Protein 5C9E (pdb70)

Secondary structure (DSSP, 8-state):
-HHHHHHHHHHHHHHS--HHHHH--SGGGT----------TTS-HHHHHHHHHHHHT-SSS-HHHHHHHHHHHHHHS-SSSHHHHHHHHHH-SS--HHHHHHHHHHHHHHT---HHHHHHHHTT-TTHHHHHHHHHHHHHHHHTT---HHHHHHHHHHHHHHHHHHHHHT---THHHHHHBSS--HHHHHHHHHHHHH-SS--HHHHHTHHHHTTBPSSTHHHHHHHHHHHHHHS-GGG-SSSHHHHHHHHHHHHHHHHHTT-/-HHHHHHHHHHHHHHS--HHHHHS-SGGGSTTT-SS--SGGGTTPPTTHHHHHHHHHHT-SSS-HHHHHHHHHHHHHHS-SSSHHHHHHHHHH-SS--HHHHHHHHHHHHHHT---HHHHHHHSSS-TTTHHHHHHHHHHHHHHHTT---HHHHHHHHHHHHHHHHHHHHHT----HHHHHHBSS--HHHHHHHHHHHHH-SS--HHHHHTHHHHTTB-GGGHHHHHHHHHHHHHHS-GGG-SSSHHHHHHHHHHHHHHHHH-

Sequence (526 aa):
TIEKLLNEMQELLTLTDSDKIKELSLKNSGLLEDPTLAMFGNMPKGEIVALISSLLQSKFVKIELKKKYAKLLLDLLGEDDWELALLSWLGVGELNQEGIQKIKKLYEKAKDASLLDWFMEIKDLPEREKHLKVIIRALSFDLSYMSSFEDKVRTSSIISDLCRIIIFLSLNNYTDIIAISIKKDKDVILNEMLSIIEHVWLTEDWLLESPSRVSIVEDKHVYYFHLLKEFFASLPDACFIDNEQRSNTLLMIGKVIDYKEDVTIEKLLNEMQELLTLTDSDKIKELSLKNSGLLEQHDPTLAMFGNMPKGEIVALISSLLQSKFVKIELKKKYAKLLLDLLGEDDWELALLSWLGVGELNQEGIQKIKKLYEKAKDASLLDWFMEIKDLPEREKHLKVIIRALSFDLSYMSSFEDKVRTSSIISDLCRIIIFLSLNNYTDIIAISIKKDKDVILNEMLSIIEHVWLTEDWLLESPSRVSIVEDKHVYYFHLLKEFFASLPDACFIDNEQRSNTLLMIGKVIDYKE

Foldseek 3Di:
DLLVLLVLLVVLVVLDPFVLLVVDPLVPVVVPDDQDAPPVPPPDLLNLLSSLVNQSNDPPHDPVRNSSSSVRNCVSQDVPPSSLVSLQSRLDDPDDPVLVVLLVVLLVVLQVDALLRVCVSLVPDDPSLSSLSSSLSVLVSCLVVDDDVVNNCSSVVVNLSSVLVNLLVPDDLCQVVLVQAPVSDPVQVSSLLSVLLVPLVDDLVVVLCSCVSRRGDPPCSLVNLVSVLVVLVPDDPSNHPDPCSSVVSNVSSVVNSVVVVVD/DLLVLLVLLVLLCVLDPFVLLVPDDLVPVCLLVDQQDAPCVVPPDDQLNVLSSLSSLSNDPPHDPSSNSNSSVRLCVVQDVPPSSLVSLQSRLDDPDDPVLVVLLVVVLVVLQVDALLRSVVSFDVHDVRLSSLSSSLSVLVSCLVVDDDVVNNCSSVVVNLSSVLVSLLVVDDLCCVVLVQAPNSDPVQVSSLLRVLQVPLVDDLVVVLCSCVSRRGPPVCSLVNLVSVLVVLVPDDCSNHPDNCSSVVSNVSSVVNSVVVD

Nearest PDB structures (foldseek):
  5c9e-assembly3_A  TM=1.004E+00  e=1.015E-33  Escherichia coli
  5c9e-assembly3_B  TM=9.970E-01  e=2.074E-30  Escherichia coli
  7oom-assembly1_A  TM=2.958E-01  e=8.778E+00  Trichonephila clavipes
  5c9e-assembly3_B  TM=1.004E+00  e=8.356E-34  Escherichia coli
  5c9e-assembly3_A  TM=9.970E-01  e=1.530E-30  Escherichia coli

CATH classification: 1.20.1280.80

Solvent-accessible surface area: 24592 Å² total; per-residue (Å²): 89,80,91,115,20,7,63,36,0,39,41,0,2,80,24,3,119,21,104,66,8,165,147,58,70,8,145,138,52,48,5,65,120,67,136,28,145,90,103,18,56,158,58,73,66,12,101,15,0,2,18,2,0,10,0,0,44,12,170,134,18,110,82,85,9,16,51,84,0,0,103,23,0,28,70,58,0,41,114,117,48,20,52,8,24,0,0,4,48,6,16,2,52,113,20,81,136,115,1,50,103,45,1,78,114,1,26,86,68,2,64,156,96,35,8,24,62,3,0,88,44,0,57,106,17,64,54,48,53,82,1,0,45,0,0,5,45,5,0,6,11,23,1,35,120,32,106,43,44,80,51,28,3,70,1,0,36,19,1,5,30,0,0,16,1,5,9,0,16,79,32,97,53,1,79,67,4,26,50,7,0,114,68,117,60,61,24,55,0,1,34,3,0,0,15,0,1,58,72,4,75,16,69,70,120,53,0,46,101,0,1,62,89,4,47,5,41,153,123,90,43,56,101,0,0,87,12,0,75,109,6,0,58,73,5,30,118,16,0,13,58,39,131,100,2,45,58,40,2,34,114,14,0,10,118,0,25,83,99,50,114,119,127,83,81,91,103,20,6,62,36,0,37,41,0,3,84,26,3,120,19,111,63,11,165,139,59,67,18,142,135,46,24,9,42,118,78,104,128,25,75,55,89,72,18,52,167,62,73,84,7,102,11,0,3,18,0,0,9,0,0,44,12,186,130,17,103,83,86,6,17,50,74,0,0,104,16,0,28,61,30,2,42,114,118,60,20,53,8,18,0,0,1,46,6,15,1,52,125,20,86,148,123,2,33,91,34,1,77,112,3,34,124,73,1,70,154,96,35,6,24,59,2,3,112,72,0,10,143,14,84,44,54,73,85,1,0,46,0,0,5,45,5,0,7,10,24,0,34,116,32,104,45,44,82,56,26,4,70,0,0,37,18,1,4,30,0,0,14,1,6,10,0,21,85,27,91,52,0,80,66,2,27,46,10,1,104,90,141,60,61,41,38,0,1,34,3,0,0,15,0,0,55,63,5,62,16,67,68,120,50,0,40,98,0,0,60,79,2,30,0,41,133,119,79,28,60,101,0,0,82,12,0,76,111,5,0,58,74,4,30,117,14,0,13,60,50,133,100,1,44,50,35,1,34,115,14,0,14,119,0,11,96,145,87,144

B-factor: mean 97.91, std 22.44, range [28.12, 191.38]

Radius of gyration: 26.91 Å; Cα contacts (8 Å, |Δi|>4): 558; chains: 2; bounding box: 66×42×80 Å

InterPro domains:
  IPR010812 Hypersensitivity response secretion-like, HrpJ [PF07201] (56-211)
  IPR013351 Type III secretion system effector delivery regulator TyeA-related [TIGR02511] (271-349)
  IPR038347 TyeA superfamily [G3DSA:1.20.1280.80] (271-348)

Organism: Escherichia coli (NCBI:txid562)

Structure (mmCIF, N/CA/C/O backbone):
data_5C9E
#
_entry.id   5C9E
#
_cell.length_a   84.320
_cell.length_b   84.320
_cell.length_c   238.960
_cell.angle_alpha   90.000
_cell.angle_beta   90.000
_cell.angle_gamma   90.000
#
_symmetry.space_group_name_H-M   'P 43 21 2'
#
loop_
_entity.id
_entity.type
_entity.pdbx_description
1 polymer SepL
2 non-polymer 'BROMIDE ION'
3 water water
#
loop_
_atom_site.group_PDB
_atom_site.id
_atom_site.type_symbol
_atom_site.label_atom_id
_atom_site.label_alt_id
_atom_site.label_comp_id
_atom_site.label_asym_id
_atom_site.label_entity_id
_atom_site.label_seq_id
_atom_site.pdbx_PDB_ins_code
_atom_site.Cartn_x
_atom_site.Cartn_y
_atom_site.Cartn_z
_atom_site.occupancy
_atom_site.B_iso_or_equiv
_atom_site.auth_seq_id
_atom_site.auth_comp_id
_atom_site.auth_asym_id
_atom_site.auth_atom_id
_atom_site.pdbx_PDB_model_num
ATOM 1 N N . THR A 1 11 ? 31.952 48.702 72.043 1.00 119.14 80 THR A N 1
ATOM 2 C CA . THR A 1 11 ? 31.963 48.884 70.591 1.00 120.20 80 THR A CA 1
ATOM 3 C C . THR A 1 11 ? 32.620 50.203 70.142 1.00 124.66 80 THR A C 1
ATOM 4 O O . THR A 1 11 ? 32.734 51.126 70.953 1.00 122.70 80 THR A O 1
ATOM 8 N N . ILE A 1 12 ? 33.031 50.292 68.846 1.00 122.65 81 ILE A N 1
ATOM 9 C CA . ILE A 1 12 ? 33.657 51.482 68.223 1.00 121.33 81 ILE A CA 1
ATOM 10 C C . ILE A 1 12 ? 32.691 52.670 68.288 1.00 123.04 81 ILE A C 1
ATOM 11 O O . ILE A 1 12 ? 33.098 53.784 68.621 1.00 120.67 81 ILE A O 1
ATOM 16 N N . GLU A 1 13 ? 31.408 52.401 67.977 1.00 120.18 82 GLU A N 1
ATOM 17 C CA . GLU A 1 13 ? 30.286 53.336 67.978 1.00 119.28 82 GLU A CA 1
ATOM 18 C C . GLU A 1 13 ? 30.164 54.035 69.347 1.00 118.39 82 GLU A C 1
ATOM 19 O O . GLU A 1 13 ? 30.187 55.269 69.410 1.00 116.81 82 GLU A O 1
ATOM 25 N N . LYS A 1 14 ? 30.105 53.240 70.439 1.00 112.73 83 LYS A N 1
ATOM 26 C CA . LYS A 1 14 ? 30.026 53.766 71.803 1.00 109.72 83 LYS A CA 1
ATOM 27 C C . LYS A 1 14 ? 31.362 54.335 72.302 1.00 108.96 83 LYS A C 1
ATOM 28 O O . LYS A 1 14 ? 31.352 55.243 73.136 1.00 107.25 83 LYS A O 1
ATOM 34 N N . LEU A 1 15 ? 32.504 53.809 71.780 1.00 102.89 84 LEU A N 1
ATOM 35 C CA . LEU A 1 15 ? 33.859 54.287 72.101 1.00 99.29 84 LEU A CA 1
ATOM 36 C C . LEU A 1 15 ? 33.955 55.767 71.731 1.00 99.54 84 LEU A C 1
ATOM 37 O O . LEU A 1 15 ? 34.363 56.562 72.578 1.00 97.64 84 LEU A O 1
ATOM 42 N N . LEU A 1 16 ? 33.518 56.133 70.492 1.00 95.01 85 LEU A N 1
ATOM 43 C CA . LEU A 1 16 ? 33.497 57.515 70.025 1.00 93.85 85 LEU A CA 1
ATOM 44 C C . LEU A 1 16 ? 32.716 58.374 71.011 1.00 95.32 85 LEU A C 1
ATOM 45 O O . LEU A 1 16 ? 33.229 59.411 71.443 1.00 94.10 85 LEU A O 1
ATOM 50 N N . ASN A 1 17 ? 31.510 57.918 71.408 1.00 90.57 86 ASN A N 1
ATOM 51 C CA . ASN A 1 17 ? 30.688 58.664 72.353 1.00 89.06 86 ASN A CA 1
ATOM 52 C C . ASN A 1 17 ? 31.400 58.920 73.700 1.00 88.98 86 ASN A C 1
ATOM 53 O O . ASN A 1 17 ? 31.377 60.057 74.183 1.00 86.63 86 ASN A O 1
ATOM 58 N N . GLU A 1 18 ? 32.115 57.887 74.234 1.00 84.17 87 GLU A N 1
ATOM 59 C CA . GLU A 1 18 ? 32.907 57.945 75.474 1.00 81.52 87 GLU A CA 1
ATOM 60 C C . GLU A 1 18 ? 34.081 58.911 75.293 1.00 82.67 87 GLU A C 1
ATOM 61 O O . GLU A 1 18 ? 34.371 59.702 76.196 1.00 81.37 87 GLU A O 1
ATOM 67 N N . MET A 1 19 ? 34.733 58.867 74.103 1.00 77.54 88 MET A N 1
ATOM 68 C CA . MET A 1 19 ? 35.840 59.751 73.738 1.00 75.76 88 MET A CA 1
ATOM 69 C C . MET A 1 19 ? 35.365 61.209 73.724 1.00 80.34 88 MET A C 1
ATOM 70 O O . MET A 1 19 ? 36.007 62.056 74.344 1.00 79.93 88 MET A O 1
ATOM 75 N N . GLN A 1 20 ? 34.193 61.475 73.108 1.00 77.06 89 GLN A N 1
ATOM 76 C CA . GLN A 1 20 ? 33.572 62.805 73.050 1.00 76.82 89 GLN A CA 1
ATOM 77 C C . GLN A 1 20 ? 33.097 63.262 74.446 1.00 81.68 89 GLN A C 1
ATOM 78 O O . GLN A 1 20 ? 33.183 64.448 74.771 1.00 81.46 89 GLN A O 1
ATOM 84 N N . GLU A 1 21 ? 32.589 62.317 75.256 1.00 79.32 90 GLU A N 1
ATOM 85 C CA . GLU A 1 21 ? 32.111 62.558 76.618 1.00 79.07 90 GLU A CA 1
ATOM 86 C C . GLU A 1 21 ? 33.301 62.986 77.468 1.00 84.12 90 GLU A C 1
ATOM 87 O O . GLU A 1 21 ? 33.190 63.950 78.230 1.00 83.18 90 GLU A O 1
ATOM 93 N N . LEU A 1 22 ? 34.454 62.288 77.305 1.00 82.31 91 LEU A N 1
ATOM 94 C CA . LEU A 1 22 ? 35.704 62.606 78.008 1.00 81.55 91 LEU A CA 1
ATOM 95 C C . LEU A 1 22 ? 36.244 63.949 77.526 1.00 86.01 91 LEU A C 1
ATOM 96 O O . LEU A 1 22 ? 36.773 64.728 78.324 1.00 84.61 91 LEU A O 1
ATOM 101 N N . LEU A 1 23 ? 36.095 64.213 76.215 1.00 84.05 92 LEU A N 1
ATOM 102 C CA . LEU A 1 23 ? 36.543 65.439 75.573 1.00 84.57 92 LEU A CA 1
ATOM 103 C C . LEU A 1 23 ? 35.819 66.675 76.048 1.00 91.63 92 LEU A C 1
ATOM 104 O O . LEU A 1 23 ? 36.390 67.764 75.981 1.00 91.93 92 LEU A O 1
ATOM 109 N N . THR A 1 24 ? 34.573 66.513 76.532 1.00 90.67 93 THR A N 1
ATOM 110 C CA . THR A 1 24 ? 33.762 67.612 77.060 1.00 91.48 93 THR A CA 1
ATOM 111 C C . THR A 1 24 ? 34.061 67.871 78.530 1.00 96.55 93 THR A C 1
ATOM 112 O O . THR A 1 24 ? 33.852 68.992 78.994 1.00 96.55 93 THR A O 1
ATOM 116 N N . LEU A 1 25 ? 34.592 66.858 79.254 1.00 93.83 94 LEU A N 1
ATOM 117 C CA . LEU A 1 25 ? 35.015 67.011 80.648 1.00 94.07 94 LEU A CA 1
ATOM 118 C C . LEU A 1 25 ? 36.202 67.982 80.700 1.00 102.95 94 LEU A C 1
ATOM 119 O O . LEU A 1 25 ? 36.187 68.920 81.501 1.00 102.81 94 LEU A O 1
ATOM 124 N N . THR A 1 26 ? 37.208 67.772 79.815 1.00 103.20 95 THR A N 1
ATOM 125 C CA . THR A 1 26 ? 38.355 68.666 79.618 1.00 104.79 95 THR A CA 1
ATOM 126 C C . THR A 1 26 ? 37.824 69.785 78.719 1.00 114.03 95 THR A C 1
ATOM 127 O O . THR A 1 26 ? 36.896 69.556 77.945 1.00 113.85 95 THR A O 1
ATOM 131 N N . ASP A 1 27 ? 38.375 70.984 78.816 1.00 115.41 96 ASP A N 1
ATOM 132 C CA . ASP A 1 27 ? 37.927 72.061 77.930 1.00 118.57 96 ASP A CA 1
ATOM 133 C C . ASP A 1 27 ? 39.143 72.724 77.315 1.00 126.53 96 ASP A C 1
ATOM 134 O O . ASP A 1 27 ? 39.248 73.960 77.289 1.00 127.81 96 ASP A O 1
ATOM 139 N N . SER A 1 28 ? 40.076 71.871 76.822 1.00 124.21 97 SER A N 1
ATOM 140 C CA . SER A 1 28 ? 41.352 72.285 76.255 1.00 125.62 97 SER A CA 1
ATOM 141 C C . SER A 1 28 ? 41.161 73.219 75.094 1.00 133.20 97 SER A C 1
ATOM 142 O O . SER A 1 28 ? 40.441 72.907 74.134 1.00 133.99 97 SER A O 1
ATOM 145 N N . ASP A 1 29 ? 41.742 74.420 75.247 1.00 131.30 98 ASP A N 1
ATOM 146 C CA . ASP A 1 29 ? 41.707 75.489 74.257 1.00 133.22 98 ASP A CA 1
ATOM 147 C C . ASP A 1 29 ? 42.603 75.078 73.094 1.00 135.20 98 ASP A C 1
ATOM 148 O O . ASP A 1 29 ? 42.341 75.498 71.963 1.00 135.77 98 ASP A O 1
ATOM 153 N N . LYS A 1 30 ? 43.586 74.146 73.370 1.00 129.15 99 LYS A N 1
ATOM 154 C CA . LYS A 1 30 ? 44.473 73.493 72.394 1.00 129.48 99 LYS A CA 1
ATOM 155 C C . LYS A 1 30 ? 43.615 72.996 71.217 1.00 132.26 99 LYS A C 1
ATOM 156 O O . LYS A 1 30 ? 43.899 73.343 70.076 1.00 134.67 99 LYS A O 1
ATOM 162 N N . ILE A 1 31 ? 42.542 72.223 71.523 1.00 125.07 100 ILE A N 1
ATOM 163 C CA . ILE A 1 31 ? 41.581 71.643 70.579 1.00 124.90 100 ILE A CA 1
ATOM 164 C C . ILE A 1 31 ? 40.850 72.723 69.736 1.00 131.09 100 ILE A C 1
ATOM 165 O O . ILE A 1 31 ? 40.733 72.577 68.508 1.00 133.27 100 ILE A O 1
ATOM 170 N N . LYS A 1 32 ? 40.361 73.794 70.395 1.00 125.85 101 LYS A N 1
ATOM 171 C CA . LYS A 1 32 ? 39.629 74.874 69.714 1.00 126.27 101 LYS A CA 1
ATOM 172 C C . LYS A 1 32 ? 40.520 75.748 68.817 1.00 128.46 101 LYS A C 1
ATOM 173 O O . LYS A 1 32 ? 40.121 76.047 67.687 1.00 129.92 101 LYS A O 1
ATOM 179 N N . GLU A 1 33 ? 41.724 76.126 69.311 1.00 122.23 102 GLU A N 1
ATOM 180 C CA . GLU A 1 33 ? 42.743 76.905 68.586 1.00 123.50 102 GLU A CA 1
ATOM 181 C C . GLU A 1 33 ? 43.085 76.220 67.255 1.00 125.02 102 GLU A C 1
ATOM 182 O O . GLU A 1 33 ? 43.224 76.900 66.233 1.00 128.03 102 GLU A O 1
ATOM 188 N N . LEU A 1 34 ? 43.207 74.866 67.292 1.00 115.63 103 LEU A N 1
ATOM 189 C CA . LEU A 1 34 ? 43.535 73.978 66.180 1.00 115.04 103 LEU A CA 1
ATOM 190 C C . LEU A 1 34 ? 42.645 74.183 64.951 1.00 117.32 103 LEU A C 1
ATOM 191 O O . LEU A 1 34 ? 41.408 74.202 65.069 1.00 115.80 103 LEU A O 1
ATOM 196 N N . SER A 1 35 ? 43.306 74.361 63.781 1.00 113.80 104 SER A N 1
ATOM 197 C CA . SER A 1 35 ? 42.692 74.587 62.474 1.00 115.49 104 SER A CA 1
ATOM 198 C C . SER A 1 35 ? 41.764 73.456 62.033 1.00 116.87 104 SER A C 1
ATOM 199 O O . SER A 1 35 ? 40.590 73.688 61.695 1.00 118.15 104 SER A O 1
ATOM 202 N N . LEU A 1 36 ? 42.340 72.241 61.984 1.00 108.53 105 LEU A N 1
ATOM 203 C CA . LEU A 1 36 ? 41.810 70.962 61.511 1.00 105.61 105 LEU A CA 1
ATOM 204 C C . LEU A 1 36 ? 41.657 71.025 60.011 1.00 108.95 105 LEU A C 1
ATOM 205 O O . LEU A 1 36 ? 42.126 70.126 59.314 1.00 111.04 105 LEU A O 1
ATOM 210 N N . LYS A 1 37 ? 40.992 72.088 59.519 1.00 102.45 106 LYS A N 1
ATOM 211 C CA . LYS A 1 37 ? 40.769 72.334 58.107 1.00 103.63 106 LYS A CA 1
ATOM 212 C C . LYS A 1 37 ? 42.078 72.167 57.345 1.00 107.47 106 LYS A C 1
ATOM 213 O O . LYS A 1 37 ? 42.196 71.266 56.512 1.00 108.01 106 LYS A O 1
ATOM 219 N N . ASN A 1 38 ? 43.090 72.964 57.714 1.00 102.86 107 ASN A N 1
ATOM 220 C CA . ASN A 1 38 ? 44.383 72.959 57.049 1.00 104.25 107 ASN A CA 1
ATOM 221 C C . ASN A 1 38 ? 45.439 71.958 57.570 1.00 105.76 107 ASN A C 1
ATOM 222 O O . ASN A 1 38 ? 46.561 71.931 57.051 1.00 108.49 107 ASN A O 1
ATOM 227 N N . SER A 1 39 ? 45.048 71.082 58.532 1.00 97.08 108 SER A N 1
ATOM 228 C CA . SER A 1 39 ? 45.904 70.029 59.088 1.00 94.85 108 SER A CA 1
ATOM 229 C C . SER A 1 39 ? 46.136 68.959 58.031 1.00 100.00 108 SER A C 1
ATOM 230 O O . SER A 1 39 ? 47.220 68.366 57.988 1.00 101.58 108 SER A O 1
ATOM 233 N N . GLY A 1 40 ? 45.094 68.729 57.215 1.00 95.42 109 GLY A N 1
ATOM 234 C CA . GLY A 1 40 ? 45.044 67.762 56.129 1.00 96.21 109 GLY A CA 1
ATOM 235 C C . GLY A 1 40 ? 44.435 66.428 56.507 1.00 95.94 109 GLY A C 1
ATOM 236 O O . GLY A 1 40 ? 44.444 65.518 55.681 1.00 98.24 109 GLY A O 1
ATOM 237 N N . LEU A 1 41 ? 43.896 66.295 57.750 1.00 87.40 110 LEU A N 1
ATOM 238 C CA . LEU A 1 41 ? 43.299 65.063 58.303 1.00 84.90 110 LEU A CA 1
ATOM 239 C C . LEU A 1 41 ? 42.111 64.508 57.521 1.00 91.59 110 LEU A C 1
ATOM 240 O O . LEU A 1 41 ? 41.722 63.350 57.694 1.00 91.84 110 LEU A O 1
ATOM 245 N N . LEU A 1 42 ? 41.545 65.345 56.661 1.00 89.73 111 LEU A N 1
ATOM 246 C CA . LEU A 1 42 ? 40.451 65.066 55.739 1.00 90.23 111 LEU A CA 1
ATOM 247 C C . LEU A 1 42 ? 41.165 65.072 54.329 1.00 101.14 111 LEU A C 1
ATOM 248 O O . LEU A 1 42 ? 41.402 66.151 53.756 1.00 104.73 111 LEU A O 1
ATOM 253 N N . GLU A 1 43 ? 41.684 63.913 53.842 1.00 98.62 112 GLU A N 1
ATOM 254 C CA . GLU A 1 43 ? 41.529 62.534 54.319 1.00 130.93 112 GLU A CA 1
ATOM 255 C C . GLU A 1 43 ? 42.831 62.025 54.986 1.00 131.18 112 GLU A C 1
ATOM 256 O O . GLU A 1 43 ? 42.896 60.918 55.535 1.00 77.07 112 GLU A O 1
ATOM 262 N N . ASP A 1 46 ? 41.413 58.400 53.378 1.00 143.31 115 ASP A N 1
ATOM 263 C CA . ASP A 1 46 ? 40.745 58.321 54.678 1.00 138.79 115 ASP A CA 1
ATOM 264 C C . ASP A 1 46 ? 41.395 57.303 55.631 1.00 140.46 115 ASP A C 1
ATOM 265 O O . ASP A 1 46 ? 41.695 57.727 56.747 1.00 137.67 115 ASP A O 1
ATOM 270 N N . PRO A 1 47 ? 41.688 56.008 55.261 1.00 138.37 116 PRO A N 1
ATOM 271 C CA . PRO A 1 47 ? 42.380 55.117 56.223 1.00 136.35 116 PRO A CA 1
ATOM 272 C C . PRO A 1 47 ? 43.758 55.686 56.592 1.00 137.01 116 PRO A C 1
ATOM 273 O O . PRO A 1 47 ? 44.647 55.811 55.739 1.00 139.05 116 PRO A O 1
ATOM 277 N N . THR A 1 48 ? 43.888 56.109 57.860 1.00 127.87 117 THR A N 1
ATOM 278 C CA . THR A 1 48 ? 45.079 56.779 58.374 1.00 126.31 117 THR A CA 1
ATOM 279 C C . THR A 1 48 ? 45.831 55.998 59.417 1.00 127.38 117 THR A C 1
ATOM 280 O O . THR A 1 48 ? 45.267 55.089 60.021 1.00 125.59 117 THR A O 1
ATOM 284 N N . LEU A 1 49 ? 47.115 56.359 59.630 1.00 123.68 118 LEU A N 1
ATOM 285 C CA . LEU A 1 49 ? 48.000 55.733 60.612 1.00 122.56 118 LEU A CA 1
ATOM 286 C C . LEU A 1 49 ? 48.843 56.796 61.337 1.00 122.30 118 LEU A C 1
ATOM 287 O O . LEU A 1 49 ? 48.265 57.717 61.916 1.00 118.14 118 LEU A O 1
ATOM 292 N N . ALA A 1 50 ? 50.187 56.677 61.316 1.00 119.60 119 ALA A N 1
ATOM 293 C CA . ALA A 1 50 ? 51.083 57.663 61.919 1.00 117.57 119 ALA A CA 1
ATOM 294 C C . ALA A 1 50 ? 51.879 58.378 60.802 1.00 120.99 119 ALA A C 1
ATOM 295 O O . ALA A 1 50 ? 52.950 57.956 60.346 1.00 121.72 119 ALA A O 1
ATOM 297 N N . MET A 1 51 ? 51.227 59.423 60.304 1.00 115.90 120 MET A N 1
ATOM 298 C CA . MET A 1 51 ? 51.675 60.354 59.286 1.00 118.15 120 MET A CA 1
ATOM 299 C C . MET A 1 51 ? 52.303 61.529 60.010 1.00 122.39 120 MET A C 1
ATOM 300 O O . MET A 1 51 ? 53.079 62.299 59.434 1.00 125.45 120 MET A O 1
ATOM 305 N N . PHE A 1 52 ? 51.942 61.647 61.293 1.00 115.39 121 PHE A N 1
ATOM 306 C CA . PHE A 1 52 ? 52.370 62.675 62.233 1.00 113.73 121 PHE A CA 1
ATOM 307 C C . PHE A 1 52 ? 53.883 62.599 62.517 1.00 122.97 121 PHE A C 1
ATOM 308 O O . PHE A 1 52 ? 54.499 63.644 62.734 1.00 124.23 121 PHE A O 1
ATOM 316 N N . GLY A 1 53 ? 54.454 61.382 62.486 1.00 121.86 122 GLY A N 1
ATOM 317 C CA . GLY A 1 53 ? 55.868 61.135 62.748 1.00 125.00 122 GLY A CA 1
ATOM 318 C C . GLY A 1 53 ? 56.348 61.728 64.058 1.00 128.61 122 GLY A C 1
ATOM 319 O O . GLY A 1 53 ? 55.758 61.468 65.111 1.00 125.37 122 GLY A O 1
ATOM 320 N N . ASN A 1 54 ? 57.383 62.586 63.970 1.00 127.91 123 ASN A N 1
ATOM 321 C CA . ASN A 1 54 ? 58.058 63.336 65.043 1.00 127.33 123 ASN A CA 1
ATOM 322 C C . ASN A 1 54 ? 57.131 64.013 66.056 1.00 126.42 123 ASN A C 1
ATOM 323 O O . ASN A 1 54 ? 57.551 64.292 67.182 1.00 124.98 123 ASN A O 1
ATOM 328 N N . MET A 1 55 ? 55.910 64.351 65.620 1.00 120.65 124 MET A N 1
ATOM 329 C CA . MET A 1 55 ? 54.911 65.055 66.402 1.00 116.81 124 MET A CA 1
ATOM 330 C C . MET A 1 55 ? 54.749 64.487 67.827 1.00 117.72 124 MET A C 1
ATOM 331 O O . MET A 1 55 ? 54.706 63.259 67.978 1.00 117.35 124 MET A O 1
ATOM 336 N N . PRO A 1 56 ? 54.707 65.352 68.880 1.00 111.27 125 PRO A N 1
ATOM 337 C CA . PRO A 1 56 ? 54.550 64.833 70.250 1.00 107.95 125 PRO A CA 1
ATOM 338 C C . PRO A 1 56 ? 53.158 64.275 70.498 1.00 106.66 125 PRO A C 1
ATOM 339 O O . PRO A 1 56 ? 52.195 64.771 69.894 1.00 105.32 125 PRO A O 1
ATOM 343 N N . LYS A 1 57 ? 53.065 63.225 71.363 1.00 100.41 126 LYS A N 1
ATOM 344 C CA . LYS A 1 57 ? 51.817 62.519 71.662 1.00 96.86 126 LYS A CA 1
ATOM 345 C C . LYS A 1 57 ? 50.686 63.478 71.939 1.00 99.04 126 LYS A C 1
ATOM 346 O O . LYS A 1 57 ? 49.697 63.476 71.193 1.00 97.13 126 LYS A O 1
ATOM 352 N N . GLY A 1 58 ? 50.908 64.357 72.925 1.00 95.81 127 GLY A N 1
ATOM 353 C CA . GLY A 1 58 ? 49.969 65.388 73.358 1.00 93.47 127 GLY A CA 1
ATOM 354 C C . GLY A 1 58 ? 49.342 66.194 72.235 1.00 97.47 127 GLY A C 1
ATOM 355 O O . GLY A 1 58 ? 48.148 66.522 72.311 1.00 95.98 127 GLY A O 1
ATOM 356 N N . GLU A 1 59 ? 50.144 66.495 71.174 1.00 94.60 128 GLU A N 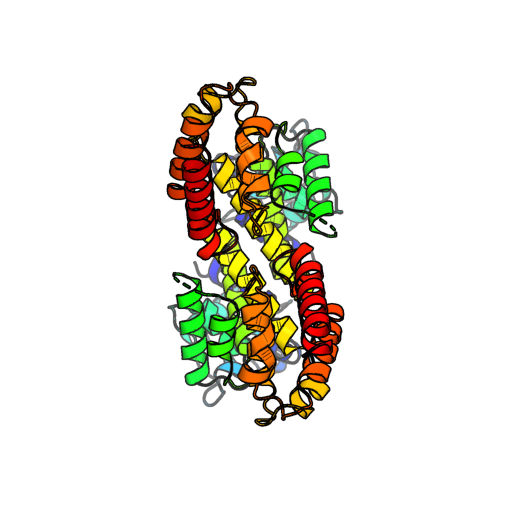1
ATOM 357 C CA . GLU A 1 59 ? 49.720 67.264 69.998 1.00 94.49 128 GLU A CA 1
ATOM 358 C C . GLU A 1 59 ? 48.918 66.445 68.973 1.00 97.51 128 GLU A C 1
ATOM 359 O O . GLU A 1 59 ? 47.997 66.994 68.362 1.00 97.13 128 GLU A O 1
ATOM 365 N N . ILE A 1 60 ? 49.264 65.141 68.795 1.00 92.55 129 ILE A N 1
ATOM 366 C CA . ILE A 1 60 ? 48.569 64.194 67.909 1.00 91.00 129 ILE A CA 1
ATOM 367 C C . ILE A 1 60 ? 47.193 63.938 68.542 1.00 90.85 129 ILE A C 1
ATOM 368 O O . ILE A 1 60 ? 46.172 63.966 67.842 1.00 88.79 129 ILE A O 1
ATOM 373 N N . VAL A 1 61 ? 47.193 63.711 69.887 1.00 85.78 130 VAL A N 1
ATOM 374 C CA . VAL A 1 61 ? 46.004 63.472 70.714 1.00 83.17 130 VAL A CA 1
ATOM 375 C C . VAL A 1 61 ? 45.011 64.632 70.538 1.00 86.82 130 VAL A C 1
ATOM 376 O O . VAL A 1 61 ? 43.843 64.381 70.234 1.00 87.08 130 VAL A O 1
ATOM 380 N N . ALA A 1 62 ? 45.482 65.894 70.697 1.00 82.09 131 ALA A N 1
ATOM 381 C CA . ALA A 1 62 ? 44.644 67.100 70.590 1.00 80.14 131 ALA A CA 1
ATOM 382 C C . ALA A 1 62 ? 44.097 67.312 69.188 1.00 82.35 131 ALA A C 1
ATOM 383 O O . ALA A 1 62 ? 42.942 67.718 69.038 1.00 81.03 131 ALA A O 1
ATOM 385 N N . LEU A 1 63 ? 44.931 67.016 68.169 1.00 78.60 132 LEU A N 1
ATOM 386 C CA . LEU A 1 63 ? 44.613 67.125 66.756 1.00 78.64 132 LEU A CA 1
ATOM 387 C C . LEU A 1 63 ? 43.536 66.124 66.410 1.00 78.88 132 LEU A C 1
ATOM 388 O O . LEU A 1 63 ? 42.558 66.510 65.780 1.00 78.32 132 LEU A O 1
ATOM 393 N N . ILE A 1 64 ? 43.664 64.859 66.872 1.00 74.07 133 ILE A N 1
ATOM 394 C CA . ILE A 1 64 ? 42.642 63.829 66.610 1.00 73.37 133 ILE A CA 1
ATOM 395 C C . ILE A 1 64 ? 41.309 64.267 67.212 1.00 74.65 133 ILE A C 1
ATOM 396 O O . ILE A 1 64 ? 40.271 64.242 66.541 1.00 73.94 133 ILE A O 1
ATOM 401 N N . SER A 1 65 ? 41.377 64.741 68.459 1.00 69.11 134 SER A N 1
ATOM 402 C CA . SER A 1 65 ? 40.245 65.253 69.211 1.00 67.43 134 SER A CA 1
ATOM 403 C C . SER A 1 65 ? 39.611 66.428 68.466 1.00 75.80 134 SER A C 1
ATOM 404 O O . SER A 1 65 ? 38.390 66.516 68.398 1.00 76.48 134 SER A O 1
ATOM 407 N N . SER A 1 66 ? 40.428 67.290 67.847 1.00 74.98 135 SER A N 1
ATOM 408 C CA . SER A 1 66 ? 39.888 68.412 67.107 1.00 76.96 135 SER A CA 1
ATOM 409 C C . SER A 1 66 ? 38.939 67.920 66.031 1.00 84.00 135 SER A C 1
ATOM 410 O O . SER A 1 66 ? 37.936 68.582 65.765 1.00 84.41 135 SER A O 1
ATOM 413 N N . LEU A 1 67 ? 39.226 66.732 65.460 1.00 82.54 136 LEU A N 1
ATOM 414 C CA . LEU A 1 67 ? 38.404 66.119 64.411 1.00 84.49 136 LEU A CA 1
ATOM 415 C C . LEU A 1 67 ? 37.182 65.481 65.022 1.00 86.04 136 LEU A C 1
ATOM 416 O O . LEU A 1 67 ? 36.102 65.590 64.459 1.00 86.45 136 LEU A O 1
ATOM 421 N N . LEU A 1 68 ? 37.364 64.785 66.148 1.00 80.41 137 LEU A N 1
ATOM 422 C CA . LEU A 1 68 ? 36.303 64.076 66.871 1.00 78.64 137 LEU A CA 1
ATOM 423 C C . LEU A 1 68 ? 35.233 65.056 67.328 1.00 81.42 137 LEU A C 1
ATOM 424 O O . LEU A 1 68 ? 34.047 64.786 67.187 1.00 80.09 137 LEU A O 1
ATOM 429 N N . GLN A 1 69 ? 35.669 66.222 67.813 1.00 79.00 138 GLN A N 1
ATOM 430 C CA . GLN A 1 69 ? 34.805 67.284 68.310 1.00 79.16 138 GLN A CA 1
ATOM 431 C C . GLN A 1 69 ? 34.201 68.126 67.167 1.00 86.70 138 GLN A C 1
ATOM 432 O O . GLN A 1 69 ? 33.382 69.014 67.439 1.00 86.30 138 GLN A O 1
ATOM 438 N N . SER A 1 70 ? 34.583 67.838 65.899 1.00 86.31 139 SER A N 1
ATOM 439 C CA . SER A 1 70 ? 34.140 68.617 64.735 1.00 90.03 139 SER A CA 1
ATOM 440 C C . SER A 1 70 ? 32.652 68.667 64.484 1.00 97.44 139 SER A C 1
ATOM 441 O O . SER A 1 70 ? 31.978 67.642 64.477 1.00 98.64 139 SER A O 1
ATOM 444 N N . LYS A 1 71 ? 32.154 69.870 64.220 1.00 95.35 140 LYS A N 1
ATOM 445 C CA . LYS A 1 71 ? 30.736 70.095 63.970 1.00 96.42 140 LYS A CA 1
ATOM 446 C C . LYS A 1 71 ? 30.266 69.677 62.576 1.00 101.99 140 LYS A C 1
ATOM 447 O O . LYS A 1 71 ? 29.067 69.496 62.393 1.00 103.92 140 LYS A O 1
ATOM 453 N N . PHE A 1 72 ? 31.186 69.498 61.604 1.00 97.97 141 PHE A N 1
ATOM 454 C CA . PHE A 1 72 ? 30.832 69.132 60.220 1.00 100.00 141 PHE A CA 1
ATOM 455 C C . PHE A 1 72 ? 31.307 67.754 59.767 1.00 104.28 141 PHE A C 1
ATOM 456 O O . PHE A 1 72 ? 30.740 67.207 58.826 1.00 105.57 141 PHE A O 1
ATOM 464 N N . VAL A 1 73 ? 32.357 67.207 60.403 1.00 100.09 142 VAL A N 1
ATOM 465 C CA . VAL A 1 73 ? 32.931 65.904 60.039 1.00 100.45 142 VAL A CA 1
ATOM 466 C C . VAL A 1 73 ? 31.941 64.746 60.198 1.00 106.71 142 VAL A C 1
ATOM 467 O O . VAL A 1 73 ? 31.220 64.675 61.199 1.00 105.29 142 VAL A O 1
ATOM 471 N N . LYS A 1 74 ? 31.898 63.859 59.186 1.00 106.70 143 LYS A N 1
ATOM 472 C CA . LYS A 1 74 ? 31.056 62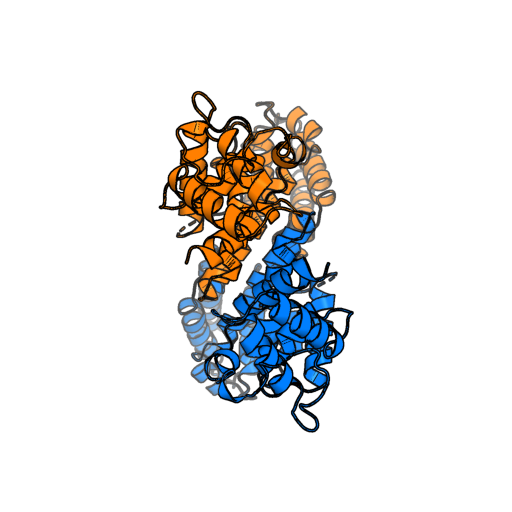.667 59.182 1.00 107.79 143 LY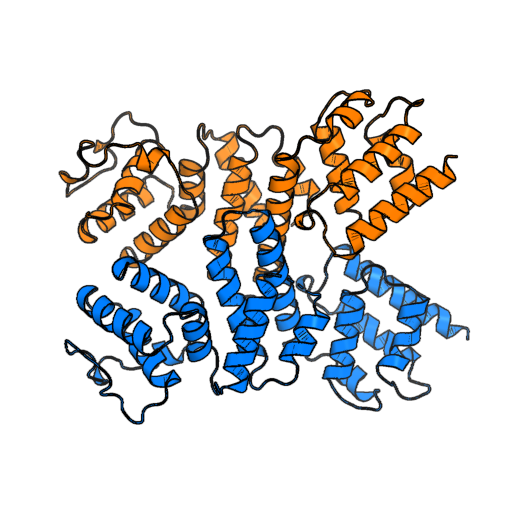S A CA 1
ATOM 473 C C . LYS A 1 74 ? 31.463 61.678 60.305 1.00 111.38 143 LYS A C 1
ATOM 474 O O . LYS A 1 74 ? 32.658 61.512 60.587 1.00 110.60 143 LYS A O 1
ATOM 480 N N . ILE A 1 75 ? 30.456 61.044 60.940 1.00 107.52 144 ILE A N 1
ATOM 481 C CA . ILE A 1 75 ? 30.631 60.049 62.005 1.00 105.83 144 ILE A CA 1
ATOM 482 C C . ILE A 1 75 ? 31.439 58.829 61.546 1.00 108.82 144 ILE A C 1
ATOM 483 O O . ILE A 1 75 ? 32.090 58.183 62.366 1.00 105.95 144 ILE A O 1
ATOM 488 N N . GLU A 1 76 ? 31.374 58.515 60.242 1.00 107.91 145 GLU A N 1
ATOM 489 C CA . GLU A 1 76 ? 32.112 57.414 59.630 1.00 109.12 145 GLU A CA 1
ATOM 490 C C . GLU A 1 76 ? 33.606 57.673 59.801 1.00 109.58 145 GLU A C 1
ATOM 491 O O . GLU A 1 76 ? 34.307 56.807 60.312 1.00 108.47 145 GLU A O 1
ATOM 497 N N . LEU A 1 77 ? 34.073 58.889 59.446 1.00 104.56 146 LEU A N 1
ATOM 498 C CA . LEU A 1 77 ? 35.470 59.314 59.576 1.00 103.08 146 LEU A CA 1
ATOM 499 C C . LEU A 1 77 ? 35.903 59.474 61.050 1.00 102.85 146 LEU A C 1
ATOM 500 O O . LEU A 1 77 ? 37.040 59.139 61.409 1.00 102.05 146 LEU A O 1
ATOM 505 N N . LYS A 1 78 ? 34.987 59.980 61.895 1.00 95.77 147 LYS A N 1
ATOM 506 C CA . LYS A 1 78 ? 35.223 60.158 63.320 1.00 91.90 147 LYS A CA 1
ATOM 507 C C . LYS A 1 78 ? 35.549 58.802 63.954 1.00 95.26 147 LYS A C 1
ATOM 508 O O . LYS A 1 78 ? 36.485 58.715 64.739 1.00 93.28 147 LYS A O 1
ATOM 514 N N . LYS A 1 79 ? 34.832 57.737 63.537 1.00 93.80 148 LYS A N 1
ATOM 515 C CA . LYS A 1 79 ? 35.042 56.354 63.991 1.00 93.49 148 LYS A CA 1
ATOM 516 C C . LYS A 1 79 ? 36.432 55.835 63.595 1.00 97.56 148 LYS A C 1
ATOM 517 O O . LYS A 1 79 ? 37.104 55.210 64.417 1.00 95.80 148 LYS A O 1
ATOM 523 N N . LYS A 1 80 ? 36.868 56.126 62.352 1.00 95.49 149 LYS A N 1
ATOM 524 C CA . LYS A 1 80 ? 38.174 55.721 61.825 1.00 96.30 149 LYS A CA 1
ATOM 525 C C . LYS A 1 80 ? 39.283 56.343 62.690 1.00 98.95 149 LYS A C 1
ATOM 526 O O . LYS A 1 80 ? 40.209 55.637 63.103 1.00 98.27 149 LYS A O 1
ATOM 532 N N . TYR A 1 81 ? 39.143 57.642 63.027 1.00 94.78 150 TYR A N 1
ATOM 533 C CA . TYR A 1 81 ? 40.122 58.336 63.856 1.00 93.61 150 TYR A CA 1
ATOM 534 C C . TYR A 1 81 ? 40.056 57.944 65.331 1.00 96.86 150 TYR A C 1
ATOM 535 O O . TYR A 1 81 ? 41.092 57.931 65.999 1.00 95.50 150 TYR A O 1
ATOM 544 N N . ALA A 1 82 ? 38.845 57.606 65.831 1.00 93.57 151 ALA A N 1
ATOM 545 C CA . ALA A 1 82 ? 38.609 57.184 67.216 1.00 91.69 151 ALA A CA 1
ATOM 546 C C . ALA A 1 82 ? 39.422 55.925 67.536 1.00 97.46 151 ALA A C 1
ATOM 547 O O . ALA A 1 82 ? 40.149 55.903 68.536 1.00 96.17 151 ALA A O 1
ATOM 549 N N . LYS A 1 83 ? 39.341 54.910 66.636 1.00 96.69 152 LYS A N 1
ATOM 550 C CA . LYS A 1 83 ? 40.056 53.631 66.704 1.00 97.97 152 LYS A CA 1
ATOM 551 C C . LYS A 1 83 ? 41.559 53.892 66.696 1.00 101.47 152 LYS A C 1
ATOM 552 O O . LYS A 1 83 ? 42.292 53.276 67.470 1.00 100.71 152 LYS A O 1
ATOM 558 N N . LEU A 1 84 ? 41.996 54.837 65.854 1.00 98.61 153 LEU A N 1
ATOM 559 C CA . LEU A 1 84 ? 43.391 55.220 65.698 1.00 99.44 153 LEU A CA 1
ATOM 560 C C . LEU A 1 84 ? 43.992 55.815 66.982 1.00 100.08 153 LEU A C 1
ATOM 561 O O . LEU A 1 84 ? 45.137 55.493 67.326 1.00 99.76 153 LEU A O 1
ATOM 566 N N . LEU A 1 85 ? 43.207 56.663 67.690 1.00 93.71 154 LEU A N 1
ATOM 567 C CA . LEU A 1 85 ? 43.593 57.320 68.946 1.00 91.06 154 LEU A CA 1
ATOM 568 C C . LEU A 1 85 ? 43.734 56.247 70.018 1.00 95.59 154 LEU A C 1
ATOM 569 O O . LEU A 1 85 ? 44.714 56.253 70.771 1.00 95.00 154 LEU A O 1
ATOM 574 N N . LEU A 1 86 ? 42.791 55.272 70.009 1.00 92.85 155 LEU A N 1
ATOM 575 C CA . LEU A 1 86 ? 42.749 54.117 70.902 1.00 92.88 155 LEU A CA 1
ATOM 576 C C . LEU A 1 86 ? 43.975 53.207 70.725 1.00 101.00 155 LEU A C 1
ATOM 577 O O . LEU A 1 86 ? 44.318 52.468 71.641 1.00 101.31 155 LEU A O 1
ATOM 582 N N . ASP A 1 87 ? 44.642 53.279 69.566 1.00 100.98 156 ASP A N 1
ATOM 583 C CA . ASP A 1 87 ? 45.868 52.531 69.305 1.00 103.74 156 ASP A CA 1
ATOM 584 C C . ASP A 1 87 ? 47.056 53.322 69.847 1.00 105.79 156 ASP A C 1
ATOM 585 O O . ASP A 1 87 ? 47.965 52.714 70.409 1.00 106.23 156 ASP A O 1
ATOM 590 N N . LEU A 1 88 ? 47.052 54.672 69.662 1.00 100.85 157 LEU A N 1
ATOM 591 C CA . LEU A 1 88 ? 48.110 55.575 70.123 1.00 101.02 157 LEU A CA 1
ATOM 592 C C . LEU A 1 88 ? 48.207 55.517 71.641 1.00 106.40 157 LEU A C 1
ATOM 593 O O . LEU A 1 88 ? 49.297 55.302 72.178 1.00 107.56 157 LEU A O 1
ATOM 598 N N . LEU A 1 89 ? 47.050 55.665 72.323 1.00 102.32 158 LEU A N 1
ATOM 599 C CA . LEU A 1 89 ? 46.927 55.536 73.777 1.00 101.04 158 LEU A CA 1
ATOM 600 C C . LEU A 1 89 ? 46.895 54.027 74.011 1.00 110.64 158 LEU A C 1
ATOM 601 O O . LEU A 1 89 ? 46.612 53.273 73.081 1.00 112.51 158 LEU A O 1
ATOM 606 N N . GLY A 1 90 ? 47.158 53.583 75.223 1.00 109.55 159 GLY A N 1
ATOM 607 C CA . GLY A 1 90 ? 47.089 52.153 75.496 1.00 112.72 159 GLY A CA 1
ATOM 608 C C . GLY A 1 90 ? 45.654 51.710 75.711 1.00 118.93 159 GLY A C 1
ATOM 609 O O . GLY A 1 90 ? 44.911 52.423 76.389 1.00 117.75 159 GLY A O 1
ATOM 610 N N . GLU A 1 91 ? 45.249 50.525 75.156 1.00 117.27 160 GLU A N 1
ATOM 611 C CA . GLU A 1 91 ? 43.900 49.923 75.310 1.00 115.98 160 GLU A CA 1
ATOM 612 C C . GLU A 1 91 ? 43.439 49.856 76.787 1.00 116.57 160 GLU A C 1
ATOM 613 O O . GLU A 1 91 ? 42.240 49.931 77.066 1.00 113.30 160 GLU A O 1
ATOM 619 N N . ASP A 1 92 ? 44.409 49.719 77.717 1.00 114.18 161 ASP A N 1
ATOM 620 C CA . ASP A 1 92 ? 44.199 49.665 79.162 1.00 113.27 161 ASP A CA 1
ATOM 621 C C . ASP A 1 92 ? 44.291 51.068 79.718 1.00 112.45 161 ASP A C 1
ATOM 622 O O . ASP A 1 92 ? 45.302 51.755 79.496 1.00 112.42 161 ASP A O 1
ATOM 627 N N . ASP A 1 93 ? 43.225 51.499 80.427 1.00 104.74 162 ASP A N 1
ATOM 628 C CA . ASP A 1 93 ? 43.112 52.821 81.063 1.00 101.66 162 ASP A CA 1
ATOM 629 C C . ASP A 1 93 ? 43.247 54.007 80.058 1.00 99.64 162 ASP A C 1
ATOM 630 O O . ASP A 1 93 ? 43.717 55.089 80.434 1.00 97.80 162 ASP A O 1
ATOM 635 N N . TRP A 1 94 ? 42.810 53.798 78.785 1.00 92.85 163 TRP A N 1
ATOM 636 C CA . TRP A 1 94 ? 42.866 54.800 77.708 1.00 90.26 163 TRP A CA 1
ATOM 637 C C . TRP A 1 94 ? 42.157 56.094 78.083 1.00 90.60 163 TRP A C 1
ATOM 638 O O . TRP A 1 94 ? 42.558 57.173 77.639 1.00 90.24 163 TRP A O 1
ATOM 649 N N . GLU A 1 95 ? 41.068 55.966 78.870 1.00 83.68 164 GLU A N 1
ATOM 650 C CA . GLU A 1 95 ? 40.239 57.062 79.350 1.00 79.77 164 GLU A CA 1
ATOM 651 C C . GLU A 1 95 ? 41.134 57.997 80.125 1.00 80.44 164 GLU A C 1
ATOM 652 O O . GLU A 1 95 ? 41.269 59.172 79.766 1.00 80.12 164 GLU A O 1
ATOM 658 N N . LEU A 1 96 ? 41.848 57.438 81.105 1.00 75.54 165 LEU A N 1
ATOM 659 C CA . LEU A 1 96 ? 42.780 58.185 81.943 1.00 74.14 165 LEU A CA 1
ATOM 660 C C . LEU A 1 96 ? 43.926 58.762 81.113 1.00 76.80 165 LEU A C 1
ATOM 661 O O . LEU A 1 96 ? 44.328 59.906 81.339 1.00 76.49 165 LEU A O 1
ATOM 666 N N . ALA A 1 97 ? 44.407 57.985 80.125 1.00 72.46 166 ALA A N 1
ATOM 667 C CA . ALA A 1 97 ? 45.484 58.389 79.227 1.00 72.25 166 ALA A CA 1
ATOM 668 C C . ALA A 1 97 ? 45.071 59.612 78.415 1.00 71.14 166 ALA A C 1
ATOM 669 O O . ALA A 1 97 ? 45.801 60.606 78.394 1.00 68.13 166 ALA A O 1
ATOM 671 N N . LEU A 1 98 ? 43.858 59.558 77.816 1.00 67.78 167 LEU A N 1
ATOM 672 C CA . LEU A 1 98 ? 43.296 60.638 77.016 1.00 67.65 167 LEU A CA 1
ATOM 673 C C . LEU A 1 98 ? 43.229 61.905 77.853 1.00 71.34 167 LEU A C 1
ATOM 674 O O . LEU A 1 98 ? 43.724 62.959 77.430 1.00 70.72 167 LEU A O 1
ATOM 679 N N . LEU A 1 99 ? 42.671 61.774 79.068 1.00 67.42 168 LEU A N 1
ATOM 680 C CA . LEU A 1 99 ? 42.516 62.883 79.996 1.00 66.35 168 LEU A CA 1
ATOM 681 C C . LEU A 1 99 ? 43.829 63.489 80.402 1.00 71.37 168 LEU A C 1
ATOM 682 O O . LEU A 1 99 ? 43.889 64.715 80.584 1.00 70.00 168 LEU A O 1
ATOM 687 N N . SER A 1 100 ? 44.874 62.634 80.548 1.00 70.34 169 SER A N 1
ATOM 688 C CA . SER A 1 100 ? 46.224 63.047 80.934 1.00 72.07 169 SER A CA 1
ATOM 689 C C . SER A 1 100 ? 46.882 63.848 79.796 1.00 81.21 169 SER A C 1
ATOM 690 O O . SER A 1 100 ? 47.304 64.992 80.014 1.00 80.76 169 SER A O 1
ATOM 693 N N . TRP A 1 101 ? 46.938 63.255 78.579 1.00 80.85 170 TRP A N 1
ATOM 694 C CA . TRP A 1 101 ? 47.529 63.867 77.393 1.00 83.37 170 TRP A CA 1
ATOM 695 C C . TRP A 1 101 ? 46.904 65.200 76.970 1.00 89.97 170 TRP A C 1
ATOM 696 O O . TRP A 1 101 ? 47.595 66.053 76.404 1.00 91.83 170 TRP A O 1
ATOM 707 N N . LEU A 1 102 ? 45.618 65.390 77.279 1.00 86.16 171 LEU A N 1
ATOM 708 C CA . LEU A 1 102 ? 44.926 66.634 76.985 1.00 86.36 171 LEU A CA 1
ATOM 709 C C . LEU A 1 102 ? 45.028 67.609 78.145 1.00 93.43 171 LEU A C 1
ATOM 710 O O . LEU A 1 102 ? 45.172 68.807 77.904 1.00 94.08 171 LEU A O 1
ATOM 715 N N . GLY A 1 103 ? 44.905 67.096 79.376 1.00 91.49 172 GLY A N 1
ATOM 716 C CA . GLY A 1 103 ? 44.911 67.881 80.606 1.00 91.40 172 GLY A CA 1
ATOM 717 C C . GLY A 1 103 ? 46.237 68.474 81.030 1.00 98.76 172 GLY A C 1
ATOM 718 O O . GLY A 1 103 ? 46.264 69.557 81.620 1.00 98.56 172 GLY A O 1
ATOM 719 N N . VAL A 1 104 ? 47.334 67.756 80.768 1.00 98.39 173 VAL A N 1
ATOM 720 C CA . VAL A 1 104 ? 48.664 68.198 81.165 1.00 100.98 173 VAL A CA 1
ATOM 721 C C . VAL A 1 104 ? 49.468 68.726 79.960 1.00 110.75 173 VAL A C 1
ATOM 722 O O . VAL A 1 104 ? 49.545 68.057 78.917 1.00 111.63 173 VAL A O 1
ATOM 726 N N . GLY A 1 105 ? 50.053 69.919 80.136 1.00 110.39 174 GLY A N 1
ATOM 727 C CA . GLY A 1 105 ? 50.912 70.570 79.151 1.00 113.91 174 GLY A CA 1
ATOM 728 C C . GLY A 1 105 ? 52.223 69.828 78.965 1.00 122.65 174 GLY A C 1
ATOM 729 O O . GLY A 1 105 ? 52.476 69.254 77.895 1.00 123.77 174 GLY A O 1
ATOM 730 N N . GLU A 1 106 ? 53.056 69.821 80.021 1.00 121.31 175 GLU A N 1
ATOM 731 C CA . GLU A 1 106 ? 54.333 69.101 80.027 1.00 124.52 175 GLU A CA 1
ATOM 732 C C . GLU A 1 106 ? 54.122 67.712 80.656 1.00 126.45 175 GLU A C 1
ATOM 733 O O . GLU A 1 106 ? 54.402 67.492 81.843 1.00 126.04 175 GLU A O 1
ATOM 739 N N . LEU A 1 107 ? 53.557 66.791 79.861 1.00 121.25 176 LEU A N 1
ATOM 740 C CA . LEU A 1 107 ? 53.269 65.462 80.363 1.00 119.70 176 LEU A CA 1
ATOM 741 C C . LEU A 1 107 ? 54.408 64.470 80.105 1.00 127.59 176 LEU A C 1
ATOM 742 O O . LEU A 1 107 ? 54.672 64.067 78.966 1.00 128.41 176 LEU A O 1
ATOM 747 N N . ASN A 1 108 ? 55.097 64.117 81.194 1.00 125.97 177 ASN A N 1
ATOM 748 C CA . ASN A 1 108 ? 56.226 63.188 81.225 1.00 129.33 177 ASN A CA 1
ATOM 749 C C . ASN A 1 108 ? 55.850 61.922 82.022 1.00 132.75 177 ASN A C 1
ATOM 750 O O . ASN A 1 108 ? 54.866 61.941 82.773 1.00 129.12 177 ASN A O 1
ATOM 755 N N . GLN A 1 109 ? 56.641 60.829 81.858 1.00 132.33 178 GLN A N 1
ATOM 756 C CA . GLN A 1 109 ? 56.428 59.528 82.523 1.00 132.10 178 GLN A CA 1
ATOM 757 C C . GLN A 1 109 ? 56.259 59.564 84.041 1.00 134.34 178 GLN A C 1
ATOM 758 O O . GLN A 1 109 ? 55.596 58.689 84.592 1.00 132.86 178 GLN A O 1
ATOM 764 N N . GLU A 1 110 ? 56.802 60.606 84.708 1.00 130.94 179 GLU A N 1
ATOM 765 C CA . GLU A 1 110 ? 56.645 60.812 86.155 1.00 129.23 179 GLU A CA 1
ATOM 766 C C . GLU A 1 110 ? 55.178 61.157 86.451 1.00 126.43 179 GLU A C 1
ATOM 767 O O . GLU A 1 110 ? 54.600 60.614 87.390 1.00 125.24 179 GLU A O 1
ATOM 773 N N . GLY A 1 111 ? 54.593 62.010 85.612 1.00 118.68 180 GLY A N 1
ATOM 774 C CA . GLY A 1 111 ? 53.195 62.425 85.691 1.00 113.61 180 GLY A CA 1
ATOM 775 C C . GLY A 1 111 ? 52.243 61.297 85.352 1.00 113.05 180 GLY A C 1
ATOM 776 O O . GLY A 1 111 ? 51.330 61.023 86.137 1.00 110.01 180 GLY A O 1
ATOM 777 N N . ILE A 1 112 ? 52.498 60.582 84.215 1.00 109.32 181 ILE A N 1
ATOM 778 C CA . ILE A 1 112 ? 51.669 59.444 83.779 1.00 107.70 181 ILE A CA 1
ATOM 779 C C . ILE A 1 112 ? 51.555 58.416 84.882 1.00 111.28 181 ILE A C 1
ATOM 780 O O . ILE A 1 112 ? 50.445 58.006 85.228 1.00 110.23 181 ILE A O 1
ATOM 785 N N . GLN A 1 113 ? 52.694 58.071 85.486 1.00 108.25 182 GLN A N 1
ATOM 786 C CA . GLN A 1 113 ? 52.699 57.074 86.532 1.00 108.68 182 GLN A CA 1
ATOM 787 C C . GLN A 1 113 ? 51.976 57.567 87.762 1.00 108.06 182 GLN A C 1
ATOM 788 O O . GLN A 1 113 ? 51.174 56.813 88.309 1.00 107.28 182 GLN A O 1
ATOM 794 N N . LYS A 1 114 ? 52.217 58.840 88.167 1.00 101.75 183 LYS A N 1
ATOM 795 C CA . LYS A 1 114 ? 51.603 59.454 89.360 1.00 98.83 183 LYS A CA 1
ATOM 796 C C . LYS A 1 114 ? 50.114 59.484 89.250 1.00 98.44 183 LYS A C 1
ATOM 797 O O . LYS A 1 114 ? 49.423 59.044 90.177 1.00 95.53 183 LYS A O 1
ATOM 803 N N . ILE A 1 115 ? 49.626 60.013 88.103 1.00 94.02 184 ILE A N 1
ATOM 804 C CA . ILE A 1 115 ? 48.210 60.133 87.775 1.00 90.66 184 ILE A CA 1
ATOM 805 C C . ILE A 1 115 ? 47.608 58.739 87.889 1.00 94.01 184 ILE A C 1
ATOM 806 O O . ILE A 1 115 ? 46.749 58.550 88.760 1.00 93.54 184 ILE A O 1
ATOM 811 N N . LYS A 1 116 ? 48.202 57.738 87.178 1.00 89.71 185 LYS A N 1
ATOM 812 C CA . LYS A 1 116 ? 47.772 56.342 87.239 1.00 90.08 185 LYS A CA 1
ATOM 813 C C . LYS A 1 116 ? 47.698 55.824 88.699 1.00 95.19 185 LYS A C 1
ATOM 814 O O . LYS A 1 116 ? 46.687 55.238 89.079 1.00 93.66 185 LYS A O 1
ATOM 820 N N . LYS A 1 117 ? 48.728 56.122 89.529 1.00 93.63 186 LYS A N 1
ATOM 821 C CA . LYS A 1 117 ? 48.804 55.725 90.939 1.00 94.02 186 LYS A CA 1
ATOM 822 C C . LYS A 1 117 ? 47.667 56.327 91.736 1.00 95.13 186 LYS A C 1
ATOM 823 O O . LYS A 1 117 ? 47.006 55.608 92.489 1.00 93.69 186 LYS A O 1
ATOM 829 N N . LEU A 1 118 ? 47.469 57.654 91.590 1.00 91.54 187 LEU A N 1
ATOM 830 C CA . LEU A 1 118 ? 46.440 58.425 92.306 1.00 89.77 187 LEU A CA 1
ATOM 831 C C . LEU A 1 118 ? 45.050 57.897 92.003 1.00 90.00 187 LEU A C 1
ATOM 832 O O . LEU A 1 118 ? 44.210 57.794 92.907 1.00 87.95 187 LEU A O 1
ATOM 837 N N . TYR A 1 119 ? 44.834 57.532 90.723 1.00 84.80 188 TYR A N 1
ATOM 838 C CA . TYR A 1 119 ? 43.589 56.976 90.226 1.00 83.13 188 TYR A CA 1
ATOM 839 C C . TYR A 1 119 ? 43.312 55.594 90.830 1.00 85.10 188 TYR A C 1
ATOM 840 O O . TYR A 1 119 ? 42.183 55.357 91.264 1.00 83.17 188 TYR A O 1
ATOM 849 N N . GLU A 1 120 ? 44.297 54.662 90.795 1.00 82.85 189 GLU A N 1
ATOM 850 C CA . GLU A 1 120 ? 44.100 53.304 91.326 1.00 84.45 189 GLU A CA 1
ATOM 851 C C . GLU A 1 120 ? 43.883 53.348 92.832 1.00 88.20 189 GLU A C 1
ATOM 852 O O . GLU A 1 120 ? 43.166 52.501 93.370 1.00 88.38 189 GLU A O 1
ATOM 858 N N . LYS A 1 121 ? 44.473 54.373 93.497 1.00 84.39 190 LYS A N 1
ATOM 859 C CA . LYS A 1 121 ? 44.334 54.660 94.923 1.00 84.09 190 LYS A CA 1
ATOM 860 C C . LYS A 1 121 ? 42.879 54.981 95.164 1.00 85.04 190 LYS A C 1
ATOM 861 O O . LYS A 1 121 ? 42.260 54.333 96.009 1.00 86.33 190 LYS A O 1
ATOM 867 N N . ALA A 1 122 ? 42.325 55.948 94.388 1.00 77.93 191 ALA A N 1
ATOM 868 C CA . ALA A 1 122 ? 40.936 56.387 94.502 1.00 76.43 191 ALA A CA 1
ATOM 869 C C . ALA A 1 122 ? 39.944 55.247 94.288 1.00 82.89 191 ALA A C 1
ATOM 870 O O . ALA A 1 122 ? 38.853 55.271 94.856 1.00 82.80 191 ALA A O 1
ATOM 872 N N . LYS A 1 123 ? 40.338 54.242 93.488 1.00 81.49 192 LYS A N 1
ATOM 873 C CA . LYS A 1 123 ? 39.505 53.094 93.134 1.00 82.22 192 LYS A CA 1
ATOM 874 C C . LYS A 1 123 ? 39.484 51.884 94.104 1.00 88.54 192 LYS A C 1
ATOM 875 O O . LYS A 1 123 ? 38.658 50.979 93.910 1.00 89.16 192 LYS A O 1
ATOM 881 N N . ASP A 1 124 ? 40.330 51.896 95.175 1.00 86.09 193 ASP A N 1
ATOM 882 C CA . ASP A 1 124 ? 40.380 50.836 96.193 1.00 118.30 193 ASP A CA 1
ATOM 883 C C . ASP A 1 124 ? 39.117 50.845 97.063 1.00 132.25 193 ASP A C 1
ATOM 884 O O . ASP A 1 124 ? 38.369 49.865 97.097 1.00 89.77 193 ASP A O 1
ATOM 889 N N . ALA A 1 131 ? 42.843 57.346 103.121 1.00 103.99 200 ALA A N 1
ATOM 890 C CA . ALA A 1 131 ? 42.947 58.522 102.240 1.00 101.73 200 ALA A CA 1
ATOM 891 C C . ALA A 1 131 ? 42.169 59.763 102.749 1.00 104.02 200 ALA A C 1
ATOM 892 O O . ALA A 1 131 ? 40.925 59.776 102.780 1.00 104.35 200 ALA A O 1
ATOM 894 N N . SER A 1 132 ? 42.935 60.802 103.150 1.00 97.00 201 SER A N 1
ATOM 895 C CA . SER A 1 132 ? 42.439 62.082 103.659 1.00 94.00 201 SER A CA 1
ATOM 896 C C . SER A 1 132 ? 42.945 63.195 102.750 1.00 93.17 201 SER A C 1
ATOM 897 O O . SER A 1 132 ? 43.784 62.904 101.890 1.00 92.96 201 SER A O 1
ATOM 900 N N . LEU A 1 133 ? 42.472 64.463 102.929 1.00 86.06 202 LEU A N 1
ATOM 901 C CA . LEU A 1 133 ? 42.937 65.528 102.030 1.00 83.46 202 LEU A CA 1
ATOM 902 C C . LEU A 1 133 ? 44.414 65.868 102.101 1.00 88.74 202 LEU A C 1
ATOM 903 O O . LEU A 1 133 ? 44.975 66.292 101.091 1.00 88.53 202 LEU A O 1
ATOM 908 N N . LEU A 1 134 ? 45.068 65.589 103.236 1.00 86.76 203 LEU A N 1
ATOM 909 C CA . LEU A 1 134 ? 46.514 65.765 103.333 1.00 88.29 203 LEU A CA 1
ATOM 910 C C . LEU A 1 134 ? 47.268 64.698 102.514 1.00 94.76 203 LEU A C 1
ATOM 911 O O . LEU A 1 134 ? 48.177 65.049 101.763 1.00 94.29 203 LEU A O 1
ATOM 916 N N . ASP A 1 135 ? 46.854 63.408 102.640 1.00 93.19 204 ASP A N 1
ATOM 917 C CA . ASP A 1 135 ? 47.394 62.241 101.925 1.00 94.22 204 ASP A CA 1
ATOM 918 C C . ASP A 1 135 ? 47.433 62.525 100.433 1.00 96.07 204 ASP A C 1
ATOM 919 O O . ASP A 1 135 ? 48.447 62.251 99.786 1.00 96.69 204 ASP A O 1
ATOM 924 N N . TRP A 1 136 ? 46.339 63.119 99.908 1.00 90.33 205 TRP A N 1
ATOM 925 C CA . TRP A 1 136 ? 46.197 63.501 98.509 1.00 89.27 205 TRP A CA 1
ATOM 926 C C . TRP A 1 136 ? 47.137 64.638 98.135 1.00 94.15 205 TRP A C 1
ATOM 927 O O . TRP A 1 136 ? 47.808 64.544 97.102 1.00 95.27 205 TRP A O 1
ATOM 938 N N . PHE A 1 137 ? 47.193 65.703 98.971 1.00 89.61 206 PHE A N 1
ATOM 939 C CA . PHE A 1 137 ? 48.072 66.852 98.752 1.00 89.51 206 PHE A CA 1
ATOM 940 C C . PHE A 1 137 ? 49.529 66.423 98.748 1.00 96.45 206 PHE A C 1
ATOM 941 O O . PHE A 1 137 ? 50.276 66.852 97.877 1.00 97.32 206 PHE A O 1
ATOM 949 N N . MET A 1 138 ? 49.928 65.583 99.714 1.00 94.18 207 MET A N 1
ATOM 950 C CA . MET A 1 138 ? 51.301 65.104 99.847 1.00 96.26 207 MET A CA 1
ATOM 951 C C . MET A 1 138 ? 51.770 64.281 98.657 1.00 98.24 207 MET A C 1
ATOM 952 O O . MET A 1 138 ? 52.964 64.242 98.400 1.00 99.18 207 MET A O 1
ATOM 957 N N . GLU A 1 139 ? 50.837 63.667 97.912 1.00 93.46 208 GLU A N 1
ATOM 958 C CA . GLU A 1 139 ? 51.164 62.889 96.722 1.00 94.46 208 GLU A CA 1
ATOM 959 C C . GLU A 1 139 ? 51.435 63.802 95.519 1.00 98.12 208 GLU A C 1
ATOM 960 O O . GLU A 1 139 ? 52.456 63.650 94.840 1.00 99.90 208 GLU A O 1
ATOM 966 N N . ILE A 1 140 ? 50.560 64.793 95.306 1.00 91.35 209 ILE A N 1
ATOM 967 C CA . ILE A 1 140 ? 50.672 65.732 94.190 1.00 89.69 209 ILE A CA 1
ATOM 968 C C . ILE A 1 140 ? 51.572 66.944 94.443 1.00 96.56 209 ILE A C 1
ATOM 969 O O . ILE A 1 140 ? 51.870 67.662 93.490 1.00 97.30 209 ILE A O 1
ATOM 974 N N . LYS A 1 141 ? 51.955 67.194 95.717 1.00 94.02 210 LYS A N 1
ATOM 975 C CA . LYS A 1 141 ? 52.777 68.315 96.206 1.00 94.80 210 LYS A CA 1
ATOM 976 C C . LYS A 1 141 ? 53.924 68.744 95.264 1.00 101.66 210 LYS A C 1
ATOM 977 O O . LYS A 1 141 ? 53.977 69.910 94.852 1.00 100.66 210 LYS A O 1
ATOM 983 N N . ASP A 1 142 ? 54.815 67.802 94.908 1.00 101.18 211 ASP A N 1
ATOM 984 C CA . ASP A 1 142 ? 55.964 68.115 94.069 1.00 103.85 211 ASP A CA 1
ATOM 985 C C . ASP A 1 142 ? 55.822 67.643 92.620 1.00 108.09 211 ASP A C 1
ATOM 986 O O . ASP A 1 142 ? 56.640 66.863 92.113 1.00 109.54 211 ASP A O 1
ATOM 991 N N . LEU A 1 143 ? 54.777 68.159 91.952 1.00 103.18 212 LEU A N 1
ATOM 992 C CA . LEU A 1 143 ? 54.423 67.819 90.572 1.00 103.24 212 LEU A CA 1
ATOM 993 C C . LEU A 1 143 ? 54.370 69.054 89.668 1.00 108.13 212 LEU A C 1
ATOM 994 O O . LEU A 1 143 ? 53.760 70.065 90.053 1.00 106.87 212 LEU A O 1
ATOM 999 N N . PRO A 1 144 ? 54.949 68.983 88.440 1.00 105.78 213 PRO A N 1
ATOM 1000 C CA . PRO A 1 144 ? 54.836 70.127 87.517 1.00 105.33 213 PRO A CA 1
ATOM 1001 C C . PRO A 1 144 ? 53.378 70.234 87.068 1.00 105.26 213 PRO A C 1
ATOM 1002 O O . PRO A 1 144 ? 52.788 69.222 86.684 1.00 103.75 213 PRO A O 1
ATOM 1006 N N . GLU A 1 145 ? 52.778 71.433 87.185 1.00 99.56 214 GLU A N 1
ATOM 1007 C CA . GLU A 1 145 ? 51.367 71.657 86.855 1.00 96.87 214 GLU A CA 1
ATOM 1008 C C . GLU A 1 145 ? 50.558 70.679 87.729 1.00 96.72 214 GLU A C 1
ATOM 1009 O O . GLU A 1 145 ? 49.792 69.861 87.218 1.00 95.18 214 GLU A O 1
ATOM 1015 N N . ARG A 1 146 ? 50.819 70.707 89.054 1.00 91.44 215 ARG A N 1
ATOM 1016 C CA . ARG A 1 146 ? 50.145 69.851 90.038 1.00 88.16 215 ARG A CA 1
ATOM 1017 C C . ARG A 1 146 ? 48.637 70.052 90.018 1.00 86.82 215 ARG A C 1
ATOM 1018 O O . ARG A 1 146 ? 47.906 69.079 90.149 1.00 85.56 215 ARG A O 1
ATOM 1026 N N . GLU A 1 147 ? 48.180 71.296 89.796 1.00 81.93 216 GLU A N 1
ATOM 1027 C CA . GLU A 1 147 ? 46.770 71.665 89.671 1.00 80.84 216 GLU A CA 1
ATOM 1028 C C . GLU A 1 147 ? 46.104 70.808 88.568 1.00 80.84 216 GLU A C 1
ATOM 1029 O O . GLU A 1 147 ? 45.079 70.154 88.786 1.00 77.07 216 GLU A O 1
ATOM 1035 N N . LYS A 1 148 ? 46.768 70.787 87.399 1.00 77.73 217 LYS A N 1
ATOM 1036 C CA . LYS A 1 148 ? 46.394 70.100 86.169 1.00 76.46 217 LYS A CA 1
ATOM 1037 C C . LYS A 1 148 ? 46.321 68.588 86.378 1.00 77.08 217 LYS A C 1
ATOM 1038 O O . LYS A 1 148 ? 45.310 67.989 86.005 1.00 75.93 217 LYS A O 1
ATOM 1044 N N . HIS A 1 149 ? 47.362 67.996 87.020 1.00 72.59 218 HIS A N 1
ATOM 1045 C CA . HIS A 1 149 ? 47.483 66.579 87.371 1.00 72.41 218 HIS A CA 1
ATOM 1046 C C . HIS A 1 149 ? 46.295 66.123 88.219 1.00 73.26 218 HIS A C 1
ATOM 1047 O O . HIS A 1 149 ? 45.730 65.047 87.995 1.00 71.52 218 HIS A O 1
ATOM 1054 N N . LEU A 1 150 ? 45.898 66.974 89.172 1.00 69.76 219 LEU A N 1
ATOM 1055 C CA . LEU A 1 150 ? 44.772 66.745 90.079 1.00 68.04 219 LEU A CA 1
ATOM 1056 C C . LEU A 1 150 ? 43.416 66.827 89.352 1.00 68.89 219 LEU A C 1
ATOM 1057 O O . LEU A 1 150 ? 42.568 65.937 89.517 1.00 66.51 219 LEU A O 1
ATOM 1062 N N . LYS A 1 151 ? 43.265 67.856 88.484 1.00 65.44 220 LYS A N 1
ATOM 1063 C CA . LYS A 1 151 ? 42.073 68.073 87.657 1.00 64.65 220 LYS A CA 1
ATOM 1064 C C . LYS A 1 151 ? 41.804 66.868 86.747 1.00 69.69 220 LYS A C 1
ATOM 1065 O O . LYS A 1 151 ? 40.633 66.546 86.511 1.00 69.55 220 LYS A O 1
ATOM 1071 N N . VAL A 1 152 ? 42.888 66.155 86.309 1.00 65.92 221 VAL A N 1
ATOM 1072 C CA . VAL A 1 152 ? 42.801 64.919 85.511 1.00 65.65 221 VAL A CA 1
ATOM 1073 C C . VAL A 1 152 ? 42.018 63.846 86.314 1.00 70.67 221 VAL A C 1
ATOM 1074 O O . VAL A 1 152 ? 40.980 63.361 85.845 1.00 70.47 221 VAL A O 1
ATOM 1078 N N . ILE A 1 153 ? 42.490 63.529 87.543 1.00 66.32 222 ILE A N 1
ATOM 1079 C CA . ILE A 1 153 ? 41.830 62.560 88.418 1.00 64.85 222 ILE A CA 1
ATOM 1080 C C . ILE A 1 153 ? 40.381 62.943 88.683 1.00 65.05 222 ILE A C 1
ATOM 1081 O O . ILE A 1 153 ? 39.519 62.072 88.600 1.00 64.72 222 ILE A O 1
ATOM 1086 N N . ILE A 1 154 ? 40.107 64.237 88.946 1.00 58.82 223 ILE A N 1
ATOM 1087 C CA . ILE A 1 154 ? 38.737 64.698 89.174 1.00 57.78 223 ILE A CA 1
ATOM 1088 C C . ILE A 1 154 ? 37.821 64.322 87.983 1.00 60.66 223 ILE A C 1
ATOM 1089 O O . ILE A 1 154 ? 36.789 63.661 88.179 1.00 58.63 223 ILE A O 1
ATOM 1094 N N . ARG A 1 155 ? 38.253 64.675 86.750 1.00 57.65 224 ARG A N 1
ATOM 1095 C CA . ARG A 1 155 ? 37.512 64.369 85.514 1.00 57.68 224 ARG A CA 1
ATOM 1096 C C . ARG A 1 155 ? 37.257 62.876 85.391 1.00 63.39 224 ARG A C 1
ATOM 1097 O O . ARG A 1 155 ? 36.113 62.475 85.186 1.00 63.93 224 ARG A O 1
ATOM 1105 N N . ALA A 1 156 ? 38.321 62.063 85.578 1.00 60.89 225 ALA A N 1
ATOM 1106 C CA . ALA A 1 156 ? 38.295 60.612 85.518 1.00 61.80 225 ALA A CA 1
ATOM 1107 C C . ALA A 1 156 ? 37.242 60.069 86.473 1.00 66.26 225 ALA A C 1
ATOM 1108 O O . ALA A 1 156 ? 36.316 59.395 86.036 1.00 65.94 225 ALA A O 1
ATOM 1110 N N . LEU A 1 157 ? 37.324 60.449 87.743 1.00 63.82 226 LEU A N 1
ATOM 1111 C CA . LEU A 1 157 ? 36.379 60.004 88.754 1.00 64.78 226 LEU A CA 1
ATOM 1112 C C . LEU A 1 157 ? 34.953 60.428 88.466 1.00 68.42 226 LEU A C 1
ATOM 1113 O O . LEU A 1 157 ? 34.060 59.594 88.592 1.00 67.99 226 LEU A O 1
ATOM 1118 N N . SER A 1 158 ? 34.737 61.684 88.019 1.00 65.19 227 SER A N 1
ATOM 1119 C CA . SER A 1 158 ? 33.380 62.133 87.691 1.00 65.91 227 SER A CA 1
ATOM 1120 C C . SER A 1 158 ? 32.830 61.444 86.448 1.00 74.20 227 SER A C 1
ATOM 1121 O O . SER A 1 158 ? 31.612 61.259 86.346 1.00 76.15 227 SER A O 1
ATOM 1124 N N . PHE A 1 159 ? 33.724 60.978 85.550 1.00 71.93 228 PHE A N 1
ATOM 1125 C CA . PHE A 1 159 ? 33.325 60.206 84.370 1.00 72.85 228 PHE A CA 1
ATOM 1126 C C . PHE A 1 159 ? 32.812 58.841 84.845 1.00 78.79 228 PHE A C 1
ATOM 1127 O O . PHE A 1 159 ? 31.686 58.463 84.518 1.00 78.42 228 PHE A O 1
ATOM 1135 N N . ASP A 1 160 ? 33.623 58.147 85.669 1.00 77.50 229 ASP A N 1
ATOM 1136 C CA . ASP A 1 160 ? 33.329 56.823 86.206 1.00 79.62 229 ASP A CA 1
ATOM 1137 C C . ASP A 1 160 ? 32.054 56.791 87.008 1.00 84.09 229 ASP A C 1
ATOM 1138 O O . ASP A 1 160 ? 31.310 55.821 86.919 1.00 85.71 229 ASP A O 1
ATOM 1143 N N . LEU A 1 161 ? 31.798 57.848 87.785 1.00 79.22 230 LEU A N 1
ATOM 1144 C CA . LEU A 1 161 ? 30.635 57.991 88.662 1.00 79.08 230 LEU A CA 1
ATOM 1145 C C . LEU A 1 161 ? 29.303 57.679 87.960 1.00 85.94 230 LEU A C 1
ATOM 1146 O O . LEU A 1 161 ? 28.462 56.968 88.515 1.00 86.65 230 LEU A O 1
ATOM 1151 N N . SER A 1 162 ? 29.153 58.144 86.715 1.00 83.49 231 SER A N 1
ATOM 1152 C CA . SER A 1 162 ? 27.961 57.915 85.902 1.00 85.20 231 SER A CA 1
ATOM 1153 C C . SER A 1 162 ? 27.828 56.451 85.375 1.00 89.86 231 SER A C 1
ATOM 1154 O O . SER A 1 162 ? 26.879 56.140 84.654 1.00 91.16 231 SER A O 1
ATOM 1157 N N . TYR A 1 163 ? 28.761 55.566 85.743 1.00 86.02 232 TYR A N 1
ATOM 1158 C CA . TYR A 1 163 ? 28.804 54.186 85.274 1.00 88.22 232 TYR A CA 1
ATOM 1159 C C . TYR A 1 163 ? 28.759 53.194 86.437 1.00 92.35 232 TYR A C 1
ATOM 1160 O O . TYR A 1 163 ? 28.593 51.992 86.215 1.00 94.40 232 TYR A O 1
ATOM 1169 N N . MET A 1 164 ? 28.910 53.692 87.673 1.00 86.62 233 MET A N 1
ATOM 1170 C CA . MET A 1 164 ? 28.944 52.870 88.890 1.00 86.60 233 MET A CA 1
ATOM 1171 C C . MET A 1 164 ? 27.600 52.287 89.238 1.00 91.74 233 MET A C 1
ATOM 1172 O O . MET A 1 164 ? 26.586 52.968 89.100 1.00 92.93 233 MET A O 1
ATOM 1177 N N . SER A 1 165 ? 27.586 51.032 89.693 1.00 87.96 234 SER A N 1
ATOM 1178 C CA . SER A 1 165 ? 26.351 50.357 90.095 1.00 89.57 234 SER A CA 1
ATOM 1179 C C . SER A 1 165 ? 26.126 50.571 91.601 1.00 93.63 234 SER A C 1
ATOM 1180 O O . SER A 1 165 ? 25.064 51.062 92.002 1.00 94.69 234 SER A O 1
ATOM 1183 N N . SER A 1 166 ? 27.1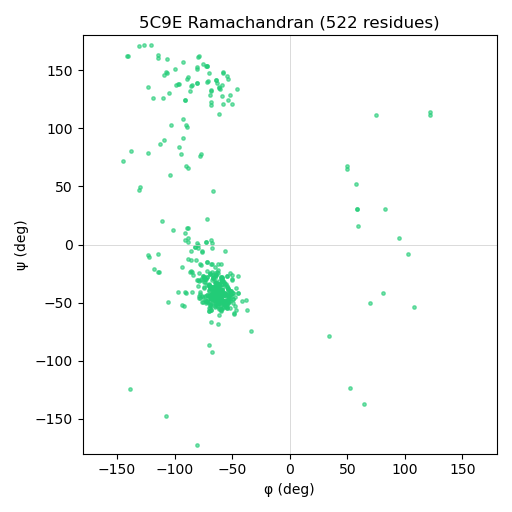61 50.247 92.421 1.00 87.12 235 SER A N 1
ATOM 1184 C CA . SER A 1 166 ? 27.152 50.332 93.869 1.00 85.66 235 SER A CA 1
ATOM 1185 C C . SER A 1 166 ? 27.093 51.752 94.383 1.00 83.74 235 SER A C 1
ATOM 1186 O O . SER A 1 166 ? 27.859 52.611 93.954 1.00 80.43 235 SER A O 1
ATOM 1189 N N . PHE A 1 167 ? 26.181 51.981 95.335 1.00 79.97 236 PHE A N 1
ATOM 1190 C CA . PHE A 1 167 ? 26.014 53.243 96.034 1.00 77.41 236 PHE A CA 1
ATOM 1191 C C . PHE A 1 167 ? 27.172 53.445 96.989 1.00 80.67 236 PHE A C 1
ATOM 1192 O O . PHE A 1 167 ? 27.546 54.587 97.241 1.00 79.79 236 PHE A O 1
ATOM 1200 N N . GLU A 1 168 ? 27.771 52.334 97.472 1.00 76.49 237 GLU A N 1
ATOM 1201 C CA . GLU A 1 168 ? 28.945 52.336 98.329 1.00 75.43 237 GLU A CA 1
ATOM 1202 C C . GLU A 1 168 ? 30.138 52.891 97.523 1.00 77.30 237 GLU A C 1
ATOM 1203 O O . GLU A 1 168 ? 30.928 53.693 98.041 1.00 75.85 237 GLU A O 1
ATOM 1209 N N . ASP A 1 169 ? 30.246 52.474 96.246 1.00 73.48 238 ASP A N 1
ATOM 1210 C CA . ASP A 1 169 ? 31.296 52.951 95.345 1.00 71.60 238 ASP A CA 1
ATOM 1211 C C . ASP A 1 169 ? 31.045 54.412 95.043 1.00 70.67 238 ASP A C 1
ATOM 1212 O O . ASP A 1 169 ? 31.973 55.212 95.145 1.00 67.63 238 ASP A O 1
ATOM 1217 N N . LYS A 1 170 ? 29.758 54.754 94.729 1.00 66.48 239 LYS A N 1
ATOM 1218 C CA . LYS A 1 170 ? 29.256 56.102 94.470 1.00 63.15 239 LYS A CA 1
ATOM 1219 C C . LYS A 1 170 ? 29.618 57.024 95.631 1.00 66.18 239 LYS A C 1
ATOM 1220 O O . LYS A 1 170 ? 30.185 58.091 95.390 1.00 64.19 239 LYS A O 1
ATOM 1226 N N . VAL A 1 171 ? 29.378 56.588 96.891 1.00 63.27 240 VAL A N 1
ATOM 1227 C CA . VAL A 1 171 ? 29.734 57.388 98.059 1.00 62.29 240 VAL A CA 1
ATOM 1228 C C . VAL A 1 171 ? 31.216 57.641 98.068 1.00 68.44 240 VAL A C 1
ATOM 1229 O O . VAL A 1 171 ? 31.605 58.808 98.105 1.00 69.47 240 VAL A O 1
ATOM 1233 N N . ARG A 1 172 ? 32.048 56.577 98.016 1.00 64.96 241 ARG A N 1
ATOM 1234 C CA . ARG A 1 172 ? 33.516 56.684 98.035 1.00 63.41 241 ARG A CA 1
ATOM 1235 C C . ARG A 1 172 ? 34.017 57.613 96.951 1.00 65.94 241 ARG A C 1
ATOM 1236 O O . ARG A 1 172 ? 34.753 58.544 97.248 1.00 65.41 241 ARG A O 1
ATOM 1244 N N . THR A 1 173 ? 33.560 57.399 95.715 1.00 62.57 242 THR A N 1
ATOM 1245 C CA . THR A 1 173 ? 33.962 58.162 94.542 1.00 60.98 242 THR A CA 1
ATOM 1246 C C . THR A 1 173 ? 33.627 59.633 94.629 1.00 64.56 242 THR A C 1
ATOM 1247 O O . THR A 1 173 ? 34.541 60.456 94.506 1.00 63.73 242 THR A O 1
ATOM 1251 N N . SER A 1 174 ? 32.342 59.971 94.880 1.00 61.64 243 SER A N 1
ATOM 1252 C CA . SER A 1 174 ? 31.910 61.372 94.976 1.00 60.30 243 SER A CA 1
ATOM 1253 C C . SER A 1 174 ? 32.631 62.083 96.115 1.00 64.38 243 SER A C 1
ATOM 1254 O O . SER A 1 174 ? 33.120 63.203 95.909 1.00 61.53 243 SER A O 1
ATOM 1257 N N . SER A 1 175 ? 32.799 61.374 97.274 1.00 63.44 244 SER A N 1
ATOM 1258 C CA . SER A 1 175 ? 33.515 61.852 98.456 1.00 64.15 244 SER A CA 1
ATOM 1259 C C . SER A 1 175 ? 34.945 62.301 98.097 1.00 66.44 244 SER A C 1
ATOM 1260 O O . SER A 1 175 ? 35.347 63.399 98.498 1.00 66.41 244 SER A O 1
ATOM 1263 N N . ILE A 1 176 ? 35.679 61.487 97.299 1.00 61.26 245 ILE A N 1
ATOM 1264 C CA . ILE A 1 176 ? 37.029 61.825 96.858 1.00 60.79 245 ILE A CA 1
ATOM 1265 C C . ILE A 1 176 ? 36.996 63.067 95.953 1.00 63.90 245 ILE A C 1
ATOM 1266 O O . ILE A 1 176 ? 37.824 63.971 96.129 1.00 62.04 245 ILE A O 1
ATOM 1271 N N . ILE A 1 177 ? 36.011 63.127 95.021 1.00 61.38 246 ILE A N 1
ATOM 1272 C CA . ILE A 1 177 ? 35.835 64.271 94.121 1.00 60.92 246 ILE A CA 1
ATOM 1273 C C . ILE A 1 177 ? 35.785 65.576 94.950 1.00 68.09 246 ILE A C 1
ATOM 1274 O O . ILE A 1 177 ? 36.563 66.496 94.663 1.00 67.14 246 ILE A O 1
ATOM 1279 N N . SER A 1 178 ? 34.947 65.602 96.030 1.00 66.40 247 SER A N 1
ATOM 1280 C CA . SER A 1 178 ? 34.813 66.737 96.950 1.00 66.77 247 SER A CA 1
ATOM 1281 C C . SER A 1 178 ? 36.155 67.127 97.534 1.00 72.67 247 SER A C 1
ATOM 1282 O O . SER A 1 178 ? 36.527 68.300 97.480 1.00 71.47 247 SER A O 1
ATOM 1285 N N . ASP A 1 179 ? 36.893 66.131 98.068 1.00 71.93 248 ASP A N 1
ATOM 1286 C CA . ASP A 1 179 ? 38.199 66.353 98.689 1.00 72.68 248 ASP A CA 1
ATOM 1287 C C . ASP A 1 179 ? 39.261 66.831 97.691 1.00 74.18 248 ASP A C 1
ATOM 1288 O O . ASP A 1 179 ? 40.049 67.725 98.012 1.00 74.34 248 ASP A O 1
ATOM 1293 N N . LEU A 1 180 ? 39.232 66.306 96.468 1.00 67.87 249 LEU A N 1
ATOM 1294 C CA . LEU A 1 180 ? 40.191 66.740 95.462 1.00 66.81 249 LEU A CA 1
ATOM 1295 C C . LEU A 1 180 ? 39.914 68.161 95.002 1.00 69.57 249 LEU A C 1
ATOM 1296 O O . LEU A 1 180 ? 40.845 68.949 94.873 1.00 68.52 249 LEU A O 1
ATOM 1301 N N . CYS A 1 181 ? 38.627 68.511 94.850 1.00 66.60 250 CYS A N 1
ATOM 1302 C CA . CYS A 1 181 ? 38.194 69.858 94.491 1.00 66.54 250 CYS A CA 1
ATOM 1303 C C . CYS A 1 181 ? 38.540 70.816 95.612 1.00 69.78 250 CYS A C 1
ATOM 1304 O O . CYS A 1 181 ? 38.939 71.944 95.347 1.00 69.32 250 CYS A O 1
ATOM 1307 N N . ARG A 1 182 ? 38.422 70.348 96.875 1.00 65.96 251 ARG A N 1
ATOM 1308 C CA . ARG A 1 182 ? 38.782 71.099 98.080 1.00 64.72 251 ARG A CA 1
ATOM 1309 C C . ARG A 1 182 ? 40.257 71.511 97.984 1.00 64.35 251 ARG A C 1
ATOM 1310 O O . ARG A 1 182 ? 40.542 72.705 98.070 1.00 65.00 251 ARG A O 1
ATOM 1318 N N . ILE A 1 183 ? 41.170 70.544 97.699 1.00 57.02 252 ILE A N 1
ATOM 1319 C CA . ILE A 1 183 ? 42.609 70.806 97.513 1.00 56.27 252 ILE A CA 1
ATOM 1320 C C . ILE A 1 183 ? 42.796 71.847 96.402 1.00 60.28 252 ILE A C 1
ATOM 1321 O O . ILE A 1 183 ? 43.475 72.851 96.629 1.00 59.70 252 ILE A O 1
ATOM 1326 N N . ILE A 1 184 ? 42.130 71.647 95.243 1.00 57.07 253 ILE A N 1
ATOM 1327 C CA . ILE A 1 184 ? 42.162 72.598 94.124 1.00 57.85 253 ILE A CA 1
ATOM 1328 C C . ILE A 1 184 ? 41.868 74.036 94.629 1.00 64.53 253 ILE A C 1
ATOM 1329 O O . ILE A 1 184 ? 42.635 74.944 94.304 1.00 65.04 253 ILE A O 1
ATOM 1334 N N . ILE A 1 185 ? 40.812 74.213 95.474 1.00 62.14 254 ILE A N 1
ATOM 1335 C CA . ILE A 1 185 ? 40.450 75.505 96.061 1.00 62.91 254 ILE A CA 1
ATOM 1336 C C . ILE A 1 185 ? 41.589 76.034 96.924 1.00 68.86 254 ILE A C 1
ATOM 1337 O O . ILE A 1 185 ? 41.995 77.183 96.738 1.00 68.61 254 ILE A O 1
ATOM 1342 N N . PHE A 1 186 ? 42.125 75.185 97.825 1.00 68.12 255 PHE A N 1
ATOM 1343 C CA . PHE A 1 186 ? 43.248 75.538 98.701 1.00 70.48 255 PHE A CA 1
ATOM 1344 C C . PHE A 1 186 ? 44.501 76.008 97.928 1.00 75.41 255 PHE A C 1
ATOM 1345 O O . PHE A 1 186 ? 45.095 77.020 98.307 1.00 76.08 255 PHE A O 1
ATOM 1353 N N . LEU A 1 187 ? 44.848 75.314 96.819 1.00 70.44 256 LEU A N 1
ATOM 1354 C CA . LEU A 1 187 ? 45.981 75.648 95.961 1.00 70.70 256 LEU A CA 1
ATOM 1355 C C . LEU A 1 187 ? 45.774 77.020 95.261 1.00 77.56 256 LEU A C 1
ATOM 1356 O O . LEU A 1 187 ? 46.710 77.823 95.152 1.00 77.82 256 LEU A O 1
ATOM 1361 N N . SER A 1 188 ? 44.528 77.292 94.840 1.00 75.17 257 SER A N 1
ATOM 1362 C CA . SER A 1 188 ? 44.099 78.515 94.166 1.00 76.36 257 SER A CA 1
ATOM 1363 C C . SER A 1 188 ? 44.125 79.778 95.059 1.00 83.36 257 SER A C 1
ATOM 1364 O O . SER A 1 188 ? 43.680 80.847 94.605 1.00 84.31 257 SER A O 1
ATOM 1367 N N . LEU A 1 189 ? 44.599 79.673 96.315 1.00 80.78 258 LEU A N 1
ATOM 1368 C CA . LEU A 1 189 ? 44.568 80.836 97.212 1.00 81.95 258 LEU A CA 1
ATOM 1369 C C . LEU A 1 189 ? 45.911 81.440 97.507 1.00 91.28 258 LEU A C 1
ATOM 1370 O O . LEU A 1 189 ? 46.899 80.703 97.680 1.00 91.20 258 LEU A O 1
ATOM 1375 N N . ASN A 1 190 ? 45.934 82.781 97.670 1.00 91.51 259 ASN A N 1
ATOM 1376 C CA . ASN A 1 190 ? 47.114 83.417 98.218 1.00 94.81 259 ASN A CA 1
ATOM 1377 C C . ASN A 1 190 ? 46.846 84.512 99.236 1.00 100.65 259 ASN A C 1
ATOM 1378 O O . ASN A 1 190 ? 46.908 85.705 98.940 1.00 101.83 259 ASN A O 1
ATOM 1383 N N . ASN A 1 191 ? 46.571 84.049 100.474 1.00 97.17 260 ASN A N 1
ATOM 1384 C CA . ASN A 1 191 ? 46.363 84.819 101.698 1.00 97.80 260 ASN A CA 1
ATOM 1385 C C . ASN A 1 191 ? 47.438 84.467 102.749 1.00 103.97 260 ASN A C 1
ATOM 1386 O O . ASN A 1 191 ? 47.738 85.307 103.611 1.00 106.44 260 ASN A O 1
ATOM 1391 N N . TYR A 1 192 ? 48.091 83.281 102.617 1.00 98.50 261 TYR A N 1
ATOM 1392 C CA . TYR A 1 192 ? 49.136 82.850 103.558 1.00 99.18 261 TYR A CA 1
ATOM 1393 C C . TYR A 1 192 ? 50.439 83.642 103.571 1.00 102.74 261 TYR A C 1
ATOM 1394 O O . TYR A 1 192 ? 51.308 83.345 104.382 1.00 104.68 261 TYR A O 1
ATOM 1403 N N . THR A 1 193 ? 50.585 84.627 102.694 1.00 97.06 262 THR A N 1
ATOM 1404 C CA . THR A 1 193 ? 51.767 85.481 102.584 1.00 98.36 262 THR A CA 1
ATOM 1405 C C . THR A 1 193 ? 52.316 85.989 103.933 1.00 102.49 262 THR A C 1
ATOM 1406 O O . THR A 1 193 ? 53.529 85.967 104.145 1.00 103.82 262 THR A O 1
ATOM 1410 N N . ASP A 1 194 ? 51.414 86.401 104.850 1.00 97.60 263 ASP A N 1
ATOM 1411 C CA . ASP A 1 194 ? 51.749 86.936 106.176 1.00 98.61 263 ASP A CA 1
ATOM 1412 C C . ASP A 1 194 ? 52.147 85.839 107.154 1.00 98.35 263 ASP A C 1
ATOM 1413 O O . ASP A 1 194 ? 52.952 86.093 108.051 1.00 101.30 263 ASP A O 1
ATOM 1418 N N . ILE A 1 195 ? 51.585 84.628 106.991 1.00 89.03 264 ILE A N 1
ATOM 1419 C CA . ILE A 1 195 ? 51.924 83.447 107.804 1.00 87.34 264 ILE A CA 1
ATOM 1420 C C . ILE A 1 195 ? 53.289 82.920 107.319 1.00 90.81 264 ILE A C 1
ATOM 1421 O O . ILE A 1 195 ? 54.188 82.734 108.138 1.00 92.13 264 ILE A O 1
ATOM 1426 N N . ILE A 1 196 ? 53.452 82.746 105.977 1.00 86.04 265 ILE A N 1
ATOM 1427 C CA . ILE A 1 196 ? 54.693 82.324 105.299 1.00 87.25 265 ILE A CA 1
ATOM 1428 C C . ILE A 1 196 ? 55.822 83.263 105.722 1.00 94.84 265 ILE A C 1
ATOM 1429 O O . ILE A 1 196 ? 56.940 82.802 105.956 1.00 97.80 265 ILE A O 1
ATOM 1434 N N . ALA A 1 197 ? 55.506 84.569 105.860 1.00 90.65 266 ALA A N 1
ATOM 1435 C CA . ALA A 1 197 ? 56.436 85.610 106.282 1.00 92.89 266 ALA A CA 1
ATOM 1436 C C . ALA A 1 197 ? 57.049 85.317 107.649 1.00 97.84 266 ALA A C 1
ATOM 1437 O O . ALA A 1 197 ? 58.266 85.392 107.788 1.00 100.38 266 ALA A O 1
ATOM 1439 N N . ILE A 1 198 ? 56.207 84.961 108.642 1.00 92.88 267 ILE A N 1
ATOM 1440 C CA . ILE A 1 198 ? 56.617 84.707 110.029 1.00 94.38 267 ILE A CA 1
ATOM 1441 C C . ILE A 1 198 ? 57.178 83.298 110.308 1.00 97.53 267 ILE A C 1
ATOM 1442 O O . ILE A 1 198 ? 57.616 83.028 111.433 1.00 98.87 267 ILE A O 1
ATOM 1447 N N . SER A 1 199 ? 57.194 82.422 109.275 1.00 92.05 268 SER A N 1
ATOM 1448 C CA . SER A 1 199 ? 57.739 81.063 109.382 1.00 92.46 268 SER A CA 1
ATOM 1449 C C . SER A 1 199 ? 59.253 81.026 109.066 1.00 100.93 268 SER A C 1
ATOM 1450 O O . SER A 1 199 ? 59.732 81.781 108.218 1.00 101.46 268 SER A O 1
ATOM 1453 N N . ILE A 1 200 ? 59.999 80.164 109.771 1.00 100.24 269 ILE A N 1
ATOM 1454 C CA . ILE A 1 200 ? 61.451 79.999 109.614 1.00 104.05 269 ILE A CA 1
ATOM 1455 C C . ILE A 1 200 ? 61.795 79.450 108.216 1.00 109.95 269 ILE A C 1
ATOM 1456 O O . ILE A 1 200 ? 62.658 80.011 107.519 1.00 111.76 269 ILE A O 1
ATOM 1461 N N . LYS A 1 201 ? 61.112 78.349 107.823 1.00 104.69 270 LYS A N 1
ATOM 1462 C CA . LYS A 1 201 ? 61.363 77.678 106.554 1.00 103.85 270 LYS A CA 1
ATOM 1463 C C . LYS A 1 201 ? 60.934 78.481 105.348 1.00 105.86 270 LYS A C 1
ATOM 1464 O O . LYS A 1 201 ? 61.508 78.293 104.273 1.00 106.24 270 LYS A O 1
ATOM 1466 N N . LYS A 1 202 ? 59.958 79.401 105.533 1.00 100.03 271 LYS A N 1
ATOM 1467 C CA . LYS A 1 202 ? 59.395 80.283 104.504 1.00 97.84 271 LYS A CA 1
ATOM 1468 C C . LYS A 1 202 ? 58.731 79.597 103.286 1.00 102.13 271 LYS A C 1
ATOM 1469 O O . LYS A 1 202 ? 58.454 80.258 102.280 1.00 101.00 271 LYS A O 1
ATOM 1475 N N . ASP A 1 203 ? 58.416 78.285 103.416 1.00 99.17 272 ASP A N 1
ATOM 1476 C CA . ASP A 1 203 ? 57.761 77.470 102.394 1.00 97.18 272 ASP A CA 1
ATOM 1477 C C . ASP A 1 203 ? 56.240 77.603 102.518 1.00 99.40 272 ASP A C 1
ATOM 1478 O O . ASP A 1 203 ? 55.693 77.494 103.624 1.00 98.82 272 ASP A O 1
ATOM 1483 N N . LYS A 1 204 ? 55.564 77.840 101.372 1.00 93.90 273 LYS A N 1
ATOM 1484 C CA . LYS A 1 204 ? 54.107 77.933 101.293 1.00 90.49 273 LYS A CA 1
ATOM 1485 C C . LYS A 1 204 ? 53.521 76.574 101.658 1.00 94.23 273 LYS A C 1
ATOM 1486 O O . LYS A 1 204 ? 52.621 76.517 102.486 1.00 93.79 273 LYS A O 1
ATOM 1492 N N . ASP A 1 205 ? 54.072 75.487 101.078 1.00 91.31 274 ASP A N 1
ATOM 1493 C CA . ASP A 1 205 ? 53.646 74.098 101.284 1.00 90.03 274 ASP A CA 1
ATOM 1494 C C . ASP A 1 205 ? 53.596 73.648 102.748 1.00 90.96 274 ASP A C 1
ATOM 1495 O O . ASP A 1 205 ? 52.669 72.914 103.106 1.00 88.77 274 ASP A O 1
ATOM 1500 N N . VAL A 1 206 ? 54.563 74.096 103.593 1.00 87.32 275 VAL A N 1
ATOM 1501 C CA . VAL A 1 206 ? 54.587 73.740 105.024 1.00 87.24 275 VAL A CA 1
ATOM 1502 C C . VAL A 1 206 ? 53.402 74.352 105.774 1.00 88.19 275 VAL A C 1
ATOM 1503 O O . VAL A 1 206 ? 52.824 73.704 106.654 1.00 86.57 275 VAL A O 1
ATOM 1507 N N . ILE A 1 207 ? 53.019 75.584 105.374 1.00 83.66 276 ILE A N 1
ATOM 1508 C CA . ILE A 1 207 ? 51.872 76.327 105.900 1.00 82.01 276 ILE A CA 1
ATOM 1509 C C . ILE A 1 207 ? 50.589 75.666 105.378 1.00 83.74 276 ILE A C 1
ATOM 1510 O O . ILE A 1 207 ? 49.690 75.363 106.158 1.00 82.36 276 ILE A O 1
ATOM 1515 N N . LEU A 1 208 ? 50.539 75.417 104.056 1.00 79.37 277 LEU A N 1
ATOM 1516 C CA . LEU A 1 208 ? 49.420 74.790 103.362 1.00 76.90 277 LEU A CA 1
ATOM 1517 C C . LEU A 1 208 ? 49.088 73.431 103.966 1.00 81.33 277 LEU A C 1
ATOM 1518 O O . LEU A 1 208 ? 47.913 73.147 104.207 1.00 79.10 277 LEU A O 1
ATOM 1523 N N . ASN A 1 209 ? 50.126 72.631 104.272 1.00 81.20 278 ASN A N 1
ATOM 1524 C CA . ASN A 1 209 ? 49.992 71.328 104.928 1.00 82.32 278 ASN A CA 1
ATOM 1525 C C . ASN A 1 209 ? 49.258 71.514 106.275 1.00 85.88 278 ASN A C 1
ATOM 1526 O O . ASN A 1 209 ? 48.276 70.818 106.539 1.00 84.96 278 ASN A O 1
ATOM 1531 N N . GLU A 1 210 ? 49.713 72.488 107.089 1.00 82.59 279 GLU A N 1
ATOM 1532 C CA . GLU A 1 210 ? 49.115 72.791 108.386 1.00 82.70 279 GLU A CA 1
ATOM 1533 C C . GLU A 1 210 ? 47.635 73.165 108.307 1.00 83.04 279 GLU A C 1
ATOM 1534 O O . GLU A 1 210 ? 46.855 72.714 109.154 1.00 82.00 279 GLU A O 1
ATOM 1540 N N . MET A 1 211 ? 47.253 73.974 107.282 1.00 76.64 280 MET A N 1
ATOM 1541 C CA . MET A 1 211 ? 45.875 74.412 107.071 1.00 73.40 280 MET A CA 1
ATOM 1542 C C . MET A 1 211 ? 45.018 73.197 106.828 1.00 77.58 280 MET A C 1
ATOM 1543 O O . MET A 1 211 ? 43.978 73.069 107.473 1.00 77.58 280 MET A O 1
ATOM 1548 N N . LEU A 1 212 ? 45.503 72.251 105.979 1.00 74.37 281 LEU A N 1
ATOM 1549 C CA . LEU A 1 212 ? 44.806 71.001 105.657 1.00 73.43 281 LEU A CA 1
ATOM 1550 C C . LEU A 1 212 ? 44.656 70.088 106.871 1.00 79.38 281 LEU A C 1
ATOM 1551 O O . LEU A 1 212 ? 43.648 69.383 106.966 1.00 79.24 281 LEU A O 1
ATOM 1556 N N . SER A 1 213 ? 45.645 70.113 107.801 1.00 76.91 282 SER A N 1
ATOM 1557 C CA . SER A 1 213 ? 45.622 69.327 109.031 1.00 78.29 282 SER A CA 1
ATOM 1558 C C . SER A 1 213 ? 44.511 69.821 109.943 1.00 82.74 282 SER A C 1
ATOM 1559 O O . SER A 1 213 ? 43.838 69.005 110.564 1.00 83.68 282 SER A O 1
ATOM 1562 N N . ILE A 1 214 ? 44.321 71.154 110.028 1.00 78.39 283 ILE A N 1
ATOM 1563 C CA . ILE A 1 214 ? 43.290 71.779 110.860 1.00 78.12 283 ILE A CA 1
ATOM 1564 C C . ILE A 1 214 ? 41.890 71.373 110.347 1.00 82.33 283 ILE A C 1
ATOM 1565 O O . ILE A 1 214 ? 40.969 71.166 111.149 1.00 82.98 283 ILE A O 1
ATOM 1570 N N . ILE A 1 215 ? 41.756 71.230 109.015 1.00 78.58 284 ILE A N 1
ATOM 1571 C CA . ILE A 1 215 ? 40.524 70.806 108.335 1.00 78.41 284 ILE A CA 1
ATOM 1572 C C . ILE A 1 215 ? 40.311 69.298 108.547 1.00 87.36 284 ILE A C 1
ATOM 1573 O O . ILE A 1 215 ? 39.177 68.850 108.732 1.00 87.22 284 ILE A O 1
ATOM 1578 N N . GLU A 1 216 ? 41.414 68.535 108.555 1.00 88.38 285 GLU A N 1
ATOM 1579 C CA . GLU A 1 216 ? 41.438 67.091 108.792 1.00 91.30 285 GLU A CA 1
ATOM 1580 C C . GLU A 1 216 ? 41.001 66.806 110.245 1.00 99.80 285 GLU A C 1
ATOM 1581 O O . GLU A 1 216 ? 40.171 65.918 110.489 1.00 99.65 285 GLU A O 1
ATOM 1587 N N . HIS A 1 217 ? 41.559 67.582 111.203 1.00 99.81 286 HIS A N 1
ATOM 1588 C CA . HIS A 1 217 ? 41.250 67.498 112.629 1.00 102.69 286 HIS A CA 1
ATOM 1589 C C . HIS A 1 217 ? 39.914 68.187 112.874 1.00 107.11 286 HIS A C 1
ATOM 1590 O O . HIS A 1 217 ? 39.864 69.355 113.290 1.00 106.65 286 HIS A O 1
ATOM 1597 N N . VAL A 1 218 ? 38.826 67.471 112.525 1.00 103.77 287 VAL A N 1
ATOM 1598 C CA . VAL A 1 218 ? 37.437 67.888 112.723 1.00 103.37 287 VAL A CA 1
ATOM 1599 C C . VAL A 1 218 ? 37.224 67.978 114.247 1.00 111.03 287 VAL A C 1
ATOM 1600 O O . VAL A 1 218 ? 36.633 68.948 114.726 1.00 111.44 287 VAL A O 1
ATOM 1604 N N . TRP A 1 219 ? 37.823 67.027 115.001 1.00 109.47 288 TRP A N 1
ATOM 1605 C CA . TRP A 1 219 ? 37.823 66.999 116.462 1.00 112.15 288 TRP A CA 1
ATOM 1606 C C . TRP A 1 219 ? 39.055 67.772 116.958 1.00 110.89 288 TRP A C 1
ATOM 1607 O O . TRP A 1 219 ? 40.024 67.210 117.493 1.00 111.77 288 TRP A O 1
ATOM 1618 N N . LEU A 1 220 ? 39.010 69.084 116.711 1.00 101.84 289 LEU A N 1
ATOM 1619 C CA . LEU A 1 220 ? 40.060 70.039 117.026 1.00 99.63 289 LEU A CA 1
ATOM 1620 C C . LEU A 1 220 ? 40.169 70.187 118.522 1.00 103.95 289 LEU A C 1
ATOM 1621 O O . LEU A 1 220 ? 39.171 70.492 119.185 1.00 104.95 289 LEU A O 1
ATOM 1626 N N . THR A 1 221 ? 41.371 69.913 119.057 1.00 99.33 290 THR A N 1
ATOM 1627 C CA . THR A 1 221 ? 41.658 70.016 120.489 1.00 100.65 290 THR A CA 1
ATOM 1628 C C . THR A 1 221 ? 42.524 71.239 120.778 1.00 101.60 290 THR A C 1
ATOM 1629 O O . THR A 1 221 ? 43.338 71.624 119.944 1.00 98.86 290 THR A O 1
ATOM 1633 N N . GLU A 1 222 ? 42.341 71.849 121.957 1.00 99.48 291 GLU A N 1
ATOM 1634 C CA . GLU A 1 222 ? 43.087 73.026 122.396 1.00 100.07 291 GLU A CA 1
ATOM 1635 C C . GLU A 1 222 ? 44.584 72.668 122.451 1.00 104.45 291 GLU A C 1
ATOM 1636 O O . GLU A 1 222 ? 45.418 73.453 122.001 1.00 103.63 291 GLU A O 1
ATOM 1642 N N . ASP A 1 223 ? 44.893 71.440 122.931 1.00 101.68 292 ASP A N 1
ATOM 1643 C CA . ASP A 1 223 ? 46.229 70.857 123.069 1.00 102.40 292 ASP A CA 1
ATOM 1644 C C . ASP A 1 223 ? 46.941 70.721 121.727 1.00 102.17 292 ASP A C 1
ATOM 1645 O O . ASP A 1 223 ? 48.121 71.067 121.621 1.00 101.15 292 ASP A O 1
ATOM 1650 N N . TRP A 1 224 ? 46.220 70.214 120.705 1.00 96.58 293 TRP A N 1
ATOM 1651 C CA . TRP A 1 224 ? 46.763 70.042 119.364 1.00 94.11 293 TRP A CA 1
ATOM 1652 C C . TRP A 1 224 ? 46.969 71.417 118.719 1.00 96.21 293 TRP A C 1
ATOM 1653 O O . TRP A 1 224 ? 48.100 71.768 118.381 1.00 96.14 293 TRP A O 1
ATOM 1664 N N . LEU A 1 225 ? 45.897 72.221 118.631 1.00 91.34 294 LEU A N 1
ATOM 1665 C CA . LEU A 1 225 ? 45.927 73.560 118.050 1.00 89.45 294 LEU A CA 1
ATOM 1666 C C . LEU A 1 225 ? 47.032 74.448 118.637 1.00 96.70 294 LEU A C 1
ATOM 1667 O O . LEU A 1 225 ? 47.690 75.154 117.876 1.00 95.59 294 LEU A O 1
ATOM 1672 N N . LEU A 1 226 ? 47.271 74.374 119.965 1.00 97.01 295 LEU A N 1
ATOM 1673 C CA . LEU A 1 226 ? 48.314 75.161 120.638 1.00 99.41 295 LEU A CA 1
ATOM 1674 C C . LEU A 1 226 ? 49.742 74.904 120.100 1.00 105.62 295 LEU A C 1
ATOM 1675 O O . LEU A 1 226 ? 50.549 75.839 120.051 1.00 106.80 295 LEU A O 1
ATOM 1680 N N . GLU A 1 227 ? 50.040 73.658 119.673 1.00 101.51 296 GLU A N 1
ATOM 1681 C CA . GLU A 1 227 ? 51.358 73.312 119.127 1.00 101.80 296 GLU A CA 1
ATOM 1682 C C . GLU A 1 227 ? 51.462 73.536 117.589 1.00 102.34 296 GLU A C 1
ATOM 1683 O O . GLU A 1 227 ? 52.424 73.095 116.951 1.00 102.06 296 GLU A O 1
ATOM 1689 N N . SER A 1 228 ? 50.491 74.271 117.015 1.00 96.36 297 SER A N 1
ATOM 1690 C CA . SER A 1 228 ? 50.453 74.619 115.599 1.00 94.15 297 SER A CA 1
ATOM 1691 C C . SER A 1 228 ? 51.620 75.502 115.123 1.00 99.35 297 SER A C 1
ATOM 1692 O O . SER A 1 228 ? 52.148 75.197 114.051 1.00 97.76 297 SER A O 1
ATOM 1695 N N . PRO A 1 229 ? 52.056 76.583 115.842 1.00 98.38 298 PRO A N 1
ATOM 1696 C CA . PRO A 1 229 ? 53.186 77.383 115.324 1.00 99.38 298 PRO A CA 1
ATOM 1697 C C . PRO A 1 229 ? 54.532 76.663 115.433 1.00 106.28 298 PRO A C 1
ATOM 1698 O O . PRO A 1 229 ? 55.503 77.065 114.791 1.00 106.59 298 PRO A O 1
ATOM 1702 N N . SER A 1 230 ? 54.567 75.582 116.233 1.00 104.62 299 SER A N 1
ATOM 1703 C CA . SER A 1 230 ? 55.732 74.737 116.458 1.00 107.64 299 SER A CA 1
ATOM 1704 C C . SER A 1 230 ? 55.927 73.764 115.289 1.00 109.60 299 SER A C 1
ATOM 1705 O O . SER A 1 230 ? 57.074 73.405 114.977 1.00 111.73 299 SER A O 1
ATOM 1708 N N . ARG A 1 231 ? 54.810 73.339 114.647 1.00 101.33 300 ARG A N 1
ATOM 1709 C CA . ARG A 1 231 ? 54.849 72.430 113.502 1.00 99.11 300 ARG A CA 1
ATOM 1710 C C . ARG A 1 231 ? 55.399 73.178 112.313 1.00 102.56 300 ARG A C 1
ATOM 1711 O O . ARG A 1 231 ? 56.324 72.695 111.647 1.00 103.73 300 ARG A O 1
ATOM 1719 N N . VAL A 1 232 ? 54.834 74.378 112.063 1.00 97.53 301 VAL A N 1
ATOM 1720 C CA . VAL A 1 232 ? 55.200 75.265 110.954 1.00 96.39 301 VAL A CA 1
ATOM 1721 C C . VAL A 1 232 ? 56.471 76.085 111.214 1.00 105.11 301 VAL A C 1
ATOM 1722 O O . VAL A 1 232 ? 56.913 76.833 110.330 1.00 105.84 301 VAL A O 1
ATOM 1726 N N . SER A 1 233 ? 57.079 75.901 112.408 1.00 103.79 302 SER A N 1
ATOM 1727 C CA . SER A 1 233 ? 58.291 76.594 112.835 1.00 107.22 302 SER A CA 1
ATOM 1728 C C . SER A 1 233 ? 58.162 78.121 112.630 1.00 108.68 302 SER A C 1
ATOM 1729 O O . SER A 1 233 ? 58.769 78.706 111.725 1.00 109.13 302 SER A O 1
ATOM 1732 N N . ILE A 1 234 ? 57.272 78.736 113.419 1.00 102.25 303 ILE A N 1
ATOM 1733 C CA . ILE A 1 234 ? 57.033 80.179 113.406 1.00 100.60 303 ILE A CA 1
ATOM 1734 C C . ILE A 1 234 ? 58.078 80.754 114.348 1.00 107.10 303 ILE A C 1
ATOM 1735 O O . ILE A 1 234 ? 58.324 80.174 115.408 1.00 107.64 303 ILE A O 1
ATOM 1740 N N . VAL A 1 235 ? 58.718 81.866 113.941 1.00 105.36 304 VAL A N 1
ATOM 1741 C CA . VAL A 1 235 ? 59.757 82.556 114.714 1.00 109.10 304 VAL A CA 1
ATOM 1742 C C . VAL A 1 235 ? 59.297 82.890 116.120 1.00 116.11 304 VAL A C 1
ATOM 1743 O O . VAL A 1 235 ? 58.124 83.219 116.309 1.00 113.81 304 VAL A O 1
ATOM 1747 N N . GLU A 1 236 ? 60.219 82.780 117.097 1.00 117.57 305 GLU A N 1
ATOM 1748 C CA . GLU A 1 236 ? 59.955 83.031 118.510 1.00 119.59 305 GLU A CA 1
ATOM 1749 C C . GLU A 1 236 ? 59.344 84.412 118.743 1.00 123.72 305 GLU A C 1
ATOM 1750 O O . GLU A 1 236 ? 59.667 85.369 118.023 1.00 122.64 305 GLU A O 1
ATOM 1756 N N . ASP A 1 237 ? 58.426 84.480 119.746 1.00 121.15 306 ASP A N 1
ATOM 1757 C CA . ASP A 1 237 ? 57.629 85.632 120.213 1.00 120.73 306 ASP A CA 1
ATOM 1758 C C . ASP A 1 237 ? 56.394 85.871 119.336 1.00 119.58 306 ASP A C 1
ATOM 1759 O O . ASP A 1 237 ? 55.297 86.076 119.868 1.00 118.32 306 ASP A O 1
ATOM 1764 N N . LYS A 1 238 ? 56.574 85.759 117.995 1.00 112.58 307 LYS A N 1
ATOM 1765 C CA . LYS A 1 238 ? 55.575 85.924 116.928 1.00 107.96 307 LYS A CA 1
ATOM 1766 C C . LYS A 1 238 ? 54.548 84.756 116.853 1.00 108.39 307 LYS A C 1
ATOM 1767 O O . LYS A 1 238 ? 53.916 84.557 115.810 1.00 104.37 307 LYS A O 1
ATOM 1773 N N . HIS A 1 239 ? 54.375 84.005 117.957 1.00 106.40 308 HIS A N 1
ATOM 1774 C CA . HIS A 1 239 ? 53.469 82.856 118.047 1.00 104.00 308 HIS A CA 1
ATOM 1775 C C . HIS A 1 239 ? 52.012 83.208 118.276 1.00 104.34 308 HIS A C 1
ATOM 1776 O O . HIS A 1 239 ? 51.145 82.475 117.802 1.00 102.36 308 HIS A O 1
ATOM 1783 N N . VAL A 1 240 ? 51.737 84.332 118.966 1.00 100.21 309 VAL A N 1
ATOM 1784 C CA . VAL A 1 240 ? 50.380 84.846 119.205 1.00 97.96 309 VAL A CA 1
ATOM 1785 C C . VAL A 1 240 ? 49.807 85.425 117.902 1.00 98.00 309 VAL A C 1
ATOM 1786 O O . VAL A 1 240 ? 48.720 85.024 117.471 1.00 94.72 309 VAL A O 1
ATOM 1790 N N . TYR A 1 241 ? 50.599 86.308 117.240 1.00 94.39 310 TYR A N 1
ATOM 1791 C CA . TYR A 1 241 ? 50.306 86.951 115.964 1.00 91.57 310 TYR A CA 1
ATOM 1792 C C . TYR A 1 241 ? 49.917 85.894 114.943 1.00 92.07 310 TYR A C 1
ATOM 1793 O O . TYR A 1 241 ? 48.955 86.103 114.204 1.00 90.84 310 TYR A O 1
ATOM 1802 N N . TYR A 1 242 ? 50.620 84.736 114.957 1.00 86.78 311 TYR A N 1
ATOM 1803 C CA . TYR A 1 242 ? 50.345 83.596 114.097 1.00 83.68 311 TYR A CA 1
ATOM 1804 C C . TYR A 1 242 ? 48.891 83.183 114.237 1.00 85.05 311 TYR A C 1
ATOM 1805 O O . TYR A 1 242 ? 48.208 83.037 113.224 1.00 81.94 311 TYR A O 1
ATOM 1814 N N . PHE A 1 243 ? 48.420 83.001 115.494 1.00 82.30 312 PHE A N 1
ATOM 1815 C CA . PHE A 1 243 ? 47.041 82.604 115.772 1.00 80.44 312 PHE A CA 1
ATOM 1816 C C . PHE A 1 243 ? 46.036 83.663 115.316 1.00 83.01 312 PHE A C 1
ATOM 1817 O O . PHE A 1 243 ? 44.976 83.308 114.792 1.00 81.81 312 PHE A O 1
ATOM 1825 N N . HIS A 1 244 ? 46.399 84.957 115.435 1.00 78.91 313 HIS A N 1
ATOM 1826 C CA . HIS A 1 244 ? 45.560 86.044 114.956 1.00 77.93 313 HIS A CA 1
ATOM 1827 C C . HIS A 1 244 ? 45.377 85.987 113.446 1.00 78.08 313 HIS A C 1
ATOM 1828 O O . HIS A 1 244 ? 44.269 86.241 112.955 1.00 77.68 313 HIS A O 1
ATOM 1835 N N . LEU A 1 245 ? 46.458 85.620 112.717 1.00 70.95 314 LEU A N 1
ATOM 1836 C CA . LEU A 1 245 ? 46.492 85.496 111.261 1.00 66.97 314 LEU A CA 1
ATOM 1837 C C . LEU A 1 245 ? 45.723 84.259 110.810 1.00 68.56 314 LEU A C 1
ATOM 1838 O O . LEU A 1 245 ? 45.194 84.217 109.698 1.00 65.21 314 LEU A O 1
ATOM 1843 N N . LEU A 1 246 ? 45.709 83.241 111.673 1.00 67.61 315 LEU A N 1
ATOM 1844 C CA . LEU A 1 246 ? 45.067 81.946 111.477 1.00 66.43 315 LEU A CA 1
ATOM 1845 C C . LEU A 1 246 ? 43.582 82.086 111.565 1.00 68.90 315 LEU A C 1
ATOM 1846 O O . LEU A 1 246 ? 42.877 81.508 110.743 1.00 67.92 315 LEU A O 1
ATOM 1851 N N . LYS A 1 247 ? 43.099 82.853 112.562 1.00 66.46 316 LYS A N 1
ATOM 1852 C CA . LYS A 1 247 ? 41.679 83.145 112.746 1.00 66.41 316 LYS A CA 1
ATOM 1853 C C . LYS A 1 247 ? 41.212 83.906 111.488 1.00 69.62 316 LYS A C 1
ATOM 1854 O O . LYS A 1 247 ? 40.259 83.483 110.831 1.00 66.80 316 LYS A O 1
ATOM 1860 N N . GLU A 1 248 ? 41.981 84.956 111.108 1.00 68.23 317 GLU A N 1
ATOM 1861 C CA . GLU A 1 248 ? 41.809 85.818 109.936 1.00 67.80 317 GLU A CA 1
ATOM 1862 C C . GLU A 1 248 ? 41.706 84.980 108.655 1.00 71.57 317 GLU A C 1
ATOM 1863 O O . GLU A 1 248 ? 40.828 85.245 107.826 1.00 71.47 317 GLU A O 1
ATOM 1869 N N . PHE A 1 249 ? 42.597 83.960 108.514 1.00 67.43 318 PHE A N 1
ATOM 1870 C CA . PHE A 1 249 ? 42.662 83.036 107.379 1.00 64.85 318 PHE A CA 1
ATOM 1871 C C . PHE A 1 249 ? 41.409 82.155 107.278 1.00 67.05 318 PHE A C 1
ATOM 1872 O O . PHE A 1 249 ? 40.817 82.078 106.208 1.00 64.70 318 PHE A O 1
ATOM 1880 N N . PHE A 1 250 ? 41.046 81.462 108.370 1.00 65.29 319 PHE A N 1
ATOM 1881 C CA . PHE A 1 250 ? 39.891 80.574 108.394 1.00 65.33 319 PHE A CA 1
ATOM 1882 C C . PHE A 1 250 ? 38.560 81.287 108.254 1.00 71.90 319 PHE A C 1
ATOM 1883 O O . PHE A 1 250 ? 37.614 80.711 107.711 1.00 71.29 319 PHE A O 1
ATOM 1891 N N . ALA A 1 251 ? 38.496 82.546 108.711 1.00 70.83 320 ALA A N 1
ATOM 1892 C CA . ALA A 1 251 ? 37.316 83.392 108.590 1.00 71.81 320 ALA A CA 1
ATOM 1893 C C . ALA A 1 251 ? 37.125 83.764 107.116 1.00 77.54 320 ALA A C 1
ATOM 1894 O O . ALA A 1 251 ? 35.986 83.862 106.652 1.00 78.45 320 ALA A O 1
ATOM 1896 N N . SER A 1 252 ? 38.245 83.940 106.383 1.00 73.88 321 SER A N 1
ATOM 1897 C CA . SER A 1 252 ? 38.285 84.327 104.975 1.00 73.63 321 SER A CA 1
ATOM 1898 C C . SER A 1 252 ? 37.929 83.212 103.972 1.00 77.93 321 SER A C 1
ATOM 1899 O O . SER A 1 252 ? 37.493 83.526 102.864 1.00 78.96 321 SER A O 1
ATOM 1902 N N . LEU A 1 253 ? 38.151 81.932 104.331 1.00 73.01 322 LEU A N 1
ATOM 1903 C CA . LEU A 1 253 ? 37.939 80.789 103.442 1.00 70.66 322 LEU A CA 1
ATOM 1904 C C . LEU A 1 253 ? 36.529 80.644 102.889 1.00 74.98 322 LEU A C 1
ATOM 1905 O O . LEU A 1 253 ? 35.583 80.968 103.612 1.00 75.84 322 LEU A O 1
ATOM 1910 N N . PRO A 1 254 ? 36.359 80.107 101.636 1.00 69.98 323 PRO A N 1
ATOM 1911 C CA . PRO A 1 254 ? 35.002 79.825 101.136 1.00 69.93 323 PRO A CA 1
ATOM 1912 C C . PRO A 1 254 ? 34.410 78.623 101.882 1.00 75.51 323 PRO A C 1
ATOM 1913 O O . PRO A 1 254 ? 35.165 77.768 102.361 1.00 75.30 323 PRO A O 1
ATOM 1917 N N . ASP A 1 255 ? 33.075 78.545 101.980 1.00 73.93 324 ASP A N 1
ATOM 1918 C CA . ASP A 1 255 ? 32.388 77.458 102.701 1.00 74.83 324 ASP A CA 1
ATOM 1919 C C . ASP A 1 255 ? 32.770 76.054 102.235 1.00 77.12 324 ASP A C 1
ATOM 1920 O O . ASP A 1 255 ? 32.739 75.113 103.035 1.00 76.20 3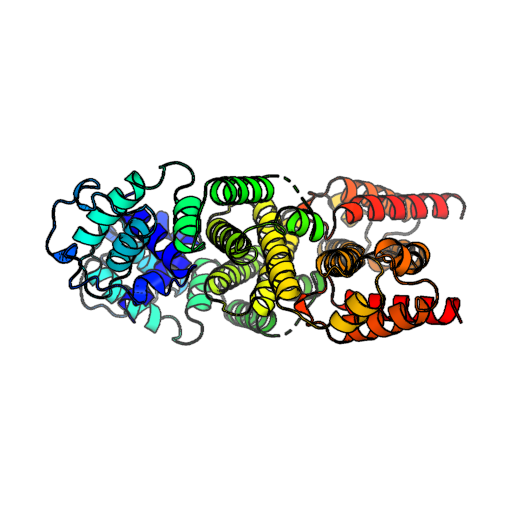24 ASP A O 1
ATOM 1925 N N . ALA A 1 256 ? 33.180 75.936 100.953 1.00 73.15 325 ALA A N 1
ATOM 1926 C CA . ALA A 1 256 ? 33.589 74.686 100.314 1.00 72.02 325 ALA A CA 1
ATOM 1927 C C . ALA A 1 256 ? 34.766 73.996 101.007 1.00 75.11 325 ALA A C 1
ATOM 1928 O O . ALA A 1 256 ? 34.820 72.771 101.023 1.00 76.05 325 ALA A O 1
ATOM 1930 N N . CYS A 1 257 ? 35.661 74.779 101.609 1.00 70.11 326 CYS A N 1
ATOM 1931 C CA . CYS A 1 257 ? 36.851 74.326 102.314 1.00 70.74 326 CYS A CA 1
ATOM 1932 C C . CYS A 1 257 ? 36.607 73.474 103.561 1.00 73.41 326 CYS A C 1
ATOM 1933 O O . CYS A 1 257 ? 37.473 72.687 103.964 1.00 70.95 326 CYS A O 1
ATOM 1936 N N . PHE A 1 258 ? 35.445 73.655 104.181 1.00 72.04 327 PHE A N 1
ATOM 1937 C CA . PHE A 1 258 ? 35.081 72.964 105.417 1.00 72.84 327 PHE A CA 1
ATOM 1938 C C . PHE A 1 258 ? 34.223 71.711 105.190 1.00 80.10 327 PHE A C 1
ATOM 1939 O O . PHE A 1 258 ? 33.290 71.711 104.370 1.00 81.13 327 PHE A O 1
ATOM 1947 N N . ILE A 1 259 ? 34.558 70.657 105.947 1.00 77.23 328 ILE A N 1
ATOM 1948 C CA . ILE A 1 259 ? 33.932 69.344 105.980 1.00 78.54 328 ILE A CA 1
ATOM 1949 C C . ILE A 1 259 ? 32.504 69.411 106.539 1.00 85.44 328 ILE A C 1
ATOM 1950 O O . ILE A 1 259 ? 31.672 68.589 106.163 1.00 85.79 328 ILE A O 1
ATOM 1955 N N . ASP A 1 260 ? 32.210 70.390 107.405 1.00 84.93 329 ASP A N 1
ATOM 1956 C CA . ASP A 1 260 ? 30.886 70.565 108.011 1.00 87.44 329 ASP A CA 1
ATOM 1957 C C . ASP A 1 260 ? 30.540 72.036 108.107 1.00 90.86 329 ASP A C 1
ATOM 1958 O O . ASP A 1 260 ? 31.440 72.873 108.025 1.00 88.82 329 ASP A O 1
ATOM 1963 N N . ASN A 1 261 ? 29.240 72.363 108.296 1.00 90.15 330 ASN A N 1
ATOM 1964 C CA . ASN A 1 261 ? 28.800 73.758 108.445 1.00 91.61 330 ASN A CA 1
ATOM 1965 C C . ASN A 1 261 ? 29.423 74.380 109.717 1.00 95.50 330 ASN A C 1
ATOM 1966 O O . ASN A 1 261 ? 29.999 75.477 109.662 1.00 95.84 330 ASN A O 1
ATOM 1971 N N . GLU A 1 262 ? 29.356 73.640 110.842 1.00 89.91 331 GLU A N 1
ATOM 1972 C CA . GLU A 1 262 ? 29.890 74.084 112.123 1.00 88.67 331 GLU A CA 1
ATOM 1973 C C . GLU A 1 262 ? 31.412 73.990 112.213 1.00 85.71 331 GLU A C 1
ATOM 1974 O O . GLU A 1 262 ? 31.977 74.509 113.169 1.00 85.25 331 GLU A O 1
ATOM 1980 N N . GLN A 1 263 ? 32.090 73.398 111.201 1.00 78.20 332 GLN A N 1
ATOM 1981 C CA . GLN A 1 263 ? 33.548 73.299 111.177 1.00 75.38 332 GLN A CA 1
ATOM 1982 C C . GLN A 1 263 ? 34.240 74.662 111.157 1.00 79.67 332 GLN A C 1
ATOM 1983 O O . GLN A 1 263 ? 35.303 74.780 111.771 1.00 80.02 332 GLN A O 1
ATOM 1989 N N . ARG A 1 264 ? 33.642 75.695 110.498 1.00 75.74 333 ARG A N 1
ATOM 1990 C CA . ARG A 1 264 ? 34.251 77.034 110.489 1.00 75.22 333 ARG A CA 1
ATOM 1991 C C . ARG A 1 264 ? 34.178 77.637 111.882 1.00 80.96 333 ARG A C 1
ATOM 1992 O O . ARG A 1 264 ? 35.198 77.984 112.473 1.00 79.87 333 ARG A O 1
ATOM 2000 N N . SER A 1 265 ? 32.951 77.715 112.399 1.00 80.74 334 SER A N 1
ATOM 2001 C CA . SER A 1 265 ? 32.559 78.263 113.695 1.00 83.38 334 SER A CA 1
ATOM 2002 C C . SER A 1 265 ? 33.347 77.626 114.830 1.00 87.98 334 SER A C 1
ATOM 2003 O O . SER A 1 265 ? 33.839 78.346 115.701 1.00 87.71 334 SER A O 1
ATOM 2006 N N . ASN A 1 266 ? 33.525 76.287 114.777 1.00 85.25 335 ASN A N 1
ATOM 2007 C CA . ASN A 1 266 ? 34.300 75.539 115.767 1.00 86.54 335 ASN A CA 1
ATOM 2008 C C . ASN A 1 266 ? 35.788 75.864 115.656 1.00 87.16 335 ASN A C 1
ATOM 2009 O O . ASN A 1 266 ? 36.404 76.118 116.692 1.00 89.30 335 ASN A O 1
ATOM 2014 N N . THR A 1 267 ? 36.357 75.886 114.424 1.00 78.29 336 THR A N 1
ATOM 2015 C CA . THR A 1 267 ? 37.774 76.217 114.210 1.00 76.45 336 THR A CA 1
ATOM 2016 C C . THR A 1 267 ? 38.120 77.613 114.746 1.00 80.74 336 THR A C 1
ATOM 2017 O O . THR A 1 267 ? 39.094 77.756 115.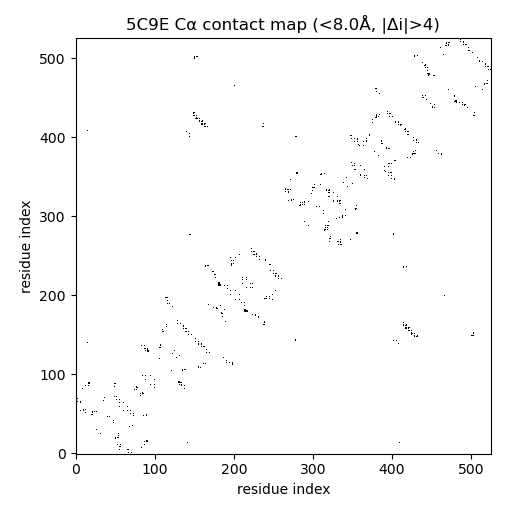499 1.00 80.83 336 THR A O 1
ATOM 2021 N N . LEU A 1 268 ? 37.287 78.620 114.402 1.00 77.51 337 LEU A N 1
ATOM 2022 C CA . LEU A 1 268 ? 37.452 80.010 114.856 1.00 78.47 337 LEU A CA 1
ATOM 2023 C C . LEU A 1 268 ? 37.309 80.143 116.374 1.00 86.05 337 LEU A C 1
ATOM 2024 O O . LEU A 1 268 ? 38.024 80.954 116.967 1.00 88.06 337 LEU A O 1
ATOM 2029 N N . LEU A 1 269 ? 36.404 79.345 116.999 1.00 82.33 338 LEU A N 1
ATOM 2030 C CA . LEU A 1 269 ? 36.191 79.328 118.454 1.00 84.18 338 LEU A CA 1
ATOM 2031 C C . LEU A 1 269 ? 37.468 78.883 119.130 1.00 87.14 338 LEU A C 1
ATOM 2032 O O . LEU A 1 269 ? 37.919 79.512 120.086 1.00 87.88 338 LEU A O 1
ATOM 2037 N N . MET A 1 270 ? 38.048 77.792 118.601 1.00 82.34 339 MET A N 1
ATOM 2038 C CA . MET A 1 270 ? 39.261 77.159 119.074 1.00 83.51 339 MET A CA 1
ATOM 2039 C C . MET A 1 270 ? 40.452 78.070 118.994 1.00 87.03 339 MET A C 1
ATOM 2040 O O . MET A 1 270 ? 41.187 78.183 119.977 1.00 87.76 339 MET A O 1
ATOM 2045 N N . ILE A 1 271 ? 40.649 78.730 117.834 1.00 82.31 340 ILE A N 1
ATOM 2046 C CA . ILE A 1 271 ? 41.744 79.686 117.667 1.00 82.91 340 ILE A CA 1
ATOM 2047 C C . ILE A 1 271 ? 41.587 80.824 118.699 1.00 89.86 340 ILE A C 1
ATOM 2048 O O . ILE A 1 271 ? 42.568 81.186 119.349 1.00 92.21 340 ILE A O 1
ATOM 2053 N N . GLY A 1 272 ? 40.350 81.303 118.881 1.00 85.42 341 GLY A N 1
ATOM 2054 C CA . GLY A 1 272 ? 39.997 82.334 119.847 1.00 87.02 341 GLY A CA 1
ATOM 2055 C C . GLY A 1 272 ? 40.261 81.902 121.273 1.00 93.31 341 GLY A C 1
ATOM 2056 O O . GLY A 1 272 ? 40.751 82.702 122.066 1.00 94.88 341 GLY A O 1
ATOM 2057 N N . LYS A 1 273 ? 39.955 80.618 121.601 1.00 89.77 342 LYS A N 1
ATOM 2058 C CA . LYS A 1 273 ? 40.176 79.987 122.911 1.00 91.81 342 LYS A CA 1
ATOM 2059 C C . LYS A 1 273 ? 41.687 79.945 123.209 1.00 97.92 342 LYS A C 1
ATOM 2060 O O . LYS A 1 273 ? 42.102 80.242 124.337 1.00 100.61 342 LYS A O 1
ATOM 2066 N N . VAL A 1 274 ? 42.501 79.580 122.175 1.00 92.36 343 VAL A N 1
ATOM 2067 C CA . VAL A 1 274 ? 43.965 79.489 122.222 1.00 92.34 343 VAL A CA 1
ATOM 2068 C C . VAL A 1 274 ? 44.611 80.875 122.359 1.00 97.57 343 VAL A C 1
ATOM 2069 O O . VAL A 1 274 ? 45.480 81.040 123.223 1.00 99.36 343 VAL A O 1
ATOM 2073 N N . ILE A 1 275 ? 44.156 81.876 121.545 1.00 93.50 344 ILE A N 1
ATOM 2074 C CA . ILE A 1 275 ? 44.640 83.268 121.630 1.00 95.31 344 ILE A CA 1
ATOM 2075 C C . ILE A 1 275 ? 44.416 83.795 123.061 1.00 104.12 344 ILE A C 1
ATOM 2076 O O . ILE A 1 275 ? 45.316 84.413 123.622 1.00 106.20 344 ILE A O 1
ATOM 2081 N N . ASP A 1 276 ? 43.242 83.476 123.664 1.00 102.42 345 ASP A N 1
ATOM 2082 C CA . ASP A 1 276 ? 42.847 83.854 125.023 1.00 105.76 345 ASP A CA 1
ATOM 2083 C C . ASP A 1 276 ? 43.701 83.174 126.101 1.00 111.43 345 ASP A C 1
ATOM 2084 O O . ASP A 1 276 ? 44.055 83.828 127.090 1.00 113.78 345 ASP A O 1
ATOM 2089 N N . TYR A 1 277 ? 44.061 81.888 125.892 1.00 107.19 346 TYR A N 1
ATOM 2090 C CA . TYR A 1 277 ? 44.902 81.119 126.815 1.00 110.30 346 TYR A CA 1
ATOM 2091 C C . TYR A 1 277 ? 46.339 81.642 126.848 1.00 116.68 346 TYR A C 1
ATOM 2092 O O . TYR A 1 277 ? 46.930 81.741 127.923 1.00 118.94 346 TYR A O 1
ATOM 2101 N N . LYS A 1 278 ? 46.900 81.950 125.668 1.00 112.75 347 LYS A N 1
ATOM 2102 C CA . LYS A 1 278 ? 48.270 82.449 125.508 1.00 114.06 347 LYS A CA 1
ATOM 2103 C C . LYS A 1 278 ? 48.482 83.845 126.102 1.00 122.99 347 LYS A C 1
ATOM 2104 O O . LYS A 1 278 ? 49.605 84.165 126.507 1.00 124.97 347 LYS A O 1
ATOM 2110 N N . GLU A 1 279 ? 47.395 84.650 126.176 1.00 121.42 348 GLU A N 1
ATOM 2111 C CA . GLU A 1 279 ? 47.378 86.021 126.694 1.00 124.47 348 GLU A CA 1
ATOM 2112 C C . GLU A 1 279 ? 47.701 86.170 128.201 1.00 135.59 348 GLU A C 1
ATOM 2113 O O . GLU A 1 279 ? 48.100 87.258 128.640 1.00 137.20 348 GLU A O 1
ATOM 2119 N N . ASP A 1 280 ? 47.573 85.079 128.976 1.00 135.61 349 ASP A N 1
ATOM 2120 C CA . ASP A 1 280 ? 47.869 85.069 130.416 1.00 140.29 349 ASP A CA 1
ATOM 2121 C C . ASP A 1 280 ? 49.286 84.537 130.674 1.00 145.57 349 ASP A C 1
ATOM 2122 O O . ASP A 1 280 ? 50.003 85.089 131.518 1.00 148.10 349 ASP A O 1
ATOM 2127 N N . VAL A 1 281 ? 49.685 83.478 129.920 1.00 139.71 350 VAL A N 1
ATOM 2128 C CA . VAL A 1 281 ? 50.999 82.829 130.005 1.00 156.10 350 VAL A CA 1
ATOM 2129 C C . VAL A 1 281 ? 52.087 83.721 129.399 1.00 176.22 350 VAL A C 1
ATOM 2130 O O . VAL A 1 281 ? 53.218 83.723 129.875 1.00 136.26 350 VAL A O 1
ATOM 2134 N N . THR B 1 11 ? 22.400 72.739 70.549 1.00 107.30 80 THR B N 1
ATOM 2135 C CA . THR B 1 11 ? 21.938 72.210 69.252 1.00 108.72 80 THR B CA 1
ATOM 2136 C C . THR B 1 11 ? 21.172 70.879 69.359 1.00 113.25 80 THR B C 1
ATOM 2137 O O . THR B 1 11 ? 21.298 70.192 70.377 1.00 112.19 80 THR B O 1
ATOM 2141 N N . ILE B 1 12 ? 20.390 70.516 68.311 1.00 111.46 81 ILE B N 1
ATOM 2142 C CA . ILE B 1 12 ? 19.597 69.263 68.226 1.00 110.72 81 ILE B CA 1
ATOM 2143 C C . ILE B 1 12 ? 20.535 68.049 68.297 1.00 114.11 81 ILE B C 1
ATOM 2144 O O . ILE B 1 12 ? 20.250 67.081 69.012 1.00 112.77 81 ILE B O 1
ATOM 2149 N N . GLU B 1 13 ? 21.656 68.134 67.562 1.00 110.76 82 GLU B N 1
ATOM 2150 C CA . GLU B 1 13 ? 22.716 67.138 67.465 1.00 110.10 82 GLU B CA 1
ATOM 2151 C C . GLU B 1 13 ? 23.248 66.791 68.869 1.00 110.25 82 GLU B C 1
ATOM 2152 O O . GLU B 1 13 ? 23.247 65.619 69.251 1.00 107.42 82 GLU B O 1
ATOM 2158 N N . LYS B 1 14 ? 23.636 67.817 69.657 1.00 106.87 83 LYS B N 1
ATOM 2159 C CA . LYS B 1 14 ? 24.127 67.635 71.030 1.00 104.48 83 LYS B CA 1
ATOM 2160 C C . LYS B 1 14 ? 23.015 67.311 72.026 1.00 104.91 83 LYS B C 1
ATOM 2161 O O . LYS B 1 14 ? 23.283 66.638 73.024 1.00 102.69 83 LYS B O 1
ATOM 2167 N N . LEU B 1 15 ? 21.769 67.776 71.749 1.00 101.36 84 LEU B N 1
ATOM 2168 C CA . LEU B 1 15 ? 20.576 67.491 72.570 1.00 99.12 84 LEU B CA 1
ATOM 2169 C C . LEU B 1 15 ? 20.384 65.972 72.637 1.00 99.50 84 LEU B C 1
ATOM 2170 O O . LEU B 1 15 ? 20.263 65.435 73.744 1.00 96.03 84 LEU B O 1
ATOM 2175 N N . LEU B 1 16 ? 20.419 65.288 71.451 1.00 95.59 85 LEU B N 1
ATOM 2176 C CA . LEU B 1 16 ? 20.308 63.835 71.367 1.00 93.94 85 LEU B CA 1
ATOM 2177 C C . LEU B 1 16 ? 21.361 63.189 72.261 1.00 94.71 85 LEU B C 1
ATOM 2178 O O . LEU B 1 16 ? 21.018 62.325 73.064 1.00 91.51 85 LEU B O 1
ATOM 2183 N N . ASN B 1 17 ? 22.630 63.642 72.153 1.00 91.83 86 ASN B N 1
ATOM 2184 C CA . ASN B 1 17 ? 23.715 63.093 72.959 1.00 90.07 86 ASN B CA 1
ATOM 2185 C C . ASN B 1 17 ? 23.448 63.228 74.467 1.00 90.49 86 ASN B C 1
ATOM 2186 O O . ASN B 1 17 ? 23.630 62.240 75.182 1.00 88.94 86 ASN B O 1
ATOM 2191 N N . GLU B 1 18 ? 22.923 64.408 74.923 1.00 84.57 87 GLU B N 1
ATOM 2192 C CA . GLU B 1 18 ? 22.543 64.703 76.318 1.00 80.77 87 GLU B CA 1
ATOM 2193 C C . GLU B 1 18 ? 21.380 63.789 76.744 1.00 80.12 87 GLU B C 1
ATOM 2194 O O . GLU B 1 18 ? 21.391 63.247 77.848 1.00 77.26 87 GLU B O 1
ATOM 2200 N N . MET B 1 19 ? 20.395 63.600 75.840 1.00 75.60 88 MET B N 1
ATOM 2201 C CA . MET B 1 19 ? 19.248 62.722 76.050 1.00 73.36 88 MET B CA 1
ATOM 2202 C C . MET B 1 19 ? 19.721 61.277 76.253 1.00 77.67 88 MET B C 1
ATOM 2203 O O . MET B 1 19 ? 19.318 60.647 77.219 1.00 74.76 88 MET B O 1
ATOM 2208 N N . GLN B 1 20 ? 20.641 60.795 75.396 1.00 78.42 89 GLN B N 1
ATOM 2209 C CA . GLN B 1 20 ? 21.237 59.454 75.477 1.00 79.42 89 GLN B CA 1
ATOM 2210 C C . GLN B 1 20 ? 22.130 59.317 76.724 1.00 84.65 89 GLN B C 1
ATOM 2211 O O . GLN B 1 20 ? 22.166 58.246 77.326 1.00 83.72 89 GLN B O 1
ATOM 2217 N N . GLU B 1 21 ? 22.854 60.395 77.092 1.00 82.85 90 GLU B N 1
ATOM 2218 C CA . GLU B 1 21 ? 23.735 60.457 78.258 1.00 82.80 90 GLU B CA 1
ATOM 2219 C C . GLU B 1 21 ? 22.871 60.313 79.495 1.00 86.24 90 GLU B C 1
ATOM 2220 O O . GLU B 1 21 ? 23.221 59.541 80.391 1.00 87.15 90 GLU B O 1
ATOM 2226 N N . LEU B 1 22 ? 21.711 61.024 79.528 1.00 80.86 91 LEU B N 1
ATOM 2227 C CA . LEU B 1 22 ? 20.740 60.948 80.634 1.00 77.94 91 LEU B CA 1
ATOM 2228 C C . LEU B 1 22 ? 20.100 59.566 80.670 1.00 81.79 91 LEU B C 1
ATOM 2229 O O . LEU B 1 22 ? 19.861 59.031 81.750 1.00 80.80 91 LEU B O 1
ATOM 2234 N N . LEU B 1 23 ? 19.834 58.996 79.474 1.00 78.97 92 LEU B N 1
ATOM 2235 C CA . LEU B 1 23 ?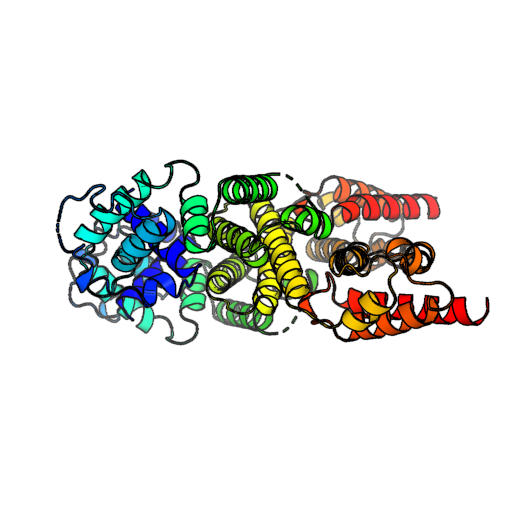 19.221 57.695 79.306 1.00 79.20 92 LEU B CA 1
ATOM 2236 C C . LEU B 1 23 ? 20.065 56.565 79.817 1.00 86.98 92 LEU B C 1
ATOM 2237 O O . LEU B 1 23 ? 19.497 55.539 80.195 1.00 87.37 92 LEU B O 1
ATOM 2242 N N . THR B 1 24 ? 21.408 56.746 79.841 1.00 85.52 93 THR B N 1
ATOM 2243 C CA . THR B 1 24 ? 22.351 55.744 80.336 1.00 86.45 93 THR B CA 1
ATOM 2244 C C . THR B 1 24 ? 22.519 55.821 81.835 1.00 92.03 93 THR B C 1
ATOM 2245 O O . THR B 1 24 ? 22.846 54.802 82.452 1.00 92.06 93 THR B O 1
ATOM 2249 N N . LEU B 1 25 ? 22.239 57.006 82.433 1.00 90.13 94 LEU B N 1
ATOM 2250 C CA . LEU B 1 25 ? 22.273 57.197 83.887 1.00 89.58 94 LEU B CA 1
ATOM 2251 C C . LEU B 1 25 ? 21.171 56.335 84.510 1.00 95.73 94 LEU B C 1
ATOM 2252 O O . LEU B 1 25 ? 21.447 55.582 85.440 1.00 94.70 94 LEU B O 1
ATOM 2257 N N . THR B 1 26 ? 19.936 56.416 83.954 1.00 95.97 95 THR B N 1
ATOM 2258 C CA . THR B 1 26 ? 18.776 55.580 84.324 1.00 97.37 95 THR B CA 1
ATOM 2259 C C . THR B 1 26 ? 18.984 54.265 83.581 1.00 105.87 95 THR B C 1
ATOM 2260 O O . THR B 1 26 ? 19.630 54.258 82.531 1.00 107.35 95 THR B O 1
ATOM 2264 N N . ASP B 1 27 ? 18.456 53.164 84.089 1.00 104.15 96 ASP B N 1
ATOM 2265 C CA . ASP B 1 27 ? 18.584 51.910 83.349 1.00 106.91 96 ASP B CA 1
ATOM 2266 C C . ASP B 1 27 ? 17.224 51.242 83.222 1.00 110.13 96 ASP B C 1
ATOM 2267 O O . ASP B 1 27 ? 17.081 50.051 83.519 1.00 111.20 96 ASP B O 1
ATOM 2272 N N . SER B 1 28 ? 16.220 52.035 82.782 1.00 104.71 97 SER B N 1
ATOM 2273 C CA . SER B 1 28 ? 14.821 51.622 82.664 1.00 104.95 97 SER B CA 1
ATOM 2274 C C . SER B 1 28 ? 14.608 50.316 81.924 1.00 112.62 97 SER B C 1
ATOM 2275 O O . SER B 1 28 ? 15.029 50.138 80.769 1.00 113.80 97 SER B O 1
ATOM 2278 N N . ASP B 1 29 ? 13.992 49.377 82.638 1.00 110.24 98 ASP B N 1
ATOM 2279 C CA . ASP B 1 29 ? 13.686 48.065 82.089 1.00 112.35 98 ASP B CA 1
ATOM 2280 C C . ASP B 1 29 ? 12.443 48.189 81.208 1.00 113.63 98 ASP B C 1
ATOM 2281 O O . ASP B 1 29 ? 12.313 47.424 80.246 1.00 115.14 98 ASP B O 1
ATOM 2286 N N . LYS B 1 30 ? 11.588 49.222 81.487 1.00 105.70 99 LYS B N 1
ATOM 2287 C CA . LYS B 1 30 ? 10.402 49.600 80.705 1.00 105.52 99 LYS B CA 1
ATOM 2288 C C . LYS B 1 30 ? 10.792 49.697 79.220 1.00 107.30 99 LYS B C 1
ATOM 2289 O O . LYS B 1 30 ? 10.151 49.086 78.378 1.00 109.18 99 LYS B O 1
ATOM 2295 N N . ILE B 1 31 ? 11.874 50.430 78.924 1.00 99.86 100 ILE B N 1
ATOM 2296 C CA . ILE B 1 31 ? 12.432 50.639 77.601 1.00 99.70 100 ILE B CA 1
ATOM 2297 C C . ILE B 1 31 ? 12.803 49.312 76.929 1.00 106.14 100 ILE B C 1
ATOM 2298 O O . ILE B 1 31 ? 12.393 49.075 75.789 1.00 108.48 100 ILE B O 1
ATOM 2303 N N . LYS B 1 32 ? 13.569 48.453 77.636 1.00 102.32 101 LYS B N 1
ATOM 2304 C CA . LYS B 1 32 ? 14.040 47.152 77.125 1.00 103.68 101 LYS B CA 1
ATOM 2305 C C . LYS B 1 32 ? 12.885 46.136 76.907 1.00 106.36 101 LYS B C 1
ATOM 2306 O O . LYS B 1 32 ? 12.956 45.331 75.969 1.00 108.59 101 LYS B O 1
ATOM 2312 N N . GLU B 1 33 ? 11.798 46.233 77.736 1.00 98.80 102 GLU B N 1
ATOM 2313 C CA . GLU B 1 33 ? 10.595 45.380 77.668 1.00 99.54 102 GLU B CA 1
ATOM 2314 C C . GLU B 1 33 ? 9.580 45.752 76.538 1.00 102.41 102 GLU B C 1
ATOM 2315 O O . GLU B 1 33 ? 8.703 44.935 76.206 1.00 106.42 102 GLU B O 1
ATOM 2321 N N . LEU B 1 34 ? 9.697 46.984 75.973 1.00 91.96 103 LEU B N 1
ATOM 2322 C CA . LEU B 1 34 ? 8.846 47.512 74.900 1.00 89.79 103 LEU B CA 1
ATOM 2323 C C . LEU B 1 34 ? 9.164 46.849 73.598 1.00 93.28 103 LEU B C 1
ATOM 2324 O O . LEU B 1 34 ? 10.321 46.465 73.376 1.00 93.18 103 LEU B O 1
ATOM 2329 N N . SER B 1 35 ? 8.171 46.794 72.691 1.00 89.81 104 SER B N 1
ATOM 2330 C CA . SER B 1 35 ? 8.436 46.368 71.322 1.00 91.13 104 SER B CA 1
ATOM 2331 C C . SER B 1 35 ? 8.433 47.668 70.559 1.00 93.31 104 SER B C 1
ATOM 2332 O O . SER B 1 35 ? 7.374 48.287 70.398 1.00 94.93 104 SER B O 1
ATOM 2335 N N . LEU B 1 36 ? 9.644 48.145 70.234 1.00 84.81 105 LEU B N 1
ATOM 2336 C CA . LEU B 1 36 ? 9.923 49.317 69.424 1.00 82.49 105 LEU B CA 1
ATOM 2337 C C . LEU B 1 36 ? 9.666 48.907 67.993 1.00 84.41 105 LEU B C 1
ATOM 2338 O O . LEU B 1 36 ? 9.038 49.665 67.253 1.00 85.24 105 LEU B O 1
ATOM 2343 N N . LYS B 1 37 ? 10.146 47.709 67.607 1.00 79.62 106 LYS B N 1
ATOM 2344 C CA . LYS B 1 37 ? 9.986 47.159 66.269 1.00 82.34 106 LYS B CA 1
ATOM 2345 C C . LYS B 1 37 ? 8.531 47.288 65.841 1.00 89.09 106 LYS B C 1
ATOM 2346 O O . LYS B 1 37 ? 8.223 48.025 64.898 1.00 90.59 106 LYS B O 1
ATOM 2352 N N . ASN B 1 38 ? 7.633 46.664 66.613 1.00 85.96 107 ASN B N 1
ATOM 2353 C CA . ASN B 1 38 ? 6.221 46.666 66.282 1.00 88.78 107 ASN B CA 1
ATOM 2354 C C . ASN B 1 38 ? 5.356 47.798 66.879 1.00 88.40 107 ASN B C 1
ATOM 2355 O O . ASN B 1 38 ? 4.127 47.794 66.702 1.00 91.32 107 ASN B O 1
ATOM 2360 N N . SER B 1 39 ? 6.014 48.816 67.488 1.00 77.74 108 SER B N 1
ATOM 2361 C CA . SER B 1 39 ? 5.360 50.030 68.014 1.00 75.00 108 SER B CA 1
ATOM 2362 C C . SER B 1 39 ? 4.866 50.883 66.851 1.00 83.34 108 SER B C 1
ATOM 2363 O O . SER B 1 39 ? 3.844 51.560 66.959 1.00 83.28 108 SER B O 1
ATOM 2366 N N . GLY B 1 40 ? 5.650 50.867 65.773 1.00 83.25 109 GLY B N 1
ATOM 2367 C CA . GLY B 1 40 ? 5.378 51.583 64.540 1.00 85.42 109 GLY B CA 1
ATOM 2368 C C . GLY B 1 40 ? 6.175 52.846 64.350 1.00 87.70 109 GLY B C 1
ATOM 2369 O O . GLY B 1 40 ? 6.109 53.431 63.271 1.00 89.61 109 GLY B O 1
ATOM 2370 N N . LEU B 1 41 ? 6.920 53.295 65.383 1.00 81.62 110 LEU B N 1
ATOM 2371 C CA . LEU B 1 41 ? 7.726 54.536 65.333 1.00 79.62 110 LEU B CA 1
ATOM 2372 C C . LEU B 1 41 ? 8.708 54.566 64.162 1.00 84.67 110 LEU B C 1
ATOM 2373 O O . LEU B 1 41 ? 8.928 55.631 63.590 1.00 85.53 110 LEU B O 1
ATOM 2378 N N . LEU B 1 42 ? 9.285 53.392 63.818 1.00 80.21 111 LEU B N 1
ATOM 2379 C CA . LEU B 1 42 ? 10.269 53.197 62.758 1.00 80.40 111 LEU B CA 1
ATOM 2380 C C . LEU B 1 42 ? 9.711 53.569 61.409 1.00 89.86 111 LEU B C 1
ATOM 2381 O O . LEU B 1 42 ? 10.427 54.129 60.579 1.00 90.00 111 LEU B O 1
ATOM 2386 N N . GLU B 1 43 ? 8.435 53.251 61.194 1.00 91.21 112 GLU B N 1
ATOM 2387 C CA . GLU B 1 43 ? 7.720 53.511 59.956 1.00 96.23 112 GLU B CA 1
ATOM 2388 C C . GLU B 1 43 ? 7.375 55.009 59.761 1.00 105.38 112 GLU B C 1
ATOM 2389 O O . GLU B 1 43 ? 7.308 55.456 58.608 1.00 107.39 112 GLU B O 1
ATOM 2395 N N . GLN B 1 44 ? 7.177 55.777 60.881 1.00 102.67 113 GLN B N 1
ATOM 2396 C CA . GLN B 1 44 ? 6.832 57.211 60.857 1.00 103.67 113 GLN B CA 1
ATOM 2397 C C . GLN B 1 44 ? 8.060 58.143 60.855 1.00 109.91 113 GLN B C 1
ATOM 2398 O O . GLN B 1 44 ? 8.654 58.392 61.908 1.00 105.48 113 GLN B O 1
ATOM 2404 N N . HIS B 1 45 ? 8.409 58.677 59.664 1.00 112.77 114 HIS B N 1
ATOM 2405 C CA . HIS B 1 45 ? 9.565 59.559 59.479 1.00 113.65 114 HIS B CA 1
ATOM 2406 C C . HIS B 1 45 ? 9.250 61.049 59.695 1.00 118.80 114 HIS B C 1
ATOM 2407 O O . HIS B 1 45 ? 10.176 61.868 59.818 1.00 116.66 114 HIS B O 1
ATOM 2414 N N . ASP B 1 46 ? 7.937 61.388 59.756 1.00 117.79 115 ASP B N 1
ATOM 2415 C CA . ASP B 1 46 ? 7.429 62.742 60.014 1.00 117.86 115 ASP B CA 1
ATOM 2416 C C . ASP B 1 46 ? 6.517 62.651 61.237 1.00 118.15 115 ASP B C 1
ATOM 2417 O O . ASP B 1 46 ? 5.297 62.564 61.071 1.00 120.01 115 ASP B O 1
ATOM 2422 N N . PRO B 1 47 ? 7.085 62.603 62.471 1.00 109.48 116 PRO B N 1
ATOM 2423 C CA . PRO B 1 47 ? 6.245 62.394 63.657 1.00 107.30 116 PRO B CA 1
ATOM 2424 C C . PRO B 1 47 ? 5.744 63.637 64.376 1.00 109.87 116 PRO B C 1
ATOM 2425 O O . PRO B 1 47 ? 6.322 64.726 64.287 1.00 109.51 116 PRO B O 1
ATOM 2429 N N . THR B 1 48 ? 4.644 63.438 65.102 1.00 105.01 117 THR B N 1
ATOM 2430 C CA . THR B 1 48 ? 3.944 64.416 65.923 1.00 103.97 117 THR B CA 1
ATOM 2431 C C . THR B 1 48 ? 3.703 63.774 67.291 1.00 104.54 117 THR B C 1
ATOM 2432 O O . THR B 1 48 ? 3.916 62.567 67.462 1.00 102.41 117 THR B O 1
ATOM 2436 N N . LEU B 1 49 ? 3.235 64.568 68.260 1.00 100.12 118 LEU B N 1
ATOM 2437 C CA . LEU B 1 49 ? 2.906 64.029 69.576 1.00 97.23 118 LEU B CA 1
ATOM 2438 C C . LEU B 1 49 ? 1.480 63.513 69.545 1.00 100.60 118 LEU B C 1
ATOM 2439 O O . LEU B 1 49 ? 1.112 62.608 70.299 1.00 99.05 118 LEU B O 1
ATOM 2444 N N . ALA B 1 50 ? 0.697 64.058 68.623 1.00 98.87 119 ALA B N 1
ATOM 2445 C CA . ALA B 1 50 ? -0.686 63.681 68.438 1.00 101.82 119 ALA B CA 1
ATOM 2446 C C . ALA B 1 50 ? -0.818 62.205 68.067 1.00 105.98 119 ALA B C 1
ATOM 2447 O O . ALA B 1 50 ? -1.796 61.571 68.476 1.00 107.47 119 ALA B O 1
ATOM 2449 N N . MET B 1 51 ? 0.194 61.645 67.350 1.00 100.07 120 MET B N 1
ATOM 2450 C CA . MET B 1 51 ? 0.208 60.251 66.896 1.00 99.61 120 MET B CA 1
ATOM 2451 C C . MET B 1 51 ? 0.194 59.180 67.992 1.00 101.44 120 MET B C 1
ATOM 2452 O O . MET B 1 51 ? -0.098 58.029 67.690 1.00 103.05 120 MET B O 1
ATOM 2457 N N . PHE B 1 52 ? 0.503 59.544 69.245 1.00 94.13 121 PHE B N 1
ATOM 2458 C CA . PHE B 1 52 ? 0.493 58.608 70.367 1.00 91.45 121 PHE B CA 1
ATOM 2459 C C . PHE B 1 52 ? -0.917 58.466 70.944 1.00 102.16 121 PHE B C 1
ATOM 2460 O O . PHE B 1 52 ? -1.246 57.428 71.538 1.00 102.41 121 PHE B O 1
ATOM 2468 N N . GLY B 1 53 ? -1.720 59.520 70.757 1.00 102.46 122 GLY B N 1
ATOM 2469 C CA . GLY B 1 53 ? -3.100 59.635 71.215 1.00 105.22 122 GLY B CA 1
ATOM 2470 C C . GLY B 1 53 ? -3.250 59.623 72.729 1.00 107.15 122 GLY B C 1
ATOM 2471 O O . GLY B 1 53 ? -2.439 60.215 73.461 1.00 103.65 122 GLY B O 1
ATOM 2472 N N . ASN B 1 54 ? -4.274 58.874 73.196 1.00 105.10 123 ASN B N 1
ATOM 2473 C CA . ASN B 1 54 ? -4.710 58.676 74.583 1.00 104.17 123 ASN B CA 1
ATOM 2474 C C . ASN B 1 54 ? -3.629 58.132 75.546 1.00 104.79 123 ASN B C 1
ATOM 2475 O O . ASN B 1 54 ? -3.872 58.030 76.754 1.00 104.11 123 ASN B O 1
ATOM 2480 N N . MET B 1 55 ? -2.450 57.785 75.005 1.00 98.29 124 MET B N 1
ATOM 2481 C CA . MET B 1 55 ? -1.304 57.260 75.727 1.00 93.46 124 MET B CA 1
ATOM 2482 C C . MET B 1 55 ? -0.827 58.241 76.814 1.00 91.68 124 MET B C 1
ATOM 2483 O O . MET B 1 55 ? -0.751 59.449 76.548 1.00 92.27 124 MET B O 1
ATOM 2488 N N . PRO B 1 56 ? -0.490 57.746 78.034 1.00 82.21 125 PRO B N 1
ATOM 2489 C CA . PRO B 1 56 ? 0.034 58.658 79.066 1.00 78.98 125 PRO B CA 1
ATOM 2490 C C . PRO B 1 56 ? 1.489 59.067 78.819 1.00 81.72 125 PRO B C 1
ATOM 2491 O O . PRO B 1 56 ? 2.236 58.314 78.203 1.00 80.26 125 PRO B O 1
ATOM 2495 N N . LYS B 1 57 ? 1.909 60.238 79.355 1.00 78.67 126 LYS B N 1
ATOM 2496 C CA . LYS B 1 57 ? 3.299 60.729 79.343 1.00 75.93 126 LYS B CA 1
ATOM 2497 C C . LYS B 1 57 ? 4.049 59.680 80.158 1.00 80.98 126 LYS B C 1
ATOM 2498 O O . LYS B 1 57 ? 3.520 59.165 81.153 1.00 83.17 126 LYS B O 1
ATOM 2504 N N . GLY B 1 58 ? 5.226 59.302 79.737 1.00 75.77 127 GLY B N 1
ATOM 2505 C CA . GLY B 1 58 ? 5.898 58.258 80.504 1.00 73.82 127 GLY B CA 1
ATOM 2506 C C . GLY B 1 58 ? 5.865 56.985 79.696 1.00 78.37 127 GLY B C 1
ATOM 2507 O O . GLY B 1 58 ? 6.934 56.427 79.405 1.00 79.30 127 GLY B O 1
ATOM 2508 N N . GLU B 1 59 ? 4.639 56.560 79.254 1.00 72.05 128 GLU B N 1
ATOM 2509 C CA . GLU B 1 59 ? 4.496 55.452 78.318 1.00 70.80 128 GLU B CA 1
ATOM 2510 C C . GLU B 1 59 ? 5.047 55.991 76.988 1.00 73.44 128 GLU B C 1
ATOM 2511 O O . GLU B 1 59 ? 5.757 55.282 76.290 1.00 73.28 128 GLU B O 1
ATOM 2517 N N . ILE B 1 60 ? 4.792 57.287 76.694 1.00 68.80 129 ILE B N 1
ATOM 2518 C CA . ILE B 1 60 ? 5.299 57.975 75.508 1.00 67.91 129 ILE B CA 1
ATOM 2519 C C . ILE B 1 60 ? 6.794 58.227 75.720 1.00 71.20 129 ILE B C 1
ATOM 2520 O O . ILE B 1 60 ? 7.577 57.997 74.790 1.00 72.30 129 ILE B O 1
ATOM 2525 N N . VAL B 1 61 ? 7.192 58.687 76.936 1.00 65.25 130 VAL B N 1
ATOM 2526 C CA . VAL B 1 61 ? 8.602 58.978 77.256 1.00 62.99 130 VAL B CA 1
ATOM 2527 C C . VAL B 1 61 ? 9.493 57.749 77.041 1.00 64.54 130 VAL B C 1
ATOM 2528 O O . VAL B 1 61 ? 10.498 57.862 76.326 1.00 64.66 130 VAL B O 1
ATOM 2532 N N . ALA B 1 62 ? 9.079 56.573 77.579 1.00 58.28 131 ALA B N 1
ATOM 2533 C CA . ALA B 1 62 ? 9.790 55.310 77.381 1.00 56.91 131 ALA B CA 1
ATOM 2534 C C . ALA B 1 62 ? 9.848 54.992 75.888 1.00 63.64 131 ALA B C 1
ATOM 2535 O O . ALA B 1 62 ? 10.929 54.822 75.325 1.00 63.64 131 ALA B O 1
ATOM 2537 N N . LEU B 1 63 ? 8.681 54.974 75.240 1.00 62.13 132 LEU B N 1
ATOM 2538 C CA . LEU B 1 63 ? 8.549 54.681 73.826 1.00 63.85 132 LEU B CA 1
ATOM 2539 C C . LEU B 1 63 ? 9.474 55.515 72.932 1.00 66.97 132 LEU B C 1
ATOM 2540 O O . LEU B 1 63 ? 10.140 54.938 72.062 1.00 67.96 132 LEU B O 1
ATOM 2545 N N . ILE B 1 64 ? 9.605 56.833 73.202 1.00 61.12 133 ILE B N 1
ATOM 2546 C CA . ILE B 1 64 ? 10.536 57.654 72.418 1.00 60.36 133 ILE B CA 1
ATOM 2547 C C . ILE B 1 64 ? 11.955 57.227 72.743 1.00 64.19 133 ILE B C 1
ATOM 2548 O O . ILE B 1 64 ? 12.681 56.834 71.840 1.00 63.38 133 ILE B O 1
ATOM 2553 N N . SER B 1 65 ? 12.299 57.198 74.045 1.00 61.66 134 SER B N 1
ATOM 2554 C CA . SER B 1 65 ? 13.598 56.776 74.569 1.00 60.98 134 SER B CA 1
ATOM 2555 C C . SER B 1 65 ? 14.073 55.457 73.960 1.00 71.54 134 SER B C 1
ATOM 2556 O O . SER B 1 65 ? 15.221 55.367 73.528 1.00 72.49 134 SER B O 1
ATOM 2559 N N . SER B 1 66 ? 13.186 54.458 73.857 1.00 72.30 135 SER B N 1
ATOM 2560 C CA . SER B 1 66 ? 13.550 53.170 73.266 1.00 74.98 135 SER B CA 1
ATOM 2561 C C . SER B 1 66 ? 14.096 53.297 71.812 1.00 83.09 135 SER B C 1
ATOM 2562 O O . SER B 1 66 ? 14.997 52.539 71.430 1.00 83.90 135 SER B O 1
ATOM 2565 N N . LEU B 1 67 ? 13.596 54.291 71.041 1.00 80.37 136 LEU B N 1
ATOM 2566 C CA . LEU B 1 67 ? 14.065 54.570 69.681 1.00 81.63 136 LEU B CA 1
ATOM 2567 C C . LEU B 1 67 ? 15.417 55.271 69.765 1.00 85.60 136 LEU B C 1
ATOM 2568 O O . LEU B 1 67 ? 16.317 54.917 69.005 1.00 87.70 136 LEU B O 1
ATOM 2573 N N . LEU B 1 68 ? 15.555 56.272 70.667 1.00 79.38 137 LEU B N 1
ATOM 2574 C CA . LEU B 1 68 ? 16.801 57.023 70.861 1.00 78.41 137 LEU B CA 1
ATOM 2575 C C . LEU B 1 68 ? 17.937 56.099 71.312 1.00 86.43 137 LEU B C 1
ATOM 2576 O O . LEU B 1 68 ? 19.083 56.298 70.902 1.00 87.28 137 LEU B O 1
ATOM 2581 N N . GLN B 1 69 ? 17.609 55.075 72.128 1.00 84.75 138 GLN B N 1
ATOM 2582 C CA . GLN B 1 69 ? 18.567 54.086 72.614 1.00 85.24 138 GLN B CA 1
ATOM 2583 C C . GLN B 1 69 ? 18.857 52.959 71.614 1.00 94.34 138 GLN B C 1
ATOM 2584 O O . GLN B 1 69 ? 19.819 52.221 71.831 1.00 94.98 138 GLN B O 1
ATOM 2590 N N . SER B 1 70 ? 18.042 52.816 70.535 1.00 94.08 139 SER B N 1
ATOM 2591 C CA . SER B 1 70 ? 18.157 51.721 69.560 1.00 97.08 139 SER B CA 1
ATOM 2592 C C . SER B 1 70 ? 19.483 51.607 68.832 1.00 103.08 139 SER B C 1
ATOM 2593 O O . SER B 1 70 ? 19.968 52.571 68.227 1.00 103.68 139 SER B O 1
ATOM 2596 N N . LYS B 1 71 ? 20.046 50.386 68.875 1.00 99.63 140 LYS B N 1
ATOM 2597 C CA . LYS B 1 71 ? 21.335 50.052 68.285 1.00 100.10 140 LYS B CA 1
ATOM 2598 C C . LYS B 1 71 ? 21.342 50.085 66.756 1.00 104.85 140 LYS B C 1
ATOM 2599 O O . LYS B 1 71 ? 22.424 50.160 66.187 1.00 107.95 140 LYS B O 1
ATOM 2605 N N . PHE B 1 72 ? 20.168 50.060 66.093 1.00 98.47 141 PHE B N 1
ATOM 2606 C CA . PHE B 1 72 ? 20.085 50.050 64.626 1.00 99.80 141 PHE B CA 1
ATOM 2607 C C . PHE B 1 72 ? 19.481 51.299 63.991 1.00 101.00 141 PHE B C 1
ATOM 2608 O O . PHE B 1 72 ? 19.732 51.548 62.815 1.00 102.68 141 PHE B O 1
ATOM 2616 N N . VAL B 1 73 ? 18.655 52.052 64.739 1.00 94.19 142 VAL B N 1
ATOM 2617 C CA . VAL B 1 73 ? 17.963 53.241 64.220 1.00 93.80 142 VAL B CA 1
ATOM 2618 C C . VAL B 1 73 ? 18.923 54.342 63.742 1.00 100.02 142 VAL B C 1
ATOM 2619 O O . VAL B 1 73 ? 19.914 54.628 64.421 1.00 98.60 142 VAL B O 1
ATOM 2623 N N . LYS B 1 74 ? 18.632 54.933 62.561 1.00 99.35 143 LYS B N 1
ATOM 2624 C CA . LYS B 1 74 ? 19.419 56.024 61.990 1.00 99.84 143 LYS B CA 1
ATOM 2625 C C . LYS B 1 74 ? 19.365 57.292 62.882 1.00 101.64 143 LYS B C 1
ATOM 2626 O O . LYS B 1 74 ? 18.315 57.607 63.449 1.00 98.40 143 LYS B O 1
ATOM 2632 N N . ILE B 1 75 ? 20.509 57.997 62.999 1.00 99.56 144 ILE B N 1
ATOM 2633 C CA . ILE B 1 75 ? 20.665 59.241 63.767 1.00 97.85 144 ILE B CA 1
ATOM 2634 C C . ILE B 1 75 ? 19.739 60.359 63.263 1.00 102.35 144 ILE B C 1
ATOM 2635 O O . ILE B 1 75 ? 19.359 61.239 64.039 1.00 101.31 144 ILE B O 1
ATOM 2640 N N . GLU B 1 76 ? 19.399 60.328 61.968 1.00 100.43 145 GLU B N 1
ATOM 2641 C CA . GLU B 1 76 ? 18.502 61.289 61.342 1.00 101.80 145 GLU B CA 1
ATOM 2642 C C . GLU B 1 76 ? 17.137 61.191 62.014 1.00 103.15 145 GLU B C 1
ATOM 2643 O O . GLU B 1 76 ? 16.620 62.209 62.465 1.00 101.97 145 GLU B O 1
ATOM 2649 N N . LEU B 1 77 ? 16.598 59.954 62.149 1.00 98.56 146 LEU B N 1
ATOM 2650 C CA . LEU B 1 77 ? 15.308 59.670 62.786 1.00 96.48 146 LEU B CA 1
ATOM 2651 C C . LEU B 1 77 ? 15.343 59.918 64.300 1.00 97.87 146 LEU B C 1
ATOM 2652 O O . LEU B 1 77 ? 14.362 60.415 64.873 1.00 96.77 146 LEU B O 1
ATOM 2657 N N . LYS B 1 78 ? 16.479 59.579 64.939 1.00 92.64 147 LYS B N 1
ATOM 2658 C CA . LYS B 1 78 ? 16.694 59.777 66.367 1.00 89.07 147 LYS B CA 1
ATOM 2659 C C . LYS B 1 78 ? 16.563 61.265 66.697 1.00 95.27 147 LYS B C 1
ATOM 2660 O O . LYS B 1 78 ? 15.906 61.606 67.674 1.00 94.29 147 LYS B O 1
ATOM 2666 N N . LYS B 1 79 ? 17.108 62.143 65.831 1.00 94.68 148 LYS B N 1
ATOM 2667 C CA . LYS B 1 79 ? 17.028 63.604 65.961 1.00 95.00 148 LYS B CA 1
ATOM 2668 C C . LYS B 1 79 ? 15.576 64.103 65.879 1.00 98.99 148 LYS B C 1
ATOM 2669 O O . LYS B 1 79 ? 15.179 64.954 66.679 1.00 98.61 148 LYS B O 1
ATOM 2675 N N . LYS B 1 80 ? 14.786 63.544 64.940 1.00 95.86 149 LYS B N 1
ATOM 2676 C CA . LYS B 1 80 ? 13.378 63.890 64.735 1.00 96.44 149 LYS B CA 1
ATOM 2677 C C . LYS B 1 80 ? 12.599 63.586 66.025 1.00 98.61 149 LYS B C 1
ATOM 2678 O O . LYS B 1 80 ? 11.848 64.440 66.514 1.00 99.27 149 LYS B O 1
ATOM 2684 N N . TYR B 1 81 ? 12.850 62.406 66.618 1.00 91.89 150 TYR B N 1
ATOM 2685 C CA . TYR B 1 81 ? 12.179 61.999 67.848 1.00 89.09 150 TYR B CA 1
ATOM 2686 C C . TYR B 1 81 ? 12.678 62.727 69.081 1.00 92.79 150 TYR B C 1
ATOM 2687 O O . TYR B 1 81 ? 11.895 62.963 70.000 1.00 91.70 150 TYR B O 1
ATOM 2696 N N . ALA B 1 82 ? 13.976 63.095 69.099 1.00 90.61 151 ALA B N 1
ATOM 2697 C CA . ALA B 1 82 ? 14.624 63.819 70.211 1.00 88.57 151 ALA B CA 1
ATOM 2698 C C . ALA B 1 82 ? 13.928 65.165 70.448 1.00 93.16 151 ALA B C 1
ATOM 2699 O O . ALA B 1 82 ? 13.534 65.466 71.587 1.00 90.70 151 ALA B O 1
ATOM 2701 N N . LYS B 1 83 ? 13.721 65.934 69.339 1.00 91.53 152 LYS B N 1
ATOM 2702 C CA . LYS B 1 83 ? 13.037 67.232 69.307 1.00 91.64 152 LYS B CA 1
ATOM 2703 C C . LYS B 1 83 ? 11.598 67.066 69.812 1.00 92.97 152 LYS B C 1
ATOM 2704 O O . LYS B 1 83 ? 11.115 67.886 70.590 1.00 91.68 152 LYS B O 1
ATOM 2710 N N . LEU B 1 84 ? 10.949 65.975 69.395 1.00 89.01 153 LEU B N 1
ATOM 2711 C CA . LEU B 1 84 ? 9.580 65.654 69.752 1.00 89.65 153 LEU B CA 1
ATOM 2712 C C . LEU B 1 84 ? 9.396 65.406 71.255 1.00 89.47 153 LEU B C 1
ATOM 2713 O O . LEU B 1 84 ? 8.398 65.858 71.829 1.00 89.56 153 LEU B O 1
ATOM 2718 N N . LEU B 1 85 ? 10.367 64.699 71.883 1.00 81.99 154 LEU B N 1
ATOM 2719 C CA . LEU B 1 85 ? 10.389 64.382 73.320 1.00 78.33 154 LEU B CA 1
ATOM 2720 C C . LEU B 1 85 ? 10.553 65.685 74.099 1.00 82.75 154 LEU B C 1
ATOM 2721 O O . LEU B 1 85 ? 9.844 65.916 75.080 1.00 81.62 154 LEU B O 1
ATOM 2726 N N . LEU B 1 86 ? 11.444 66.562 73.600 1.00 80.44 155 LEU B N 1
ATOM 2727 C CA . LEU B 1 86 ? 11.693 67.876 74.164 1.00 80.75 155 LEU B CA 1
ATOM 2728 C C . LEU B 1 86 ? 10.423 68.733 74.162 1.00 89.65 155 LEU B C 1
ATOM 2729 O O . LEU B 1 86 ? 10.281 69.576 75.034 1.00 90.70 155 LEU B O 1
ATOM 2734 N N . ASP B 1 87 ? 9.495 68.501 73.226 1.00 89.68 156 ASP B N 1
ATOM 2735 C CA . ASP B 1 87 ? 8.226 69.231 73.168 1.00 92.82 156 ASP B CA 1
ATOM 2736 C C . ASP B 1 87 ? 7.272 68.667 74.210 1.00 94.43 156 ASP B C 1
ATOM 2737 O O . ASP B 1 87 ? 6.554 69.440 74.851 1.00 94.38 156 ASP B O 1
ATOM 2742 N N . LEU B 1 88 ? 7.256 67.312 74.365 1.00 88.85 157 LEU B N 1
ATOM 2743 C CA . LEU B 1 88 ? 6.400 66.596 75.320 1.00 87.33 157 LEU B CA 1
ATOM 2744 C C . LEU B 1 88 ? 6.760 67.004 76.743 1.00 90.55 157 LEU B C 1
ATOM 2745 O O . LEU B 1 88 ? 5.880 67.395 77.511 1.00 90.40 157 LEU B O 1
ATOM 2750 N N . LEU B 1 89 ? 8.063 66.958 77.067 1.00 87.22 158 LEU B N 1
ATOM 2751 C CA . LEU B 1 89 ? 8.609 67.414 78.345 1.00 86.79 158 LEU B CA 1
ATOM 2752 C C . LEU B 1 89 ? 8.675 68.931 78.200 1.00 99.28 158 LEU B C 1
ATOM 2753 O O . LEU B 1 89 ? 8.641 69.437 77.078 1.00 101.44 158 LEU B O 1
ATOM 2758 N N . GLY B 1 90 ? 8.785 69.656 79.298 1.00 99.92 159 GLY B N 1
ATOM 2759 C CA . GLY B 1 90 ? 8.904 71.104 79.186 1.00 103.80 159 GLY B CA 1
ATOM 2760 C C . GLY B 1 90 ? 10.332 71.500 78.861 1.00 111.66 159 GLY B C 1
ATOM 2761 O O . GLY B 1 90 ? 11.253 70.923 79.449 1.00 109.76 159 GLY B O 1
ATOM 2762 N N . GLU B 1 91 ? 10.535 72.497 77.943 1.00 112.48 160 GLU B N 1
ATOM 2763 C CA . GLU B 1 91 ? 11.859 73.035 77.552 1.00 113.04 160 GLU B CA 1
ATOM 2764 C C . GLU B 1 91 ? 12.729 73.424 78.768 1.00 116.67 160 GLU B C 1
ATOM 2765 O O . GLU B 1 91 ? 13.958 73.347 78.693 1.00 115.54 160 GLU B O 1
ATOM 2771 N N . ASP B 1 92 ? 12.077 73.830 79.881 1.00 113.88 161 ASP B N 1
ATOM 2772 C CA . ASP B 1 92 ? 12.706 74.206 81.148 1.00 112.65 161 ASP B CA 1
ATOM 2773 C C . ASP B 1 92 ? 12.811 72.977 82.018 1.00 113.20 161 ASP B C 1
ATOM 2774 O O . ASP B 1 92 ? 11.796 72.313 82.271 1.00 112.36 161 ASP B O 1
ATOM 2779 N N . ASP B 1 93 ? 14.047 72.666 82.461 1.00 107.80 162 ASP B N 1
ATOM 2780 C CA . ASP B 1 93 ? 14.381 71.522 83.327 1.00 105.31 162 ASP B CA 1
ATOM 2781 C C . ASP B 1 93 ? 13.984 70.148 82.718 1.00 102.24 162 ASP B C 1
ATOM 2782 O O . ASP B 1 93 ? 13.686 69.209 83.471 1.00 100.91 162 ASP B O 1
ATOM 2787 N N . TRP B 1 94 ? 14.005 70.034 81.355 1.00 93.73 163 TRP B N 1
ATOM 2788 C CA . TRP B 1 94 ? 13.654 68.812 80.612 1.00 89.95 163 TRP B CA 1
ATOM 2789 C C . TRP B 1 94 ? 14.476 67.610 81.054 1.00 88.31 163 TRP B C 1
ATOM 2790 O O . TRP B 1 94 ? 13.981 66.484 81.029 1.00 86.99 163 TRP B O 1
ATOM 2801 N N . GLU B 1 95 ? 15.747 67.864 81.423 1.00 81.38 164 GLU B N 1
ATOM 2802 C CA . GLU B 1 95 ? 16.705 66.872 81.882 1.00 77.86 164 GLU B CA 1
ATOM 2803 C C . GLU B 1 95 ? 16.109 66.185 83.093 1.00 75.35 164 GLU B C 1
ATOM 2804 O O . GLU B 1 95 ? 15.896 64.965 83.083 1.00 72.96 164 GLU B O 1
ATOM 2810 N N . LEU B 1 96 ? 15.727 66.997 84.085 1.00 69.12 165 LEU B N 1
ATOM 2811 C CA . LEU B 1 96 ? 15.115 66.509 85.311 1.00 67.23 165 LEU B CA 1
ATOM 2812 C C . LEU B 1 96 ? 13.773 65.813 85.032 1.00 69.42 165 LEU B C 1
ATOM 2813 O O . LEU B 1 96 ? 13.475 64.778 85.646 1.00 67.37 165 LEU B O 1
ATOM 2818 N N . ALA B 1 97 ? 12.995 66.366 84.078 1.00 65.68 166 ALA B N 1
ATOM 2819 C CA . ALA B 1 97 ? 11.706 65.830 83.668 1.00 65.41 166 ALA B CA 1
ATOM 2820 C C . ALA B 1 97 ? 11.880 64.435 83.083 1.00 65.54 166 ALA B C 1
ATOM 2821 O O . ALA B 1 97 ? 11.195 63.507 83.514 1.00 62.69 166 ALA B O 1
ATOM 2823 N N . LEU B 1 98 ? 12.860 64.279 82.157 1.00 62.17 167 LEU B N 1
ATOM 2824 C CA . LEU B 1 98 ? 13.172 63.010 81.507 1.00 61.52 167 LEU B CA 1
ATOM 2825 C C . LEU B 1 98 ? 13.515 61.969 82.561 1.00 65.60 167 LEU B C 1
ATOM 2826 O O . LEU B 1 98 ? 12.937 60.874 82.580 1.00 65.61 167 LEU B O 1
ATOM 2831 N N . LEU B 1 99 ? 14.408 62.348 83.477 1.00 61.46 168 LEU B N 1
ATOM 2832 C CA . LEU B 1 99 ? 14.854 61.477 84.553 1.00 60.16 168 LEU B CA 1
ATOM 2833 C C . LEU B 1 99 ? 13.739 61.057 85.467 1.00 65.56 168 LEU B C 1
ATOM 2834 O O . LEU B 1 99 ? 13.758 59.909 85.933 1.00 66.24 168 LEU B O 1
ATOM 2839 N N . SER B 1 100 ? 12.773 61.981 85.723 1.00 62.58 169 SER B N 1
ATOM 2840 C CA . SER B 1 100 ? 11.615 61.740 86.589 1.00 63.14 169 SER B CA 1
ATOM 2841 C C . SER B 1 100 ? 10.651 60.753 85.927 1.00 69.83 169 SER B C 1
ATOM 2842 O O . SER B 1 100 ? 10.352 59.718 86.518 1.00 68.38 169 SER B O 1
ATOM 2845 N N . TRP B 1 101 ? 10.214 61.053 84.679 1.00 70.19 170 TRP B N 1
ATOM 2846 C CA . TRP B 1 101 ? 9.295 60.230 83.894 1.00 72.34 170 TRP B CA 1
ATOM 2847 C C . TRP B 1 101 ? 9.785 58.818 83.619 1.00 77.91 170 TRP B C 1
ATOM 2848 O O . TRP B 1 101 ? 8.960 57.912 83.493 1.00 79.65 170 TRP B O 1
ATOM 2859 N N . LEU B 1 102 ? 11.109 58.619 83.566 1.00 73.79 171 LEU B N 1
ATOM 2860 C CA . LEU B 1 102 ? 11.680 57.293 83.387 1.00 74.35 171 LEU B CA 1
ATOM 2861 C C . LEU B 1 102 ? 11.936 56.609 84.733 1.00 82.17 171 LEU B C 1
ATOM 2862 O O . LEU B 1 102 ? 11.679 55.406 84.854 1.00 83.84 171 LEU B O 1
ATOM 2867 N N . GLY B 1 103 ? 12.443 57.376 85.709 1.00 78.84 172 GLY B N 1
ATOM 2868 C CA . GLY B 1 103 ? 12.825 56.893 87.036 1.00 78.75 172 GLY B CA 1
ATOM 2869 C C . GLY B 1 103 ? 11.718 56.478 87.994 1.00 85.61 172 GLY B C 1
ATOM 2870 O O . GLY B 1 103 ? 11.913 55.566 88.805 1.00 83.60 172 GLY B O 1
ATOM 2871 N N . VAL B 1 104 ? 10.563 57.156 87.945 1.00 85.95 173 VAL B N 1
ATOM 2872 C CA . VAL B 1 104 ? 9.432 56.891 88.836 1.00 87.45 173 VAL B CA 1
ATOM 2873 C C . VAL B 1 104 ? 8.268 56.253 88.063 1.00 97.48 173 VAL B C 1
ATOM 2874 O O . VAL B 1 104 ? 7.828 56.790 87.042 1.00 97.94 173 VAL B O 1
ATOM 2878 N N . GLY B 1 105 ? 7.807 55.108 88.567 1.00 98.80 174 GLY B N 1
ATOM 2879 C CA . GLY B 1 105 ? 6.709 54.321 88.008 1.00 102.60 174 GLY B CA 1
ATOM 2880 C C . GLY B 1 105 ? 5.388 55.066 88.006 1.00 112.92 174 GLY B C 1
ATOM 2881 O O . GLY B 1 105 ? 4.877 55.416 86.937 1.00 114.39 174 GLY B O 1
ATOM 2882 N N . GLU B 1 106 ? 4.823 55.325 89.200 1.00 112.61 175 GLU B N 1
ATOM 2883 C CA . GLU B 1 106 ? 3.595 56.115 89.283 1.00 115.73 175 GLU B CA 1
ATOM 2884 C C . GLU B 1 106 ? 4.007 57.559 89.571 1.00 118.21 175 GLU B C 1
ATOM 2885 O O . GLU B 1 106 ? 4.093 57.988 90.734 1.00 117.79 175 GLU B O 1
ATOM 2891 N N . LEU B 1 107 ? 4.343 58.281 88.498 1.00 113.36 176 LEU B N 1
ATOM 2892 C CA . LEU B 1 107 ? 4.767 59.661 88.637 1.00 111.87 176 LEU B CA 1
ATOM 2893 C C . LEU B 1 107 ? 3.584 60.634 88.561 1.00 121.42 176 LEU B C 1
ATOM 2894 O O . LEU B 1 107 ? 2.993 60.864 87.496 1.00 121.59 176 LEU B O 1
ATOM 2899 N N . ASN B 1 108 ? 3.193 61.115 89.761 1.00 122.02 177 ASN B N 1
ATOM 2900 C CA . ASN B 1 108 ? 2.107 62.055 90.019 1.00 125.84 177 ASN B CA 1
ATOM 2901 C C . ASN B 1 108 ? 2.666 63.435 90.391 1.00 130.61 177 ASN B C 1
ATOM 2902 O O . ASN B 1 108 ? 3.828 63.532 90.795 1.00 127.86 177 ASN B O 1
ATOM 2907 N N . GLN B 1 109 ? 1.840 64.500 90.243 1.00 130.21 178 GLN B N 1
ATOM 2908 C CA . GLN B 1 109 ? 2.217 65.890 90.501 1.00 130.27 178 GLN B CA 1
ATOM 2909 C C . GLN B 1 109 ? 2.885 66.173 91.852 1.00 132.18 178 GLN B C 1
ATOM 2910 O O . GLN B 1 109 ? 3.676 67.110 91.938 1.00 130.84 178 GLN B O 1
ATOM 2916 N N . GLU B 1 110 ? 2.618 65.338 92.883 1.00 127.94 179 GLU B N 1
ATOM 2917 C CA . GLU B 1 110 ? 3.245 65.462 94.203 1.00 126.23 179 GLU B CA 1
ATOM 2918 C C . GLU B 1 110 ? 4.738 65.125 94.069 1.00 125.29 179 GLU B C 1
ATOM 2919 O O . GLU B 1 110 ? 5.573 65.850 94.616 1.00 124.74 179 GLU B O 1
ATOM 2925 N N . GLY B 1 111 ? 5.040 64.062 93.307 1.00 117.75 180 GLY B N 1
ATOM 2926 C CA . GLY B 1 111 ? 6.394 63.595 93.034 1.00 113.01 180 GLY B CA 1
ATOM 2927 C C . GLY B 1 111 ? 7.157 64.552 92.142 1.00 110.70 180 GLY B C 1
ATOM 2928 O O . GLY B 1 111 ? 8.266 64.965 92.494 1.00 108.29 180 GLY B O 1
ATOM 2929 N N . ILE B 1 112 ? 6.553 64.924 90.984 1.00 104.71 181 ILE B N 1
ATOM 2930 C CA . ILE B 1 112 ? 7.146 65.850 90.016 1.00 102.90 181 ILE B CA 1
ATOM 2931 C C . ILE B 1 112 ? 7.490 67.231 90.606 1.00 105.32 181 ILE B C 1
ATOM 2932 O O . ILE B 1 112 ? 8.482 67.829 90.193 1.00 104.14 181 ILE B O 1
ATOM 2937 N N . GLN B 1 113 ? 6.710 67.706 91.601 1.00 102.28 182 GLN B N 1
ATOM 2938 C CA . GLN B 1 113 ? 7.000 68.959 92.288 1.00 102.40 182 GLN B CA 1
ATOM 2939 C C . GLN B 1 113 ? 8.094 68.737 93.302 1.00 103.34 182 GLN B C 1
ATOM 2940 O O . GLN B 1 113 ? 8.999 69.561 93.363 1.00 102.36 182 GLN B O 1
ATOM 2946 N N . LYS B 1 114 ? 8.028 67.627 94.083 1.00 98.96 183 LYS B N 1
ATOM 2947 C CA . LYS B 1 114 ? 9.012 67.288 95.120 1.00 97.52 183 LYS B CA 1
ATOM 2948 C C . LYS B 1 114 ? 10.397 67.129 94.516 1.00 99.51 183 LYS B C 1
ATOM 2949 O O . LYS B 1 114 ? 11.357 67.710 95.030 1.00 99.78 183 LYS B O 1
ATOM 2955 N N . ILE B 1 115 ? 10.489 66.375 93.395 1.00 92.76 184 ILE B N 1
ATOM 2956 C CA . ILE B 1 115 ? 11.743 66.134 92.695 1.00 89.99 184 ILE B CA 1
ATOM 2957 C C . ILE B 1 115 ? 12.341 67.473 92.289 1.00 93.01 184 ILE B C 1
ATOM 2958 O O . ILE B 1 115 ? 13.506 67.738 92.611 1.00 92.61 184 ILE B O 1
ATOM 2963 N N . LYS B 1 116 ? 11.506 68.343 91.669 1.00 88.52 185 LYS B N 1
ATOM 2964 C CA . LYS B 1 116 ? 11.883 69.691 91.259 1.00 88.27 185 LYS B CA 1
ATOM 2965 C C . LYS B 1 116 ? 12.374 70.521 92.463 1.00 89.49 185 LYS B C 1
ATOM 2966 O O . LYS B 1 116 ? 13.422 71.165 92.374 1.00 87.61 185 LYS B O 1
ATOM 2972 N N . LYS B 1 117 ? 11.651 70.429 93.600 1.00 86.09 186 LYS B N 1
ATOM 2973 C CA . LYS B 1 117 ? 11.954 71.127 94.854 1.00 86.55 186 LYS B CA 1
ATOM 2974 C C . LYS B 1 117 ? 13.278 70.687 95.460 1.00 86.07 186 LYS B C 1
ATOM 2975 O O . LYS B 1 117 ? 14.059 71.535 95.890 1.00 86.47 186 LYS B O 1
ATOM 2981 N N . LEU B 1 118 ? 13.535 69.371 95.481 1.00 78.75 187 LEU B N 1
ATOM 2982 C CA . LEU B 1 118 ? 14.762 68.787 96.027 1.00 76.31 187 LEU B CA 1
ATOM 2983 C C . LEU B 1 118 ? 15.974 69.187 95.198 1.00 78.12 187 LEU B C 1
ATOM 2984 O O . LEU B 1 118 ? 17.038 69.476 95.751 1.00 76.96 187 LEU B O 1
ATOM 2989 N N . TYR B 1 119 ? 15.794 69.216 93.868 1.00 73.91 188 TYR B N 1
ATOM 2990 C CA . TYR B 1 119 ? 16.812 69.595 92.903 1.00 73.27 188 TYR B CA 1
ATOM 2991 C C . TYR B 1 119 ? 17.180 71.061 93.078 1.00 78.12 188 TYR B C 1
ATOM 2992 O O . TYR B 1 119 ? 18.363 71.404 93.025 1.00 76.71 188 TYR B O 1
ATOM 3001 N N . GLU B 1 120 ? 16.163 71.901 93.359 1.00 77.72 189 GLU B N 1
ATOM 3002 C CA . GLU B 1 120 ? 16.331 73.327 93.612 1.00 80.77 189 GLU B CA 1
ATOM 3003 C C . GLU B 1 120 ? 17.146 73.533 94.898 1.00 85.05 189 GLU B C 1
ATOM 3004 O O . GLU B 1 120 ? 18.055 74.380 94.935 1.00 84.66 189 GLU B O 1
ATOM 3010 N N . LYS B 1 121 ? 16.845 72.703 95.932 1.00 81.67 190 LYS B N 1
ATOM 3011 C CA . LYS B 1 121 ? 17.530 72.683 97.226 1.00 81.23 190 LYS B CA 1
ATOM 3012 C C . LYS B 1 121 ? 19.016 72.370 97.012 1.00 84.12 190 LYS B C 1
ATOM 3013 O O . LYS B 1 121 ? 19.864 73.076 97.555 1.00 86.64 190 LYS B O 1
ATOM 3019 N N . ALA B 1 122 ? 19.317 71.373 96.162 1.00 76.70 191 ALA B N 1
ATOM 3020 C CA . ALA B 1 122 ? 20.666 70.957 95.806 1.00 74.57 191 ALA B CA 1
ATOM 3021 C C . ALA B 1 122 ? 21.457 72.036 95.074 1.00 78.94 191 ALA B C 1
ATOM 3022 O O . ALA B 1 122 ? 22.670 72.125 95.246 1.00 78.16 191 ALA B O 1
ATOM 3024 N N . LYS B 1 123 ? 20.779 72.861 94.273 1.00 77.57 192 LYS B N 1
ATOM 3025 C CA . LYS B 1 123 ? 21.416 73.897 93.447 1.00 78.80 192 LYS B CA 1
ATOM 3026 C C . LYS B 1 123 ? 21.646 75.288 94.084 1.00 85.76 192 LYS B C 1
ATOM 3027 O O . LYS B 1 123 ? 22.198 76.172 93.409 1.00 86.29 192 LYS B O 1
ATOM 3033 N N . ASP B 1 124 ? 21.289 75.453 95.394 1.00 83.56 193 ASP B N 1
ATOM 3034 C CA . ASP B 1 124 ? 21.492 76.690 96.163 1.00 124.87 193 ASP B CA 1
ATOM 3035 C C . ASP B 1 124 ? 22.989 76.950 96.395 1.00 126.96 193 ASP B C 1
ATOM 3036 O O . ASP B 1 124 ? 23.513 77.984 95.976 1.00 75.73 193 ASP B O 1
ATOM 3041 N N . ALA B 1 131 ? 21.682 72.231 104.591 1.00 103.26 200 ALA B N 1
ATOM 3042 C CA . ALA B 1 131 ? 21.335 70.894 104.077 1.00 101.10 200 ALA B CA 1
ATOM 3043 C C . ALA B 1 131 ? 22.281 69.778 104.581 1.00 103.74 200 ALA B C 1
ATOM 3044 O O . ALA B 1 131 ? 23.472 69.753 104.239 1.00 103.94 200 ALA B O 1
ATOM 3046 N N . SER B 1 132 ? 21.731 68.852 105.382 1.00 97.41 201 SER B N 1
ATOM 3047 C CA . SER B 1 132 ? 22.459 67.722 105.956 1.00 95.58 201 SER B CA 1
ATOM 3048 C C . SER B 1 132 ? 21.741 66.398 105.641 1.00 95.17 201 SER B C 1
ATOM 3049 O O . SER B 1 132 ? 20.604 66.435 105.162 1.00 95.77 201 SER B O 1
ATOM 3052 N N . LEU B 1 133 ? 22.369 65.235 105.951 1.00 86.64 202 LEU B N 1
ATOM 3053 C CA . LEU B 1 133 ? 21.769 63.913 105.714 1.00 83.32 202 LEU B CA 1
ATOM 3054 C C . LEU B 1 133 ? 20.281 63.850 106.058 1.00 85.80 202 LEU B C 1
ATOM 3055 O O . LEU B 1 133 ? 19.484 63.381 105.269 1.00 83.12 202 LEU B O 1
ATOM 3060 N N . LEU B 1 134 ? 19.922 64.344 107.232 1.00 85.96 203 LEU B N 1
ATOM 3061 C CA . LEU B 1 134 ? 18.587 64.281 107.795 1.00 87.74 203 LEU B CA 1
ATOM 3062 C C . LEU B 1 134 ? 17.578 65.138 107.050 1.00 93.42 203 LEU B C 1
ATOM 3063 O O . LEU B 1 134 ? 16.485 64.650 106.740 1.00 92.02 203 LEU B O 1
ATOM 3068 N N . ASP B 1 135 ? 17.955 66.406 106.748 1.00 92.81 204 ASP B N 1
ATOM 3069 C CA . ASP B 1 135 ? 17.147 67.389 106.009 1.00 94.53 204 ASP B CA 1
ATOM 3070 C C . ASP B 1 135 ? 16.637 66.772 104.712 1.00 96.44 204 ASP B C 1
ATOM 3071 O O . ASP B 1 135 ? 15.462 66.929 104.380 1.00 96.15 204 ASP B O 1
ATOM 3076 N N . TRP B 1 136 ? 17.524 66.022 104.020 1.00 91.46 205 TRP B N 1
ATOM 3077 C CA . TRP B 1 136 ? 17.235 65.298 102.784 1.00 89.91 205 TRP B CA 1
ATOM 3078 C C . TRP B 1 136 ? 16.266 64.144 103.002 1.00 93.91 205 TRP B C 1
ATOM 3079 O O . TRP B 1 136 ? 15.299 64.022 102.246 1.00 93.51 205 TRP B O 1
ATOM 3090 N N . PHE B 1 137 ? 16.511 63.315 104.045 1.00 90.59 206 PHE B N 1
ATOM 3091 C CA . PHE B 1 137 ? 15.651 62.189 104.414 1.00 90.05 206 PHE B CA 1
ATOM 3092 C C . PHE B 1 137 ? 14.255 62.677 104.771 1.00 95.19 206 PHE B C 1
ATOM 3093 O O . PHE B 1 137 ? 13.277 62.080 104.334 1.00 94.83 206 PHE B O 1
ATOM 3101 N N . MET B 1 138 ? 14.168 63.747 105.571 1.00 92.69 207 MET B N 1
ATOM 3102 C CA . MET B 1 138 ? 12.896 64.308 106.013 1.00 94.74 207 MET B CA 1
ATOM 3103 C C . MET B 1 138 ? 12.037 64.847 104.875 1.00 96.60 207 MET B C 1
ATOM 3104 O O . MET B 1 138 ? 10.816 64.897 105.023 1.00 96.67 207 MET B O 1
ATOM 3109 N N . GLU B 1 139 ? 12.666 65.218 103.732 1.00 91.72 208 GLU B N 1
ATOM 3110 C CA . GLU B 1 139 ? 11.961 65.716 102.544 1.00 91.71 208 GLU B CA 1
ATOM 3111 C C . GLU B 1 139 ? 11.333 64.565 101.766 1.00 96.99 208 GLU B C 1
ATOM 3112 O O . GLU B 1 139 ? 10.145 64.622 101.446 1.00 97.66 208 GLU B O 1
ATOM 3118 N N . ILE B 1 140 ? 12.102 63.474 101.548 1.00 94.12 209 ILE B N 1
ATOM 3119 C CA . ILE B 1 140 ? 11.609 62.187 101.040 1.00 94.38 209 ILE B CA 1
ATOM 3120 C C . ILE B 1 140 ? 10.995 61.518 102.329 1.00 106.02 209 ILE B C 1
ATOM 3121 O O . ILE B 1 140 ? 10.931 62.220 103.349 1.00 110.07 209 ILE B O 1
ATOM 3126 N N . LYS B 1 141 ? 10.554 60.229 102.345 1.00 102.50 210 LYS B N 1
ATOM 3127 C CA . LYS B 1 141 ? 9.861 59.628 103.527 1.00 103.28 210 LYS B CA 1
ATOM 3128 C C . LYS B 1 141 ? 8.470 60.245 103.490 1.00 113.07 210 LYS B C 1
ATOM 3129 O O . LYS B 1 141 ? 8.319 61.466 103.623 1.00 114.52 210 LYS B O 1
ATOM 3131 N N . ASP B 1 142 ? 7.461 59.418 103.200 1.00 112.35 211 ASP B N 1
ATOM 3132 C CA . ASP B 1 142 ? 6.064 59.817 102.934 1.00 114.65 211 ASP B CA 1
ATOM 3133 C C . ASP B 1 142 ? 6.065 60.221 101.447 1.00 116.17 211 ASP B C 1
ATOM 3134 O O . ASP B 1 142 ? 5.326 61.104 101.006 1.00 117.25 211 ASP B O 1
ATOM 3139 N N . LEU B 1 143 ? 6.956 59.566 100.695 1.00 109.60 212 LEU B N 1
ATOM 3140 C CA . LEU B 1 143 ? 7.142 59.747 99.269 1.00 108.59 212 LEU B CA 1
ATOM 3141 C C . LEU B 1 143 ? 6.846 58.415 98.614 1.00 111.62 212 LEU B C 1
ATOM 3142 O O . LEU B 1 143 ? 7.415 57.402 99.035 1.00 110.90 212 LEU B O 1
ATOM 3147 N N . PRO B 1 144 ? 5.918 58.405 97.623 1.00 107.98 213 PRO B N 1
ATOM 3148 C CA . PRO B 1 144 ? 5.512 57.149 96.966 1.00 107.31 213 PRO B CA 1
ATOM 3149 C C . PRO B 1 144 ? 6.553 56.048 96.779 1.00 106.54 213 PRO B C 1
ATOM 3150 O O . PRO B 1 144 ? 6.505 55.037 97.487 1.00 106.95 213 PRO B O 1
ATOM 3154 N N . GLU B 1 145 ? 7.474 56.229 95.838 1.00 99.11 214 GLU B N 1
ATOM 3155 C CA . GLU B 1 145 ? 8.478 55.210 95.569 1.00 97.33 214 GLU B CA 1
ATOM 3156 C C . GLU B 1 145 ? 9.840 55.550 96.199 1.00 97.44 214 GLU B C 1
ATOM 3157 O O . GLU B 1 145 ? 10.846 54.876 95.937 1.00 96.40 214 GLU B O 1
ATOM 3163 N N . ARG B 1 146 ? 9.815 56.572 97.098 1.00 90.85 215 ARG B N 1
ATOM 3164 C CA . ARG B 1 146 ? 10.876 57.101 97.953 1.00 87.60 215 ARG B CA 1
ATOM 3165 C C . ARG B 1 146 ? 12.301 57.066 97.374 1.00 85.92 215 ARG B C 1
ATOM 3166 O O . ARG B 1 146 ? 12.787 58.099 96.935 1.00 84.64 215 ARG B O 1
ATOM 3174 N N . GLU B 1 147 ? 12.970 55.900 97.394 1.00 80.56 216 GLU B N 1
ATOM 3175 C CA . GLU B 1 147 ? 14.336 55.730 96.874 1.00 78.84 216 GLU B CA 1
ATOM 3176 C C . GLU B 1 147 ? 14.462 56.019 95.367 1.00 79.22 216 GLU B C 1
ATOM 3177 O O . GLU B 1 147 ? 15.482 56.554 94.939 1.00 75.84 216 GLU B O 1
ATOM 3183 N N . LYS B 1 148 ? 13.406 55.707 94.578 1.00 76.36 217 LYS B N 1
ATOM 3184 C CA . LYS B 1 148 ? 13.370 56.008 93.148 1.00 75.52 217 LYS B CA 1
ATOM 3185 C C . LYS B 1 148 ? 13.424 57.527 92.963 1.00 78.56 217 LYS B C 1
ATOM 3186 O O . LYS B 1 148 ? 14.241 58.003 92.167 1.00 77.94 217 LYS B O 1
ATOM 3192 N N . HIS B 1 149 ? 12.593 58.284 93.735 1.00 74.28 218 HIS B N 1
ATOM 3193 C CA . HIS B 1 149 ? 12.588 59.750 93.688 1.00 74.34 218 HIS B CA 1
ATOM 3194 C C . HIS B 1 149 ? 14.000 60.305 94.002 1.00 74.94 218 HIS B C 1
ATOM 3195 O O . HIS B 1 149 ? 14.487 61.184 93.295 1.00 73.56 218 HIS B O 1
ATOM 3202 N N . LEU B 1 150 ? 14.665 59.741 95.026 1.00 70.40 219 LEU B N 1
ATOM 3203 C CA . LEU B 1 150 ? 16.008 60.123 95.458 1.00 69.14 219 LEU B CA 1
ATOM 3204 C C . LEU B 1 150 ? 17.067 59.817 94.381 1.00 66.81 219 LEU B C 1
ATOM 3205 O O . LEU B 1 150 ? 17.894 60.686 94.057 1.00 64.48 219 LEU B O 1
ATOM 3210 N N . LYS B 1 151 ? 16.979 58.607 93.780 1.00 60.13 220 LYS B N 1
ATOM 3211 C CA . LYS B 1 151 ? 17.859 58.156 92.702 1.00 57.59 220 LYS B CA 1
ATOM 3212 C C . LYS B 1 151 ? 17.770 59.107 91.502 1.00 61.37 220 LYS B C 1
ATOM 3213 O O . LYS B 1 151 ? 18.788 59.306 90.840 1.00 60.62 220 LYS B O 1
ATOM 3219 N N . VAL B 1 152 ? 16.580 59.753 91.273 1.00 58.02 221 VAL B N 1
ATOM 3220 C CA . VAL B 1 152 ? 16.373 60.753 90.209 1.00 58.11 221 VAL B CA 1
ATOM 3221 C C . VAL B 1 152 ? 17.329 61.944 90.460 1.00 62.83 221 VAL B C 1
ATOM 3222 O O . VAL B 1 152 ? 18.154 62.260 89.592 1.00 62.14 221 VAL B O 1
ATOM 3226 N N . ILE B 1 153 ? 17.260 62.551 91.671 1.00 59.95 222 ILE B N 1
ATOM 3227 C CA . ILE B 1 153 ? 18.123 63.677 92.059 1.00 59.82 222 ILE B CA 1
ATOM 3228 C C . ILE B 1 153 ? 19.597 63.307 91.937 1.00 63.13 222 ILE B C 1
ATOM 3229 O O . ILE B 1 153 ? 20.360 64.093 91.385 1.00 63.19 222 ILE B O 1
ATOM 3234 N N . ILE B 1 154 ? 19.985 62.103 92.393 1.00 59.24 223 ILE B N 1
ATOM 3235 C CA . ILE B 1 154 ? 21.374 61.643 92.273 1.00 59.17 223 ILE B CA 1
ATOM 3236 C C . ILE B 1 154 ? 21.848 61.703 90.810 1.00 61.00 223 ILE B C 1
ATOM 3237 O O . ILE B 1 154 ? 22.862 62.351 90.529 1.00 60.33 223 ILE B O 1
ATOM 3242 N N . ARG B 1 155 ? 21.065 61.101 89.887 1.00 56.93 224 ARG B N 1
ATOM 3243 C CA . ARG B 1 155 ? 21.372 61.071 88.455 1.00 57.40 224 ARG B CA 1
ATOM 3244 C C . ARG B 1 155 ? 21.539 62.478 87.916 1.00 62.49 224 ARG B C 1
ATOM 3245 O O . ARG B 1 155 ? 22.560 62.766 87.281 1.00 63.65 224 ARG B O 1
ATOM 3253 N N . ALA B 1 156 ? 20.560 63.361 88.233 1.00 57.34 225 ALA B N 1
ATOM 3254 C CA . ALA B 1 156 ? 20.525 64.757 87.833 1.00 56.54 225 ALA B CA 1
ATOM 3255 C C . ALA B 1 156 ? 21.798 65.456 88.260 1.00 59.86 225 ALA B C 1
ATOM 3256 O O . ALA B 1 156 ? 22.521 65.954 87.405 1.00 59.68 225 ALA B O 1
ATOM 3258 N N . LEU B 1 157 ? 22.131 65.390 89.550 1.00 57.27 226 LEU B N 1
ATOM 3259 C CA . LEU B 1 157 ? 23.331 66.007 90.097 1.00 58.21 226 LEU B CA 1
ATOM 3260 C C . LEU B 1 157 ? 24.611 65.469 89.508 1.00 66.55 226 LEU B C 1
ATOM 3261 O O . LEU B 1 157 ? 25.482 66.268 89.160 1.00 67.17 226 LEU B O 1
ATOM 3266 N N . SER B 1 158 ? 24.717 64.141 89.325 1.00 66.51 227 SER B N 1
ATOM 3267 C CA . SER B 1 158 ? 25.921 63.573 88.700 1.00 68.99 227 SER B CA 1
ATOM 3268 C C . SER B 1 158 ? 26.040 63.930 87.222 1.00 75.14 227 SER B C 1
ATOM 3269 O O . SER B 1 158 ? 27.161 64.035 86.713 1.00 76.49 227 SER B O 1
ATOM 3272 N N . PHE B 1 159 ? 24.899 64.203 86.560 1.00 72.22 228 PHE B N 1
ATOM 3273 C CA . PHE B 1 159 ? 24.900 64.659 85.176 1.00 73.94 228 PHE B CA 1
ATOM 3274 C C . PHE B 1 159 ? 25.492 66.085 85.141 1.00 79.85 228 PHE B C 1
ATOM 3275 O O . PHE B 1 159 ? 26.451 66.340 84.397 1.00 80.92 228 PHE B O 1
ATOM 3283 N N . ASP B 1 160 ? 24.949 66.984 85.995 1.00 75.19 229 ASP B N 1
ATOM 3284 C CA . ASP B 1 160 ? 25.353 68.385 86.090 1.00 75.76 229 ASP B CA 1
ATOM 3285 C C . ASP B 1 160 ? 26.801 68.549 86.431 1.00 80.27 229 ASP B C 1
ATOM 3286 O O . ASP B 1 160 ? 27.447 69.433 85.891 1.00 81.49 229 ASP B O 1
ATOM 3291 N N . LEU B 1 161 ? 27.315 67.695 87.318 1.00 76.83 230 LEU B N 1
ATOM 3292 C CA . LEU B 1 161 ? 28.699 67.710 87.803 1.00 77.17 230 LEU B CA 1
ATOM 3293 C C . LEU B 1 161 ? 29.743 67.799 86.668 1.00 85.66 230 LEU B C 1
ATOM 3294 O O . LEU B 1 161 ? 30.691 68.585 86.758 1.00 86.65 230 LEU B O 1
ATOM 3299 N N . SER B 1 162 ? 29.520 67.050 85.583 1.00 84.37 231 SER B N 1
ATOM 3300 C CA . SER B 1 162 ? 30.402 67.036 84.422 1.00 87.26 231 SER B CA 1
ATOM 3301 C C . SER B 1 162 ? 30.325 68.337 83.559 1.00 92.66 231 SER B C 1
ATOM 3302 O O . SER B 1 162 ? 30.996 68.430 82.532 1.00 93.96 231 SER B O 1
ATOM 3305 N N . TYR B 1 163 ? 29.510 69.326 83.978 1.00 87.89 232 TYR B N 1
ATOM 3306 C CA . TYR B 1 163 ? 29.266 70.562 83.238 1.00 88.62 232 TYR B CA 1
ATOM 3307 C C . TYR B 1 163 ? 29.616 71.783 84.071 1.00 89.61 232 TYR B C 1
ATOM 3308 O O . TYR B 1 163 ? 29.646 72.899 83.543 1.00 90.65 232 TYR B O 1
ATOM 3317 N N . MET B 1 164 ? 29.896 71.580 85.371 1.00 83.78 233 MET B N 1
ATOM 3318 C CA . MET B 1 164 ? 30.221 72.655 86.329 1.00 83.69 233 MET B CA 1
ATOM 3319 C C . MET B 1 164 ? 31.584 73.247 86.098 1.00 90.58 233 MET B C 1
ATOM 3320 O O . MET B 1 164 ? 32.531 72.511 85.809 1.00 92.43 233 MET B O 1
ATOM 3325 N N . SER B 1 165 ? 31.689 74.575 86.224 1.00 86.48 234 SER B N 1
ATOM 3326 C CA . SER B 1 165 ? 32.958 75.273 86.041 1.00 87.04 234 SER B CA 1
ATOM 3327 C C . SER B 1 165 ? 33.631 75.425 87.401 1.00 86.30 234 SER B C 1
ATOM 3328 O O . SER B 1 165 ? 34.783 75.011 87.557 1.00 86.92 234 SER B O 1
ATOM 3331 N N . SER B 1 166 ? 32.891 75.972 88.389 1.00 77.98 235 SER B N 1
ATOM 3332 C CA . SER B 1 166 ? 33.365 76.248 89.738 1.00 76.71 235 SER B CA 1
ATOM 3333 C C . SER B 1 166 ? 33.654 74.989 90.535 1.00 75.81 235 SER B C 1
ATOM 3334 O O . SER B 1 166 ? 32.831 74.076 90.591 1.00 73.84 235 SER B O 1
ATOM 3337 N N . PHE B 1 167 ? 34.825 74.967 91.185 1.00 70.71 236 PHE B N 1
ATOM 3338 C CA . PHE B 1 167 ? 35.247 73.901 92.075 1.00 68.01 236 PHE B CA 1
ATOM 3339 C C . PHE B 1 167 ? 34.451 73.963 93.358 1.00 70.06 236 PHE B C 1
ATOM 3340 O O . PHE B 1 167 ? 34.211 72.927 93.968 1.00 68.36 236 PHE B O 1
ATOM 3348 N N . GLU B 1 168 ? 33.992 75.174 93.735 1.00 66.99 237 GLU B N 1
ATOM 3349 C CA . GLU B 1 168 ? 33.134 75.425 94.890 1.00 66.18 237 GLU B CA 1
ATOM 3350 C C . GLU B 1 168 ? 31.765 74.748 94.649 1.00 67.97 237 GLU B C 1
ATOM 3351 O O . GLU B 1 168 ? 31.192 74.120 95.558 1.00 63.97 237 GLU B O 1
ATOM 3357 N N . ASP B 1 169 ? 31.257 74.851 93.393 1.00 66.47 238 ASP B N 1
ATOM 3358 C CA . ASP B 1 169 ? 30.002 74.216 92.988 1.00 65.51 238 ASP B CA 1
ATOM 3359 C C . ASP B 1 169 ? 30.203 72.718 92.974 1.00 68.05 238 ASP B C 1
ATOM 3360 O O . ASP B 1 169 ? 29.375 71.990 93.548 1.00 66.12 238 ASP B O 1
ATOM 3365 N N . LYS B 1 170 ? 31.346 72.272 92.364 1.00 63.52 239 LYS B N 1
ATOM 3366 C CA . LYS B 1 170 ? 31.792 70.882 92.297 1.00 61.75 239 LYS B CA 1
ATOM 3367 C C . LYS B 1 170 ? 31.839 70.269 93.694 1.00 66.49 239 LYS B C 1
ATOM 3368 O O . LYS B 1 170 ? 31.291 69.185 93.885 1.00 65.75 239 LYS B O 1
ATOM 3374 N N . VAL B 1 171 ? 32.428 70.980 94.680 1.00 64.09 240 VAL B N 1
ATOM 3375 C CA . VAL B 1 171 ? 32.474 70.480 96.046 1.00 64.24 240 VAL B CA 1
ATOM 3376 C C . VAL B 1 171 ? 31.052 70.310 96.553 1.00 70.48 240 VAL B C 1
ATOM 3377 O O . VAL B 1 171 ? 30.709 69.208 96.984 1.00 70.21 240 VAL B O 1
ATOM 3381 N N . ARG B 1 172 ? 30.208 71.379 96.417 1.00 68.07 241 ARG B N 1
ATOM 3382 C CA . ARG B 1 172 ? 28.809 71.390 96.880 1.00 67.10 241 ARG B CA 1
ATOM 3383 C C . ARG B 1 172 ? 28.029 70.169 96.350 1.00 68.66 241 ARG B C 1
ATOM 3384 O O . ARG B 1 172 ? 27.522 69.381 97.132 1.00 67.08 241 ARG B O 1
ATOM 3392 N N . THR B 1 173 ? 28.038 69.974 95.036 1.00 64.70 242 THR B N 1
ATOM 3393 C CA . THR B 1 173 ? 27.350 68.903 94.328 1.00 63.06 242 THR B CA 1
ATOM 3394 C C . THR B 1 173 ? 27.819 67.489 94.715 1.00 67.03 242 THR B C 1
ATOM 3395 O O . THR B 1 173 ? 26.998 66.691 95.187 1.00 66.04 242 THR B O 1
ATOM 3399 N N . SER B 1 174 ? 29.126 67.178 94.502 1.00 63.61 243 SER B N 1
ATOM 3400 C CA . SER B 1 174 ? 29.732 65.871 94.791 1.00 62.22 243 SER B CA 1
ATOM 3401 C C . SER B 1 174 ? 29.469 65.494 96.229 1.00 65.07 243 SER B C 1
ATOM 3402 O O . SER B 1 174 ? 29.156 64.338 96.520 1.00 63.09 243 SER B O 1
ATOM 3405 N N . SER B 1 175 ? 29.496 66.503 97.118 1.00 63.04 244 SER B N 1
ATOM 3406 C CA . SER B 1 175 ? 29.190 66.327 98.530 1.00 63.07 244 SER B CA 1
ATOM 3407 C C . SER B 1 175 ? 27.724 65.879 98.727 1.00 66.52 244 SER B C 1
ATOM 3408 O O . SER B 1 175 ? 27.494 64.927 99.472 1.00 67.05 244 SER B O 1
ATOM 3411 N N . ILE B 1 176 ? 26.750 66.528 98.039 1.00 60.78 245 ILE B N 1
ATOM 3412 C CA . ILE B 1 176 ? 25.332 66.158 98.129 1.00 58.49 245 ILE B CA 1
ATOM 3413 C C . ILE B 1 176 ? 25.123 64.746 97.563 1.00 61.21 245 ILE B C 1
ATOM 3414 O O . ILE B 1 176 ? 24.422 63.939 98.188 1.00 59.11 245 ILE B O 1
ATOM 3419 N N . ILE B 1 177 ? 25.771 64.436 96.413 1.00 58.69 246 ILE B N 1
ATOM 3420 C CA . ILE B 1 177 ? 25.686 63.109 95.791 1.00 58.84 246 ILE B CA 1
ATOM 3421 C C . ILE B 1 177 ? 26.042 62.022 96.834 1.00 65.58 246 ILE B C 1
ATOM 3422 O O . ILE B 1 177 ? 25.252 61.092 97.032 1.00 64.98 246 ILE B O 1
ATOM 3427 N N . SER B 1 178 ? 27.174 62.211 97.561 1.00 64.33 247 SER B N 1
ATOM 3428 C CA . SER B 1 178 ? 27.635 61.317 98.625 1.00 64.93 247 SER B CA 1
ATOM 3429 C C . SER B 1 178 ? 26.561 61.133 99.675 1.00 68.51 247 SER B C 1
ATOM 3430 O O . SER B 1 178 ? 26.233 59.997 100.012 1.00 67.50 247 SER B O 1
ATOM 3433 N N . ASP B 1 179 ? 25.994 62.249 100.174 1.00 66.29 248 ASP B N 1
ATOM 3434 C CA . ASP B 1 179 ? 24.959 62.227 101.213 1.00 66.59 248 ASP B CA 1
ATOM 3435 C C . ASP B 1 179 ? 23.666 61.571 100.743 1.00 68.51 248 ASP B C 1
ATOM 3436 O O . ASP B 1 179 ? 23.062 60.807 101.492 1.00 67.72 248 ASP B O 1
ATOM 3441 N N . LEU B 1 180 ? 23.290 61.793 99.482 1.00 64.16 249 LEU B N 1
ATOM 3442 C CA . LEU B 1 180 ? 22.080 61.178 98.958 1.00 63.13 249 LEU B CA 1
ATOM 3443 C C . LEU B 1 180 ? 22.250 59.681 98.787 1.00 68.31 249 LEU B C 1
ATOM 3444 O O . LEU B 1 180 ? 21.357 58.927 99.172 1.00 67.80 249 LEU B O 1
ATOM 3449 N N . CYS B 1 181 ? 23.432 59.252 98.307 1.00 66.25 250 CYS B N 1
ATOM 3450 C CA . CYS B 1 181 ? 23.778 57.839 98.157 1.00 67.09 250 CYS B CA 1
ATOM 3451 C C . CYS B 1 181 ? 23.840 57.181 99.525 1.00 72.12 250 CYS B C 1
ATOM 3452 O O . CYS B 1 181 ? 23.408 56.039 99.669 1.00 72.77 250 CYS B O 1
ATOM 3455 N N . ARG B 1 182 ? 24.343 57.924 100.538 1.00 68.05 251 ARG B N 1
ATOM 3456 C CA . ARG B 1 182 ? 24.421 57.490 101.928 1.00 67.66 251 ARG B CA 1
ATOM 3457 C C . ARG B 1 182 ? 23.004 57.123 102.409 1.00 69.23 251 ARG B C 1
ATOM 3458 O O . ARG B 1 182 ? 22.804 56.000 102.862 1.00 68.13 251 ARG B O 1
ATOM 3466 N N . ILE B 1 183 ? 22.007 58.030 102.211 1.00 64.67 252 ILE B N 1
ATOM 3467 C CA . ILE B 1 183 ? 20.596 57.791 102.560 1.00 63.11 252 ILE B CA 1
ATOM 3468 C C . ILE B 1 183 ? 20.116 56.529 101.854 1.00 67.03 252 ILE B C 1
ATOM 3469 O O . ILE B 1 183 ? 19.592 55.640 102.522 1.00 68.05 252 ILE B O 1
ATOM 3474 N N . ILE B 1 184 ? 20.370 56.415 100.526 1.00 62.49 253 ILE B N 1
ATOM 3475 C CA . ILE B 1 184 ? 20.014 55.228 99.731 1.00 62.08 253 ILE B CA 1
ATOM 3476 C C . ILE B 1 184 ? 20.501 53.931 100.437 1.00 65.82 253 ILE B C 1
ATOM 3477 O O . ILE B 1 184 ? 19.701 52.998 100.600 1.00 66.39 253 ILE B O 1
ATOM 3482 N N . ILE B 1 185 ? 21.779 53.924 100.918 1.00 60.27 254 ILE B N 1
ATOM 3483 C CA . ILE B 1 185 ? 22.366 52.794 101.656 1.00 59.40 254 ILE B CA 1
ATOM 3484 C C . ILE B 1 185 ? 21.585 52.542 102.952 1.00 64.90 254 ILE B C 1
ATOM 3485 O O . ILE B 1 185 ? 21.186 51.401 103.199 1.00 64.65 254 ILE B O 1
ATOM 3490 N N . PHE B 1 186 ? 21.339 53.606 103.745 1.00 62.83 255 PHE B N 1
ATOM 3491 C CA . PHE B 1 186 ? 20.582 53.519 104.994 1.00 64.81 255 PHE B CA 1
ATOM 3492 C C . PHE B 1 186 ? 19.170 52.940 104.812 1.00 71.39 255 PHE B C 1
ATOM 3493 O O . PHE B 1 186 ? 18.762 52.097 105.607 1.00 71.61 255 PHE B O 1
ATOM 3501 N N . LEU B 1 187 ? 18.462 53.344 103.742 1.00 69.66 256 LEU B N 1
ATOM 3502 C CA . LEU B 1 187 ? 17.120 52.858 103.405 1.00 70.96 256 LEU B CA 1
ATOM 3503 C C . LEU B 1 187 ? 17.143 51.354 103.062 1.00 77.77 256 LEU B C 1
ATOM 3504 O O . LEU B 1 187 ? 16.270 50.598 103.501 1.00 78.28 256 LEU B O 1
ATOM 3509 N N . SER B 1 188 ? 18.191 50.929 102.338 1.00 76.18 257 SER B N 1
ATOM 3510 C CA . SER B 1 188 ? 18.439 49.548 101.907 1.00 77.87 257 SER B CA 1
ATOM 3511 C C . SER B 1 188 ? 18.768 48.567 103.075 1.00 82.38 257 SER B C 1
ATOM 3512 O O . SER B 1 188 ? 19.045 47.387 102.825 1.00 83.18 257 SER B O 1
ATOM 3515 N N . LEU B 1 189 ? 18.764 49.053 104.326 1.00 78.22 258 LEU B N 1
ATOM 3516 C CA . LEU B 1 189 ? 19.086 48.224 105.489 1.00 79.52 258 LEU B CA 1
ATOM 3517 C C . LEU B 1 189 ? 17.853 47.727 106.256 1.00 90.90 258 LEU B C 1
ATOM 3518 O O . LEU B 1 189 ? 16.823 48.413 106.285 1.00 91.11 258 LEU B O 1
ATOM 3523 N N . ASN B 1 190 ? 17.979 46.546 106.909 1.00 92.25 259 ASN B N 1
ATOM 3524 C CA . ASN B 1 190 ? 17.040 46.058 107.912 1.00 94.93 259 ASN B CA 1
ATOM 3525 C C . ASN B 1 190 ? 17.694 45.272 109.036 1.00 100.51 259 ASN B C 1
ATOM 3526 O O . ASN B 1 190 ? 17.602 44.046 109.138 1.00 101.87 259 ASN B O 1
ATOM 3531 N N . ASN B 1 191 ? 18.399 46.055 109.863 1.00 95.96 260 ASN B N 1
ATOM 3532 C CA . ASN B 1 191 ? 19.123 45.652 111.047 1.00 97.06 260 ASN B CA 1
ATOM 3533 C C . ASN B 1 191 ? 18.466 46.279 112.260 1.00 103.02 260 ASN B C 1
ATOM 3534 O O . ASN B 1 191 ? 18.848 45.947 113.388 1.00 106.48 260 ASN B O 1
ATOM 3539 N N . TYR B 1 192 ? 17.493 47.187 112.057 1.00 97.16 261 TYR B N 1
ATOM 3540 C CA . TYR B 1 192 ? 16.900 47.874 113.202 1.00 97.41 261 TYR B CA 1
ATOM 3541 C C . TYR B 1 192 ? 15.660 47.271 113.867 1.00 99.62 261 TYR B C 1
ATOM 3542 O O . TYR B 1 192 ? 15.179 47.822 114.860 1.00 100.57 261 TYR B O 1
ATOM 3551 N N . THR B 1 193 ? 15.238 46.087 113.405 1.00 93.43 262 THR B N 1
ATOM 3552 C CA . THR B 1 193 ? 14.120 45.288 113.914 1.00 93.82 262 THR B CA 1
ATOM 3553 C C . THR B 1 193 ? 14.071 45.157 115.463 1.00 97.24 262 THR B C 1
ATOM 3554 O O . THR B 1 193 ? 12.990 45.284 116.062 1.00 96.47 262 THR B O 1
ATOM 3558 N N . ASP B 1 194 ? 15.249 44.944 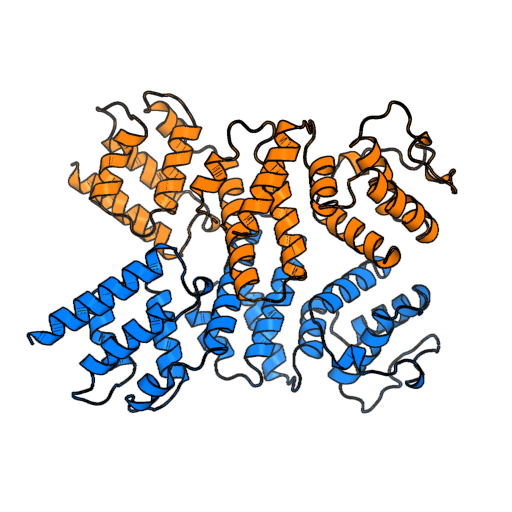116.095 1.00 93.57 263 ASP B N 1
ATOM 3559 C CA . ASP B 1 194 ? 15.392 44.775 117.550 1.00 95.44 263 ASP B CA 1
ATOM 3560 C C . ASP B 1 194 ? 15.310 46.106 118.300 1.00 94.57 263 ASP B C 1
ATOM 3561 O O . ASP B 1 194 ? 14.872 46.130 119.453 1.00 95.03 263 ASP B O 1
ATOM 3566 N N . ILE B 1 195 ? 15.734 47.205 117.643 1.00 86.79 264 ILE B N 1
ATOM 3567 C CA . ILE B 1 195 ? 15.653 48.566 118.187 1.00 85.58 264 ILE B CA 1
ATOM 3568 C C . ILE B 1 195 ? 14.186 49.020 118.072 1.00 87.74 264 ILE B C 1
ATOM 3569 O O . ILE B 1 195 ? 13.611 49.457 119.073 1.00 88.95 264 ILE B O 1
ATOM 3574 N N . ILE B 1 196 ? 13.575 48.855 116.862 1.00 81.61 265 ILE B N 1
ATOM 3575 C CA . ILE B 1 196 ? 12.161 49.156 116.562 1.00 81.82 265 ILE B CA 1
ATOM 3576 C C . ILE B 1 196 ? 11.270 48.412 117.577 1.00 88.26 265 ILE B C 1
ATOM 3577 O O . ILE B 1 196 ? 10.264 48.962 118.038 1.00 88.50 265 ILE B O 1
ATOM 3582 N N . ALA B 1 197 ? 11.674 47.173 117.932 1.00 85.99 266 ALA B N 1
ATOM 3583 C CA . ALA B 1 197 ? 10.987 46.326 118.903 1.00 88.73 266 ALA B CA 1
ATOM 3584 C C . ALA B 1 197 ? 10.863 46.987 120.277 1.00 93.26 266 ALA B C 1
ATOM 3585 O O . ALA B 1 197 ? 9.767 47.013 120.840 1.00 94.14 266 ALA B O 1
ATOM 3587 N N . ILE B 1 198 ? 11.976 47.543 120.797 1.00 89.41 267 ILE B N 1
ATOM 3588 C CA . ILE B 1 198 ? 12.043 48.170 122.130 1.00 91.23 267 ILE B CA 1
ATOM 3589 C C . ILE B 1 198 ? 11.538 49.626 122.220 1.00 96.11 267 ILE B C 1
ATOM 3590 O O . ILE B 1 198 ? 11.499 50.188 123.316 1.00 96.80 267 ILE B O 1
ATOM 3595 N N . SER B 1 199 ? 11.122 50.222 121.073 1.00 92.49 268 SER B N 1
ATOM 3596 C CA . SER B 1 199 ? 10.572 51.585 120.992 1.00 92.47 268 SER B CA 1
ATOM 3597 C C . SER B 1 199 ? 9.050 51.603 121.184 1.00 99.32 268 SER B C 1
ATOM 3598 O O . SER B 1 199 ? 8.355 50.696 120.719 1.00 98.97 268 SER B O 1
ATOM 3601 N N . ILE B 1 200 ? 8.546 52.634 121.885 1.00 98.52 269 ILE B N 1
ATOM 3602 C CA . ILE B 1 200 ? 7.117 52.856 122.186 1.00 101.09 269 ILE B CA 1
ATOM 3603 C C . ILE B 1 200 ? 6.302 53.080 120.863 1.00 106.14 269 ILE B C 1
ATOM 3604 O O . ILE B 1 200 ? 5.227 52.489 120.678 1.00 107.96 269 ILE B O 1
ATOM 3609 N N . LYS B 1 201 ? 6.826 53.953 119.973 1.00 99.81 270 LYS B N 1
ATOM 3610 C CA . LYS B 1 201 ? 6.268 54.282 118.664 1.00 98.15 270 LYS B CA 1
ATOM 3611 C C . LYS B 1 201 ? 6.970 53.305 117.735 1.00 102.85 270 LYS B C 1
ATOM 3612 O O . LYS B 1 201 ? 8.118 53.542 117.305 1.00 102.32 270 LYS B O 1
ATOM 3618 N N . LYS B 1 202 ? 6.348 52.143 117.521 1.00 100.30 271 LYS B N 1
ATOM 3619 C CA . LYS B 1 202 ? 6.985 51.067 116.761 1.00 98.92 271 LYS B CA 1
ATOM 3620 C C . LYS B 1 202 ? 7.253 51.312 115.261 1.00 103.74 271 LYS B C 1
ATOM 3621 O O . LYS B 1 202 ? 7.040 50.427 114.423 1.00 102.70 271 LYS B O 1
ATOM 3627 N N . ASP B 1 203 ? 7.805 52.521 114.962 1.00 101.36 272 ASP B N 1
ATOM 3628 C CA . ASP B 1 203 ? 8.122 53.082 113.644 1.00 99.55 272 ASP B CA 1
ATOM 3629 C C . ASP B 1 203 ? 9.595 52.901 113.298 1.00 102.55 272 ASP B C 1
ATOM 3630 O O . ASP B 1 203 ? 10.461 53.134 114.145 1.00 103.85 272 ASP B O 1
ATOM 3635 N N . LYS B 1 204 ? 9.868 52.509 112.036 1.00 95.96 273 LYS B N 1
ATOM 3636 C CA . LYS B 1 204 ? 11.213 52.324 111.502 1.00 93.28 273 LYS B CA 1
ATOM 3637 C C . LYS B 1 204 ? 11.847 53.695 111.282 1.00 95.75 273 LYS B C 1
ATOM 3638 O O . LYS B 1 204 ? 12.977 53.911 111.715 1.00 95.03 273 LYS B O 1
ATOM 3644 N N . ASP B 1 205 ? 11.098 54.623 110.642 1.00 91.79 274 ASP B N 1
ATOM 3645 C CA . ASP B 1 205 ? 11.522 55.993 110.332 1.00 90.56 274 ASP B CA 1
ATOM 3646 C C . ASP B 1 205 ? 12.025 56.799 111.540 1.00 91.98 274 ASP B C 1
ATOM 3647 O O . ASP B 1 205 ? 12.990 57.553 111.381 1.00 89.06 274 ASP B O 1
ATOM 3652 N N . VAL B 1 206 ? 11.401 56.622 112.742 1.00 89.33 275 VAL B N 1
ATOM 3653 C CA . VAL B 1 206 ? 11.827 57.325 113.962 1.00 90.43 275 VAL B CA 1
ATOM 3654 C C . VAL B 1 206 ? 13.223 56.880 114.403 1.00 93.25 275 VAL B C 1
ATOM 3655 O O . VAL B 1 206 ? 14.024 57.708 114.845 1.00 93.26 275 VAL B O 1
ATOM 3659 N N . ILE B 1 207 ? 13.515 55.574 114.221 1.00 88.75 276 ILE B N 1
ATOM 3660 C CA . ILE B 1 207 ? 14.803 54.933 114.516 1.00 87.64 276 ILE B CA 1
ATOM 3661 C C . ILE B 1 207 ? 15.804 55.378 113.453 1.00 89.41 276 ILE B C 1
ATOM 3662 O O . ILE B 1 207 ? 16.896 55.821 113.786 1.00 88.08 276 ILE B O 1
ATOM 3667 N N . LEU B 1 208 ? 15.400 55.288 112.179 1.00 86.17 277 LEU B N 1
ATOM 3668 C CA . LEU B 1 208 ? 16.201 55.665 111.016 1.00 84.98 277 LEU B CA 1
ATOM 3669 C C . LEU B 1 208 ? 16.662 57.120 111.106 1.00 88.79 277 LEU B C 1
ATOM 3670 O O . LEU B 1 208 ? 17.845 57.394 110.859 1.00 88.64 277 LEU B O 1
ATOM 3675 N N . ASN B 1 209 ? 15.746 58.025 111.528 1.00 83.83 278 ASN B N 1
ATOM 3676 C CA . ASN B 1 209 ? 16.040 59.439 111.750 1.00 82.91 278 ASN B CA 1
ATOM 3677 C C . ASN B 1 209 ? 17.188 59.558 112.783 1.00 85.62 278 ASN B C 1
ATOM 3678 O O . ASN B 1 209 ? 18.178 60.246 112.524 1.00 83.48 278 ASN B O 1
ATOM 3683 N N . GLU B 1 210 ? 17.066 58.844 113.921 1.00 83.26 279 GLU B N 1
ATOM 3684 C CA . GLU B 1 210 ? 18.068 58.847 114.979 1.00 84.49 279 GLU B CA 1
ATOM 3685 C C . GLU B 1 210 ? 19.447 58.383 114.517 1.00 87.92 279 GLU B C 1
ATOM 3686 O O . GLU B 1 210 ? 20.448 58.984 114.916 1.00 88.39 279 GLU B O 1
ATOM 3692 N N . MET B 1 211 ? 19.499 57.329 113.667 1.00 83.39 280 MET B N 1
ATOM 3693 C CA . MET B 1 211 ? 20.747 56.781 113.136 1.00 82.29 280 MET B CA 1
ATOM 3694 C C . MET B 1 211 ? 21.442 57.857 112.328 1.00 84.64 280 MET B C 1
ATOM 3695 O O . MET B 1 211 ? 22.632 58.097 112.547 1.00 85.94 280 MET B O 1
ATOM 3700 N N . LEU B 1 212 ? 20.673 58.575 111.474 1.00 77.76 281 LEU B N 1
ATOM 3701 C CA . LEU B 1 212 ? 21.189 59.669 110.649 1.00 76.18 281 LEU B CA 1
ATOM 3702 C C . LEU B 1 212 ? 21.689 60.849 111.477 1.00 80.72 281 LEU B C 1
ATOM 3703 O O . LEU B 1 212 ? 22.646 61.510 111.065 1.00 79.90 281 LEU B O 1
ATOM 3708 N N . SER B 1 213 ? 21.055 61.098 112.645 1.00 78.50 282 SER B N 1
ATOM 3709 C CA . SER B 1 213 ? 21.449 62.165 113.561 1.00 80.33 282 SER B CA 1
ATOM 3710 C C . SER B 1 213 ? 22.810 61.863 114.158 1.00 84.40 282 SER B C 1
ATOM 3711 O O . SER B 1 213 ? 23.621 62.771 114.292 1.00 84.99 282 SER B O 1
ATOM 3714 N N . ILE B 1 214 ? 23.063 60.591 114.511 1.00 80.60 283 ILE B N 1
ATOM 3715 C CA . ILE B 1 214 ? 24.332 60.151 115.103 1.00 81.69 283 ILE B CA 1
ATOM 3716 C C . ILE B 1 214 ? 25.478 60.361 114.097 1.00 86.09 283 ILE B C 1
ATOM 3717 O O . ILE B 1 214 ? 26.593 60.736 114.491 1.00 85.99 283 ILE B O 1
ATOM 3722 N N . ILE B 1 215 ? 25.170 60.153 112.793 1.00 82.33 284 ILE B N 1
ATOM 3723 C CA . ILE B 1 215 ? 26.107 60.334 111.683 1.00 81.24 284 ILE B CA 1
ATOM 3724 C C . ILE B 1 215 ? 26.310 61.838 111.426 1.00 89.12 284 ILE B C 1
ATOM 3725 O O . ILE B 1 215 ? 27.432 62.264 111.138 1.00 89.09 284 ILE B O 1
ATOM 3730 N N . GLU B 1 216 ? 25.228 62.635 111.568 1.00 88.19 285 GLU B N 1
ATOM 3731 C CA . GLU B 1 216 ? 25.229 64.094 111.431 1.00 89.66 285 GLU B CA 1
ATOM 3732 C C . GLU B 1 216 ? 26.101 64.705 112.542 1.00 99.21 285 GLU B C 1
ATOM 3733 O O . GLU B 1 216 ? 26.911 65.610 112.304 1.00 97.61 285 GLU B O 1
ATOM 3739 N N . HIS B 1 217 ? 25.945 64.146 113.758 1.00 101.96 286 HIS B N 1
ATOM 3740 C CA . HIS B 1 217 ? 26.680 64.524 114.950 1.00 106.09 286 HIS B CA 1
ATOM 3741 C C . HIS B 1 217 ? 28.061 63.916 114.902 1.00 113.52 286 HIS B C 1
ATOM 3742 O O . HIS B 1 217 ? 28.340 62.904 115.564 1.00 113.48 286 HIS B O 1
ATOM 3749 N N . VAL B 1 218 ? 28.924 64.539 114.065 1.00 112.25 287 VAL B N 1
ATOM 3750 C CA . VAL B 1 218 ? 30.335 64.173 113.933 1.00 113.57 287 VAL B CA 1
ATOM 3751 C C . VAL B 1 218 ? 31.004 64.499 115.294 1.00 122.65 287 VAL B C 1
ATOM 3752 O O . VAL B 1 218 ? 31.786 63.692 115.815 1.00 123.56 287 VAL B O 1
ATOM 3756 N N . TRP B 1 219 ? 30.577 65.634 115.902 1.00 121.64 288 TRP B N 1
ATOM 3757 C CA . TRP B 1 219 ? 30.972 66.084 117.223 1.00 125.33 288 TRP B CA 1
ATOM 3758 C C . TRP B 1 219 ? 30.006 65.467 118.247 1.00 131.09 288 TRP B C 1
ATOM 3759 O O . TRP B 1 219 ? 29.208 66.158 118.896 1.00 132.21 288 TRP B O 1
ATOM 3770 N N . LEU B 1 220 ? 30.080 64.126 118.347 1.00 126.47 289 LEU B N 1
ATOM 3771 C CA . LEU B 1 220 ? 29.281 63.305 119.232 1.00 125.96 289 LEU B CA 1
ATOM 3772 C C . LEU B 1 220 ? 29.690 63.564 120.663 1.00 131.72 289 LEU B C 1
ATOM 3773 O O . LEU B 1 220 ? 30.862 63.399 121.010 1.00 132.60 289 LEU B O 1
ATOM 3778 N N . THR B 1 221 ? 28.730 64.022 121.473 1.00 128.91 290 THR B N 1
ATOM 3779 C CA . THR B 1 221 ? 28.938 64.323 122.893 1.00 131.65 290 THR B CA 1
ATOM 3780 C C . THR B 1 221 ? 28.262 63.260 123.752 1.00 134.64 290 THR B C 1
ATOM 3781 O O . THR B 1 221 ? 27.237 62.696 123.348 1.00 132.67 290 THR B O 1
ATOM 3785 N N . GLU B 1 222 ? 28.845 62.981 124.934 1.00 132.17 291 GLU B N 1
ATOM 3786 C CA . GLU B 1 222 ? 28.325 61.991 125.884 1.00 132.27 291 GLU B CA 1
ATOM 3787 C C . GLU B 1 222 ? 26.912 62.406 126.308 1.00 136.13 291 GLU B C 1
ATOM 3788 O O . GLU B 1 222 ? 26.016 61.563 126.362 1.00 135.19 291 GLU B O 1
ATOM 3794 N N . ASP B 1 223 ? 26.714 63.729 126.513 1.00 133.30 292 ASP B N 1
ATOM 3795 C CA . ASP B 1 223 ? 25.465 64.390 126.904 1.00 133.60 292 ASP B CA 1
ATOM 3796 C C . ASP B 1 223 ? 24.359 64.183 125.878 1.00 131.35 292 ASP B C 1
ATOM 3797 O O . ASP B 1 223 ? 23.228 63.868 126.251 1.00 130.58 292 ASP B O 1
ATOM 3802 N N . TRP B 1 224 ? 24.686 64.362 124.587 1.00 124.06 293 TRP B N 1
ATOM 3803 C CA . TRP B 1 224 ? 23.736 64.193 123.495 1.00 120.31 293 TRP B CA 1
ATOM 3804 C C . TRP B 1 224 ? 23.405 62.721 123.341 1.00 121.57 293 TRP B C 1
ATOM 3805 O O . TRP B 1 224 ? 22.242 62.354 123.499 1.00 120.96 293 TRP B O 1
ATOM 3816 N N . LEU B 1 225 ? 24.432 61.874 123.126 1.00 116.18 294 LEU B N 1
ATOM 3817 C CA . LEU B 1 225 ? 24.276 60.429 122.961 1.00 113.59 294 LEU B CA 1
ATOM 3818 C C . LEU B 1 225 ? 23.459 59.778 124.091 1.00 118.62 294 LEU B C 1
ATOM 3819 O O . LEU B 1 225 ? 22.621 58.928 123.799 1.00 117.96 294 LEU B O 1
ATOM 3824 N N . LEU B 1 226 ? 23.657 60.208 125.355 1.00 116.04 295 LEU B N 1
ATOM 3825 C CA . LEU B 1 226 ? 22.920 59.671 126.499 1.00 117.60 295 LEU B CA 1
ATOM 3826 C C . LEU B 1 226 ? 21.392 59.840 126.398 1.00 118.16 295 LEU B C 1
ATOM 3827 O O . LEU B 1 226 ? 20.653 58.963 126.851 1.00 119.21 295 LEU B O 1
ATOM 3832 N N . GLU B 1 227 ? 20.924 60.941 125.796 1.00 111.02 296 GLU B N 1
ATOM 3833 C CA . GLU B 1 227 ? 19.490 61.197 125.633 1.00 109.98 296 GLU B CA 1
ATOM 3834 C C . GLU B 1 227 ? 18.901 60.595 124.326 1.00 108.92 296 GLU B C 1
ATOM 3835 O O . GLU B 1 227 ? 17.768 60.906 123.942 1.00 108.53 296 GLU B O 1
ATOM 3841 N N . SER B 1 228 ? 19.664 59.692 123.672 1.00 100.99 297 SER B N 1
ATOM 3842 C CA . SER B 1 228 ? 19.257 59.006 122.444 1.00 96.50 297 SER B CA 1
ATOM 3843 C C . SER B 1 228 ? 18.034 58.085 122.619 1.00 100.05 297 SER B C 1
ATOM 3844 O O . SER B 1 228 ? 17.177 58.134 121.736 1.00 97.58 297 SER B O 1
ATOM 3847 N N . PRO B 1 229 ? 17.897 57.240 123.695 1.00 98.65 298 PRO B N 1
ATOM 3848 C CA . PRO B 1 229 ? 16.701 56.387 123.783 1.00 99.19 298 PRO B CA 1
ATOM 3849 C C . PRO B 1 229 ? 15.440 57.174 124.124 1.00 107.19 298 PRO B C 1
ATOM 3850 O O . PRO B 1 229 ? 14.331 56.663 123.961 1.00 107.68 298 PRO B O 1
ATOM 3854 N N . SER B 1 230 ? 15.619 58.428 124.590 1.00 105.70 299 SER B N 1
ATOM 3855 C CA . SER B 1 230 ? 14.550 59.351 124.963 1.00 107.25 299 SER B CA 1
ATOM 3856 C C . SER B 1 230 ? 13.957 60.014 123.716 1.00 107.58 299 SER B C 1
ATOM 3857 O O . SER B 1 230 ? 12.766 60.340 123.707 1.00 109.24 299 SER B O 1
ATOM 3860 N N . ARG B 1 231 ? 14.783 60.203 122.666 1.00 99.14 300 ARG B N 1
ATOM 3861 C CA . ARG B 1 231 ? 14.338 60.799 121.405 1.00 96.58 300 ARG B CA 1
ATOM 3862 C C . ARG B 1 231 ? 13.475 59.796 120.676 1.00 101.55 300 ARG B C 1
ATOM 3863 O O . ARG B 1 231 ? 12.377 60.139 120.229 1.00 101.53 300 ARG B O 1
ATOM 3871 N N . VAL B 1 232 ? 13.975 58.543 120.576 1.00 98.66 301 VAL B N 1
ATOM 3872 C CA . VAL B 1 232 ? 13.297 57.418 119.917 1.00 98.08 301 VAL B CA 1
ATOM 3873 C C . VAL B 1 232 ? 12.219 56.741 120.771 1.00 103.61 301 VAL B C 1
ATOM 3874 O O . VAL B 1 232 ? 11.566 55.786 120.321 1.00 102.04 301 VAL B O 1
ATOM 3878 N N . SER B 1 233 ? 12.013 57.275 121.991 1.00 103.10 302 SER B N 1
ATOM 3879 C CA . SER B 1 233 ? 11.045 56.794 122.966 1.00 106.11 302 SER B CA 1
ATOM 3880 C C . SER B 1 233 ? 11.177 55.267 123.164 1.00 109.16 302 SER B C 1
ATOM 3881 O O . SER B 1 233 ? 10.322 54.488 122.749 1.00 109.00 302 SER B O 1
ATOM 3884 N N . ILE B 1 234 ? 12.332 54.859 123.700 1.00 104.05 303 ILE B N 1
ATOM 3885 C CA . ILE B 1 234 ? 12.621 53.471 124.010 1.00 103.62 303 ILE B CA 1
ATOM 3886 C C . ILE B 1 234 ? 12.027 53.257 125.397 1.00 112.01 303 ILE B C 1
ATOM 3887 O O . ILE B 1 234 ? 12.145 54.137 126.264 1.00 113.91 303 ILE B O 1
ATOM 3892 N N . VAL B 1 235 ? 11.354 52.111 125.595 1.00 109.24 304 VAL B N 1
ATOM 3893 C CA . VAL B 1 235 ? 10.763 51.757 126.886 1.00 112.12 304 VAL B CA 1
ATOM 3894 C C . VAL B 1 235 ? 11.872 51.843 127.953 1.00 118.49 304 VAL B C 1
ATOM 3895 O O . VAL B 1 235 ? 12.976 51.333 127.751 1.00 117.15 304 VAL B O 1
ATOM 3899 N N . GLU B 1 236 ? 11.631 52.646 128.989 1.00 118.57 305 GLU B N 1
ATOM 3900 C CA . GLU B 1 236 ? 12.574 52.997 130.063 1.00 120.22 305 GLU B CA 1
ATOM 3901 C C . GLU B 1 236 ? 13.521 51.907 130.570 1.00 122.15 305 GLU B C 1
ATOM 3902 O O . GLU B 1 236 ? 14.732 52.145 130.641 1.00 120.55 305 GLU B O 1
ATOM 3908 N N . ASP B 1 237 ? 12.978 50.711 130.861 1.00 118.63 306 ASP B N 1
ATOM 3909 C CA . ASP B 1 237 ? 13.716 49.545 131.359 1.00 119.14 306 ASP B CA 1
ATOM 3910 C C . ASP B 1 237 ? 14.707 48.918 130.349 1.00 117.40 306 ASP B C 1
ATOM 3911 O O . ASP B 1 237 ? 15.571 48.136 130.749 1.00 118.43 306 ASP B O 1
ATOM 3916 N N . LYS B 1 238 ? 14.577 49.240 129.055 1.00 107.92 307 LYS B N 1
ATOM 3917 C CA . LYS B 1 238 ? 15.411 48.658 128.006 1.00 103.82 307 LYS B CA 1
ATOM 3918 C C . LYS B 1 238 ? 16.414 49.661 127.336 1.00 104.95 307 LYS B C 1
ATOM 3919 O O . LYS B 1 238 ? 16.922 49.389 126.249 1.00 101.68 307 LYS B O 1
ATOM 3925 N N . HIS B 1 239 ? 16.733 50.786 128.021 1.00 102.35 308 HIS B N 1
ATOM 3926 C CA . HIS B 1 239 ? 17.671 51.838 127.577 1.00 99.72 308 HIS B CA 1
ATOM 3927 C C . HIS B 1 239 ? 19.126 51.374 127.462 1.00 101.73 308 HIS B C 1
ATOM 3928 O O . HIS B 1 239 ? 19.808 51.769 126.525 1.00 98.76 308 HIS B O 1
ATOM 3935 N N . VAL B 1 240 ? 19.616 50.577 128.419 1.00 100.91 309 VAL B N 1
ATOM 3936 C CA . VAL B 1 240 ? 20.985 50.053 128.359 1.00 100.51 309 VAL B CA 1
ATOM 3937 C C . VAL B 1 240 ? 21.117 49.126 127.135 1.00 102.34 309 VAL B C 1
ATOM 3938 O O . VAL B 1 240 ? 21.986 49.356 126.279 1.00 99.21 309 VAL B O 1
ATOM 3942 N N . TYR B 1 241 ? 20.186 48.141 127.030 1.00 99.37 310 TYR B N 1
ATOM 3943 C CA . TYR B 1 241 ? 20.068 47.178 125.939 1.00 96.79 310 TYR B CA 1
ATOM 3944 C C . TYR B 1 241 ? 20.052 47.911 124.607 1.00 96.31 310 TYR B C 1
ATOM 3945 O O . TYR B 1 241 ? 20.713 47.465 123.674 1.00 93.96 310 TYR B O 1
ATOM 3954 N N . TYR B 1 242 ? 19.350 49.067 124.546 1.00 92.11 311 TYR B N 1
ATOM 3955 C CA . TYR B 1 242 ? 19.271 49.936 123.374 1.00 88.69 311 TYR B CA 1
ATOM 3956 C C . TYR B 1 242 ? 20.659 50.301 122.927 1.00 92.15 311 TYR B C 1
ATOM 3957 O O . TYR B 1 242 ? 20.961 50.144 121.749 1.00 90.01 311 TYR B O 1
ATOM 3966 N N . PHE B 1 243 ? 21.506 50.782 123.861 1.00 91.31 312 PHE B N 1
ATOM 3967 C CA . PHE B 1 243 ? 22.882 51.173 123.561 1.00 91.07 312 PHE B CA 1
ATOM 3968 C C . PHE B 1 243 ? 23.720 49.987 123.086 1.00 94.31 312 PHE B C 1
ATOM 3969 O O . PHE B 1 243 ? 24.510 50.147 122.160 1.00 91.62 312 PHE B O 1
ATOM 3977 N N . HIS B 1 244 ? 23.482 48.781 123.651 1.00 92.53 313 HIS B N 1
ATOM 3978 C CA . HIS B 1 244 ? 24.161 47.556 123.217 1.00 91.82 313 HIS B CA 1
ATOM 3979 C C . HIS B 1 244 ? 23.815 47.204 121.769 1.00 90.33 313 HIS B C 1
ATOM 3980 O O . HIS B 1 244 ? 24.693 46.767 121.027 1.00 90.01 313 HIS B O 1
ATOM 3987 N N . LEU B 1 245 ? 22.552 47.434 121.371 1.00 82.46 314 LEU B N 1
ATOM 3988 C CA . LEU B 1 245 ? 22.036 47.181 120.031 1.00 79.20 314 LEU B CA 1
ATOM 3989 C C . LEU B 1 245 ? 22.558 48.216 119.051 1.00 82.10 314 LEU B C 1
ATOM 3990 O O . LEU B 1 245 ? 22.687 47.940 117.858 1.00 79.50 314 LEU B O 1
ATOM 3995 N N . LEU B 1 246 ? 22.812 49.426 119.570 1.00 81.03 315 LEU B N 1
ATOM 3996 C CA . LEU B 1 246 ? 23.298 50.600 118.848 1.00 79.45 315 LEU B CA 1
ATOM 3997 C C . LEU B 1 246 ? 24.742 50.416 118.476 1.00 85.48 315 LEU B C 1
ATOM 3998 O O . LEU B 1 246 ? 25.117 50.737 117.351 1.00 83.65 315 LEU B O 1
ATOM 4003 N N . LYS B 1 247 ? 25.552 49.894 119.420 1.00 85.37 316 LYS B N 1
ATOM 4004 C CA . LYS B 1 247 ? 26.963 49.588 119.212 1.00 86.23 316 LYS B CA 1
ATOM 4005 C C . LYS B 1 247 ? 27.020 48.519 118.110 1.00 89.22 316 LYS B C 1
ATOM 4006 O O . LYS B 1 247 ? 27.693 48.720 117.096 1.00 87.75 316 LYS B O 1
ATOM 4012 N N . GLU B 1 248 ? 26.212 47.445 118.277 1.00 86.15 317 GLU B N 1
ATOM 4013 C CA . GLU B 1 248 ? 26.037 46.312 117.370 1.00 85.97 317 GLU B CA 1
ATOM 4014 C C . GLU B 1 248 ? 25.685 46.793 115.949 1.00 88.84 317 GLU B C 1
ATOM 4015 O O . GLU B 1 248 ? 26.257 46.293 114.973 1.00 88.27 317 GLU B O 1
ATOM 4021 N N . PHE B 1 249 ? 24.757 47.777 115.851 1.00 84.20 318 PHE B N 1
ATOM 4022 C CA . PHE B 1 249 ? 24.286 48.383 114.605 1.00 80.86 318 PHE B CA 1
ATOM 4023 C C . PHE B 1 249 ? 25.399 49.149 113.885 1.00 84.08 318 PHE B C 1
ATOM 4024 O O . PHE B 1 249 ? 25.605 48.930 112.694 1.00 82.34 318 PHE B O 1
ATOM 4032 N N . PHE B 1 250 ? 26.067 50.089 114.591 1.00 81.93 319 PHE B N 1
ATOM 4033 C CA . PHE B 1 250 ? 27.133 50.911 114.021 1.00 81.46 319 PHE B CA 1
ATOM 4034 C C . PHE B 1 250 ? 28.379 50.136 113.645 1.00 86.31 319 PHE B C 1
ATOM 4035 O O . PHE B 1 250 ? 29.076 50.516 112.704 1.00 83.80 319 PHE B O 1
ATOM 4043 N N . ALA B 1 251 ? 28.637 49.030 114.353 1.00 86.46 320 ALA B N 1
ATOM 4044 C CA . ALA B 1 251 ? 29.748 48.129 114.073 1.00 87.81 320 ALA B CA 1
ATOM 4045 C C . ALA B 1 251 ? 29.474 47.398 112.762 1.00 90.44 320 ALA B C 1
ATOM 4046 O O . ALA B 1 251 ? 30.404 47.158 112.002 1.00 90.99 320 ALA B O 1
ATOM 4048 N N . SER B 1 252 ? 28.193 47.075 112.496 1.00 85.89 321 SER B N 1
ATOM 4049 C CA . SER B 1 252 ? 27.722 46.354 111.314 1.00 85.09 321 SER B CA 1
ATOM 4050 C C . SER B 1 252 ? 27.682 47.169 110.002 1.00 87.11 321 SER B C 1
ATOM 4051 O O . SER B 1 252 ? 27.747 46.572 108.924 1.00 87.03 321 SER B O 1
ATOM 4054 N N . LEU B 1 253 ? 27.528 48.504 110.086 1.00 81.68 322 LEU B N 1
ATOM 4055 C CA . LEU B 1 253 ? 27.388 49.379 108.921 1.00 79.10 322 LEU B CA 1
ATOM 4056 C C . LEU B 1 253 ? 28.536 49.319 107.916 1.00 85.41 322 LEU B C 1
ATOM 4057 O O . LEU B 1 253 ? 29.679 49.144 108.345 1.00 87.08 322 LEU B O 1
ATOM 4062 N N . PRO B 1 254 ? 28.268 49.534 106.587 1.00 80.91 323 PRO B N 1
ATOM 4063 C CA . PRO B 1 254 ? 29.375 49.628 105.619 1.00 80.98 323 PRO B CA 1
ATOM 4064 C C . PRO B 1 254 ? 30.120 50.950 105.811 1.00 85.59 323 PRO B C 1
ATOM 4065 O O . PRO B 1 254 ? 29.516 51.925 106.268 1.00 84.32 323 PRO B O 1
ATOM 4069 N N . ASP B 1 255 ? 31.417 50.994 105.449 1.00 83.95 324 ASP B N 1
ATOM 4070 C CA . ASP B 1 255 ? 32.249 52.197 105.609 1.00 84.13 324 ASP B CA 1
ATOM 4071 C C . ASP B 1 255 ? 31.671 53.458 104.963 1.00 83.77 324 ASP B C 1
ATOM 4072 O O . ASP B 1 255 ? 31.919 54.566 105.451 1.00 82.62 324 ASP B O 1
ATOM 4077 N N . ALA B 1 256 ? 30.860 53.275 103.908 1.00 78.55 325 ALA B N 1
ATOM 4078 C CA . ALA B 1 256 ? 30.220 54.347 103.148 1.00 77.03 325 ALA B CA 1
ATOM 4079 C C . ALA B 1 256 ? 29.323 55.238 103.981 1.00 81.87 325 ALA B C 1
ATOM 4080 O O . ALA B 1 256 ? 29.218 56.435 103.701 1.00 80.59 325 ALA B O 1
ATOM 4082 N N . CYS B 1 257 ? 28.702 54.661 105.021 1.00 80.29 326 CYS B N 1
ATOM 4083 C CA . CYS B 1 257 ? 27.775 55.322 105.944 1.00 79.79 326 CYS B CA 1
ATOM 4084 C C . CYS B 1 257 ? 28.389 56.434 106.785 1.00 85.34 326 CYS B C 1
ATOM 4085 O O . CYS B 1 257 ? 27.675 57.329 107.232 1.00 84.33 326 CYS B O 1
ATOM 4088 N N . PHE B 1 258 ? 29.697 56.366 107.019 1.00 85.28 327 PHE B N 1
ATOM 4089 C CA . PHE B 1 258 ? 30.408 57.326 107.855 1.00 87.95 327 PHE B CA 1
ATOM 4090 C C . PHE B 1 258 ? 31.089 58.453 107.072 1.00 95.08 327 PHE B C 1
ATOM 4091 O O . PHE B 1 258 ? 31.698 58.223 106.020 1.00 94.84 327 PHE B O 1
ATOM 4099 N N . ILE B 1 259 ? 30.975 59.669 107.623 1.00 94.23 328 ILE B N 1
ATOM 4100 C CA . ILE B 1 259 ? 31.524 60.935 107.140 1.00 95.61 328 ILE B CA 1
ATOM 4101 C C . ILE B 1 259 ? 33.064 60.955 107.206 1.00 105.42 328 ILE B C 1
ATOM 4102 O O . ILE B 1 259 ? 33.697 61.630 106.404 1.00 106.85 328 ILE B O 1
ATOM 4107 N N . ASP B 1 260 ? 33.660 60.217 108.134 1.00 105.51 329 ASP B N 1
ATOM 4108 C CA . ASP B 1 260 ? 35.110 60.147 108.283 1.00 109.16 329 ASP B CA 1
ATOM 4109 C C . ASP B 1 260 ? 35.524 58.712 108.601 1.00 116.70 329 ASP B C 1
ATOM 4110 O O . ASP B 1 260 ? 34.680 57.918 109.027 1.00 116.65 329 ASP B O 1
ATOM 4115 N N . ASN B 1 261 ? 36.821 58.378 108.420 1.00 115.90 330 ASN B N 1
ATOM 4116 C CA . ASN B 1 261 ? 37.324 57.040 108.745 1.00 117.57 330 ASN B CA 1
ATOM 4117 C C . ASN B 1 261 ? 37.183 56.773 110.265 1.00 121.72 330 ASN B C 1
ATOM 4118 O O . ASN B 1 261 ? 36.656 55.724 110.668 1.00 121.88 330 ASN B O 1
ATOM 4123 N N . GLU B 1 262 ? 37.593 57.758 111.093 1.00 117.58 331 GLU B N 1
ATOM 4124 C CA . GLU B 1 262 ? 37.524 57.657 112.548 1.00 118.00 331 GLU B CA 1
ATOM 4125 C C . GLU B 1 262 ? 36.114 57.841 113.115 1.00 115.70 331 GLU B C 1
ATOM 4126 O O . GLU B 1 262 ? 35.922 57.613 114.309 1.00 116.26 331 GLU B O 1
ATOM 4132 N N . GLN B 1 263 ? 35.124 58.188 112.259 1.00 106.35 332 GLN B N 1
ATOM 4133 C CA . GLN B 1 263 ? 33.736 58.349 112.696 1.00 103.08 332 GLN B CA 1
ATOM 4134 C C . GLN B 1 263 ? 33.129 57.060 113.247 1.00 105.96 332 GLN B C 1
ATOM 4135 O O . GLN B 1 263 ? 32.338 57.143 114.187 1.00 106.51 332 GLN B O 1
ATOM 4141 N N . ARG B 1 264 ? 33.511 55.875 112.712 1.00 100.40 333 ARG B N 1
ATOM 4142 C CA . ARG B 1 264 ? 32.983 54.611 113.238 1.00 99.33 333 ARG B CA 1
ATOM 4143 C C . ARG B 1 264 ? 33.532 54.372 114.632 1.00 105.87 333 ARG B C 1
ATOM 4144 O O . ARG B 1 264 ? 32.767 54.239 115.588 1.00 105.66 333 ARG B O 1
ATOM 4152 N N . SER B 1 265 ? 34.867 54.357 114.725 1.00 104.85 334 SER B N 1
ATOM 4153 C CA . SER B 1 265 ? 35.680 54.133 115.917 1.00 107.86 334 SER B CA 1
ATOM 4154 C C . SER B 1 265 ? 35.287 55.080 117.052 1.00 109.58 334 SER B C 1
ATOM 4155 O O . SER B 1 265 ? 35.131 54.626 118.186 1.00 110.02 334 SER B O 1
ATOM 4158 N N . ASN B 1 266 ? 35.059 56.372 116.728 1.00 104.12 335 ASN B N 1
ATOM 4159 C CA . ASN B 1 266 ? 34.620 57.380 117.692 1.00 104.78 335 ASN B CA 1
ATOM 4160 C C . ASN B 1 266 ? 33.189 57.109 118.153 1.00 107.32 335 ASN B C 1
ATOM 4161 O O . ASN B 1 266 ? 32.956 57.156 119.360 1.00 109.44 335 ASN B O 1
ATOM 4166 N N . THR B 1 267 ? 32.242 56.802 117.216 1.00 99.48 336 THR B N 1
ATOM 4167 C CA . THR B 1 267 ? 30.843 56.496 117.565 1.00 97.39 336 THR B CA 1
ATOM 4168 C C . THR B 1 267 ? 30.752 55.297 118.517 1.00 101.62 336 THR B C 1
ATOM 4169 O O . THR B 1 267 ? 30.084 55.395 119.548 1.00 102.24 336 THR B O 1
ATOM 4173 N N . LEU B 1 268 ? 31.465 54.199 118.195 1.00 97.99 337 LEU B N 1
ATOM 4174 C CA . LEU B 1 268 ? 31.500 52.986 119.017 1.00 99.72 337 LEU B CA 1
ATOM 4175 C C . LEU B 1 268 ? 32.134 53.233 120.388 1.00 108.57 337 LEU B C 1
ATOM 4176 O O . LEU B 1 268 ? 31.686 52.638 121.372 1.00 109.83 337 LEU B O 1
ATOM 4181 N N . LEU B 1 269 ? 33.161 54.123 120.459 1.00 107.23 338 LEU B N 1
ATOM 4182 C CA . LEU B 1 269 ? 33.831 54.500 121.714 1.00 110.59 338 LEU B CA 1
ATOM 4183 C C . LEU B 1 269 ? 32.833 55.173 122.629 1.00 113.33 338 LEU B C 1
ATOM 4184 O O . LEU B 1 269 ? 32.743 54.833 123.805 1.00 114.98 338 LEU B O 1
ATOM 4189 N N . MET B 1 270 ? 32.081 56.123 122.058 1.00 107.13 339 MET B N 1
ATOM 4190 C CA . MET B 1 270 ? 31.050 56.915 122.709 1.00 107.16 339 MET B CA 1
ATOM 4191 C C . MET B 1 270 ? 29.934 56.064 123.253 1.00 109.83 339 MET B C 1
ATOM 4192 O O . MET B 1 270 ? 29.560 56.248 124.410 1.00 111.73 339 MET B O 1
ATOM 4197 N N . ILE B 1 271 ? 29.398 55.130 122.438 1.00 102.72 340 ILE B N 1
ATOM 4198 C CA . ILE B 1 271 ? 28.347 54.212 122.879 1.00 101.47 340 ILE B CA 1
ATOM 4199 C C . ILE B 1 271 ? 28.877 53.381 124.061 1.00 108.91 340 ILE B C 1
ATOM 4200 O O . ILE B 1 271 ? 28.179 53.253 125.069 1.00 111.45 340 ILE B O 1
ATOM 4205 N N . GLY B 1 272 ? 30.125 52.907 123.952 1.00 105.56 341 GLY B N 1
ATOM 4206 C CA . GLY B 1 272 ? 30.815 52.148 124.996 1.00 108.10 341 GLY B CA 1
ATOM 4207 C C . GLY B 1 272 ? 31.012 52.947 126.271 1.00 112.37 341 GLY B C 1
ATOM 4208 O O . GLY B 1 272 ? 30.832 52.410 127.359 1.00 112.63 341 GLY B O 1
ATOM 4209 N N . LYS B 1 273 ? 31.353 54.253 126.136 1.00 109.31 342 LYS B N 1
ATOM 4210 C CA . LYS B 1 273 ? 31.539 55.226 127.226 1.00 111.54 342 LYS B CA 1
ATOM 4211 C C . LYS B 1 273 ? 30.212 55.421 127.966 1.00 116.14 342 LYS B C 1
ATOM 4212 O O . LYS B 1 273 ? 30.197 55.449 129.198 1.00 119.19 342 LYS B O 1
ATOM 4218 N N . VAL B 1 274 ? 29.100 55.547 127.197 1.00 109.75 343 VAL B N 1
ATOM 4219 C CA . VAL B 1 274 ? 27.731 55.727 127.690 1.00 109.65 343 VAL B CA 1
ATOM 4220 C C . VAL B 1 274 ? 27.223 54.463 128.400 1.00 115.35 343 VAL B C 1
ATOM 4221 O O . VAL B 1 274 ? 26.694 54.579 129.510 1.00 117.91 343 VAL B O 1
ATOM 4225 N N . ILE B 1 275 ? 27.434 53.266 127.804 1.00 110.37 344 ILE B N 1
ATOM 4226 C CA . ILE B 1 275 ? 27.061 51.997 128.442 1.00 111.95 344 ILE B CA 1
ATOM 4227 C C . ILE B 1 275 ? 27.741 51.935 129.809 1.00 121.03 344 ILE B C 1
ATOM 4228 O O . ILE B 1 275 ? 27.066 51.721 130.810 1.00 122.24 344 ILE B O 1
ATOM 4233 N N . ASP B 1 276 ? 29.057 52.219 129.840 1.00 120.89 345 ASP B N 1
ATOM 4234 C CA . ASP B 1 276 ? 29.891 52.213 131.038 1.00 125.68 345 ASP B CA 1
ATOM 4235 C C . ASP B 1 276 ? 29.410 53.195 132.112 1.00 131.86 345 ASP B C 1
ATOM 4236 O O . ASP B 1 276 ? 29.427 52.849 133.304 1.00 134.87 345 ASP B O 1
ATOM 4241 N N . TYR B 1 277 ? 28.940 54.390 131.690 1.00 126.49 346 TYR B N 1
ATOM 4242 C CA . TYR B 1 277 ? 28.414 55.418 132.596 1.00 128.58 346 TYR B CA 1
ATOM 4243 C C . TYR B 1 277 ? 27.093 54.987 133.239 1.00 130.30 346 TYR B C 1
ATOM 4244 O O . TYR B 1 277 ? 26.900 55.201 134.436 1.00 132.99 346 TYR B O 1
ATOM 4253 N N . LYS B 1 278 ? 26.188 54.400 132.436 1.00 121.92 347 LYS B N 1
ATOM 4254 C CA . LYS B 1 278 ? 24.869 53.941 132.872 1.00 121.48 347 LYS B CA 1
ATOM 4255 C C . LYS B 1 278 ? 24.929 52.747 133.850 1.00 125.97 347 LYS B C 1
ATOM 4256 O O . LYS B 1 278 ? 23.999 52.550 134.633 1.00 126.53 347 LYS B O 1
ATOM 4262 N N . GLU B 1 279 ? 26.034 51.976 133.814 1.00 122.63 348 GLU B N 1
ATOM 4263 C CA . GLU B 1 279 ? 26.279 50.796 134.648 1.00 158.52 348 GLU B CA 1
ATOM 4264 C C . GLU B 1 279 ? 26.495 51.099 136.145 1.00 166.12 348 GLU B C 1
ATOM 4265 O O . GLU B 1 279 ? 27.480 51.728 136.535 1.00 113.17 348 GLU B O 1
#